Protein AF-A0A9W4WRA8-F1 (afdb_monomer_lite)

pLDDT: mean 73.73, std 20.65, range [20.91, 98.69]

Foldseek 3Di:
DLCCCVPPCADPVRDHQLDWADWDKDWPPDPPALTWIWIDTHQWIKIKGKDKAALVPWDWDDDPVDTDTALEFFFEDDDQVQAPHDDDDDDQDPVRVVLRVQLRQLCPVFQDDCLQVVIRMYMYMYTNHAFDDNSQSSLLGNLLGCLSQLRQTPFRKGKWWWFADPNGIGTRDTNVCVVRTQKIWIWMDGLVATRGIDIDGNDPDDDPVSVVVVVVSRSVSRVVSSVVSCVNPVGRDLAGDLPHWFKDKWFDDQVLVCLCCDDVNPNVVVLCVVLVWDWDADNRRMIMITGSDPVSSVVSVVVSCVSRPDDDTDDRDDSRSPVSVVVSVVVVDDDDDDDDDDDDAPVVQVVVVPDPDDDDDDRQWDDDARQQWIARPVVGDIGRHQLRCQCVSVVHDSVVSVVVVCVVPPDPPVVVVVVVCVVVVVVVVVLVVLVVVLVVFAVCCVPPQNVVVVCCVCPVLVDDPVLCVVQSKGWFDDFDQPPVRDTDTPDPGTWIWGFFADLVRGTQWIKTADPDDDPPPDDRIDIDPSPPRDDLLQGKGLLNQLLPDPDQEAEEEADDLLQSLCVSLVNSRYTHSVHLDHDPNNLVSLVSSNHEYEYQYAPDPSRVVSSVRVVVVNVVVVRHYWYADDPDHGGSNVVSVVDHSVVVVPDDDTPPDPPPVLVVVVVDDDDPNVVVVVVVVVVVVD

Sequence (686 aa):
MRKLWQEKQVRLDGRGAEQIRPLEIKIDYLPNVHGSAVFARGETKVLSVITVGKISEKQLVDSIFNRFHKYFIHHYNFPPFAVNEMASYRSVSRREIGHGELVEKTFDYLIPSTELFPYTVRAVSEVLSSDGSSSQASICATSLSLMATGVPLTRPAAGIALGLFEGQIYNDINGLEDKLGEMDFKIAGTEKGVCSLQLDVKNQGISQALIKTSFEKARQARSHLLKEMKSHIYHPRPNLPTQVIKCRCFYVEKEKIGLVIGSRGKTINQLTEETGSTIEVQNDGYILVYHQEEDKLEKTCQAIKKIIKGETVGKLASSRGGDFKRAYDATQTGLTYGTPTGQFTAHEIHKANGEDYNPDKNPSCSFEPNRKIFTCFTCGFKASDIFSFWAQYQKITLEAAAEEIGQMGYFPLSILREKKQEEQKEKNKVFYLLSLITEIYQHNLLTQAGREVLKYLQIERQLDQKTIDHFGLGVTNLVLVTENNRVCDFFPTQHLIIPLTNSESKIVAFAARKIGEIPTGEGKYKYLPSYQYYQKSSLLYNYPTAKKNRTEECYLVEGFFDVISLHKLGIENCLALLGTNLSETQIKLLIELKKRIILFLDSDKAGREAAVNVAVKLLLKEVDCEVIKGNYEGDPDEICQQQTKEKVGNNPQRISRFVSEMAEVFRKFKPSIYDFLITKISSLVG

Structure (mmCIF, N/CA/C/O backbone):
data_AF-A0A9W4WRA8-F1
#
_entry.id   AF-A0A9W4WRA8-F1
#
loop_
_atom_site.group_PDB
_atom_site.id
_atom_site.type_symbol
_atom_site.label_atom_id
_atom_site.label_alt_id
_atom_site.label_comp_id
_atom_site.label_asym_id
_atom_site.label_entity_id
_atom_site.label_seq_id
_atom_site.pdbx_PDB_ins_code
_atom_site.Cartn_x
_atom_site.Cartn_y
_atom_site.Cartn_z
_atom_site.occupancy
_atom_site.B_iso_or_equiv
_atom_site.auth_seq_id
_atom_site.auth_comp_id
_atom_site.auth_asym_id
_atom_site.auth_atom_id
_atom_site.pdbx_PDB_model_num
ATOM 1 N N . MET A 1 1 ? -0.068 -31.417 -21.627 1.00 60.84 1 MET A N 1
ATOM 2 C CA . MET A 1 1 ? -0.200 -30.051 -21.079 1.00 60.84 1 MET A CA 1
ATOM 3 C C . MET A 1 1 ? -0.326 -29.046 -22.208 1.00 60.84 1 MET A C 1
ATOM 5 O O . MET A 1 1 ? -1.437 -28.920 -22.694 1.00 60.84 1 MET A O 1
ATOM 9 N N . ARG A 1 2 ? 0.767 -28.465 -22.734 1.00 65.31 2 ARG A N 1
ATOM 10 C CA . ARG A 1 2 ? 0.703 -27.483 -23.840 1.00 65.31 2 ARG A CA 1
ATOM 11 C C . ARG A 1 2 ? -0.123 -27.962 -25.047 1.00 65.31 2 ARG A C 1
ATOM 13 O O . ARG A 1 2 ? -1.070 -27.295 -25.426 1.00 65.31 2 ARG A O 1
ATOM 20 N N . LYS A 1 3 ? 0.112 -29.196 -25.518 1.00 67.69 3 LYS A N 1
ATOM 21 C CA . LYS A 1 3 ? -0.690 -29.825 -26.589 1.00 67.69 3 LYS A CA 1
ATOM 22 C C . LYS A 1 3 ? -2.189 -29.986 -26.272 1.00 67.69 3 LYS A C 1
ATOM 24 O O . LYS A 1 3 ? -3.012 -29.818 -27.154 1.00 67.69 3 LYS A O 1
ATOM 29 N N . LEU A 1 4 ? -2.563 -30.280 -25.019 1.00 65.62 4 LEU A N 1
ATOM 30 C CA . LEU A 1 4 ? -3.981 -30.414 -24.629 1.00 65.62 4 LEU A CA 1
ATOM 31 C C . LEU A 1 4 ? -4.697 -29.057 -24.654 1.00 65.62 4 LEU A C 1
ATOM 33 O O . LEU A 1 4 ? -5.831 -28.976 -25.120 1.00 65.62 4 LEU A O 1
ATOM 37 N N . TRP A 1 5 ? -4.019 -27.996 -24.209 1.00 66.38 5 TRP A N 1
ATOM 38 C CA . TRP A 1 5 ? -4.524 -26.626 -24.310 1.00 66.38 5 TRP A CA 1
ATOM 39 C C . TRP A 1 5 ? -4.629 -26.155 -25.763 1.00 66.38 5 TRP A C 1
ATOM 41 O O . TRP A 1 5 ? -5.661 -25.606 -26.143 1.00 66.38 5 TRP A O 1
ATOM 51 N N . GLN A 1 6 ? -3.613 -26.441 -26.582 1.00 64.44 6 GLN A N 1
ATOM 52 C CA . GLN A 1 6 ? -3.583 -26.108 -28.011 1.00 64.44 6 GLN A CA 1
ATOM 53 C C . GLN A 1 6 ? -4.698 -26.790 -28.803 1.00 64.44 6 GLN A C 1
ATOM 55 O O . GLN A 1 6 ? -5.429 -26.134 -29.536 1.00 64.44 6 GLN A O 1
ATOM 60 N N . GLU A 1 7 ? -4.823 -28.109 -28.664 1.00 64.12 7 GLU A N 1
ATOM 61 C CA . GLU A 1 7 ? -5.654 -28.918 -29.559 1.00 64.12 7 GLU A CA 1
ATOM 62 C C . GLU A 1 7 ? -7.097 -29.046 -29.068 1.00 64.12 7 GLU A C 1
ATOM 64 O O . GLU A 1 7 ? -8.011 -29.194 -29.877 1.00 64.12 7 GLU A O 1
ATOM 69 N N . LYS A 1 8 ? -7.317 -29.020 -27.746 1.00 61.41 8 LYS A N 1
ATOM 70 C CA . LYS A 1 8 ? -8.633 -29.296 -27.151 1.00 61.41 8 LYS A CA 1
ATOM 71 C C . LYS A 1 8 ? -9.213 -28.134 -26.357 1.00 61.41 8 LYS A C 1
ATOM 73 O O . LYS A 1 8 ? -10.395 -28.195 -26.044 1.00 61.41 8 LYS A O 1
ATOM 78 N N . GLN A 1 9 ? -8.434 -27.093 -26.035 1.00 65.50 9 GLN A N 1
ATOM 79 C CA . GLN A 1 9 ? -8.896 -25.946 -25.231 1.00 65.50 9 GLN A CA 1
ATOM 80 C C . GLN A 1 9 ? -9.459 -26.350 -23.850 1.00 65.50 9 GLN A C 1
ATOM 82 O O . GLN A 1 9 ? -10.241 -25.621 -23.240 1.00 65.50 9 GLN A O 1
ATOM 87 N N . VAL A 1 10 ? -9.051 -27.518 -23.342 1.00 69.38 10 VAL A N 1
ATOM 88 C CA . VAL A 1 10 ? -9.483 -28.066 -22.050 1.00 69.38 10 VAL A CA 1
ATOM 89 C C . VAL A 1 10 ? -8.313 -28.017 -21.071 1.00 69.38 10 VAL A C 1
ATOM 91 O O . VAL A 1 10 ? -7.198 -28.432 -21.401 1.00 69.38 10 VAL A O 1
ATOM 94 N N . ARG A 1 11 ? -8.563 -27.505 -19.862 1.00 83.50 11 ARG A N 1
ATOM 95 C CA . ARG A 1 11 ? -7.593 -27.505 -18.754 1.00 83.50 11 ARG A CA 1
ATOM 96 C C . ARG A 1 11 ? -7.440 -28.905 -18.165 1.00 83.50 11 ARG A C 1
ATOM 98 O O . ARG A 1 11 ? -8.279 -29.770 -18.384 1.00 83.50 11 ARG A O 1
ATOM 105 N N . LEU A 1 12 ? -6.378 -29.144 -17.395 1.00 80.69 12 LEU A N 1
ATOM 106 C CA . LEU A 1 12 ? -6.134 -30.466 -16.792 1.00 80.69 12 LEU A CA 1
ATOM 107 C C . LEU A 1 12 ? -7.297 -30.988 -15.946 1.00 80.69 12 LEU A C 1
ATOM 109 O O . LEU A 1 12 ? -7.538 -32.188 -15.907 1.00 80.69 12 LEU A O 1
ATOM 113 N N . ASP A 1 13 ? -7.993 -30.080 -15.277 1.00 84.69 13 ASP A N 1
ATOM 114 C CA . ASP A 1 13 ? -9.132 -30.365 -14.412 1.00 84.69 13 ASP A CA 1
ATOM 115 C C . ASP A 1 13 ? -10.480 -30.305 -15.155 1.00 84.69 13 ASP A C 1
ATOM 117 O O . ASP A 1 13 ? -11.538 -30.301 -14.530 1.00 84.69 13 ASP A O 1
ATOM 121 N N . GLY A 1 14 ? -10.459 -30.243 -16.490 1.00 84.50 14 GLY A N 1
ATOM 122 C CA . GLY A 1 14 ? -11.654 -30.226 -17.332 1.00 84.50 14 GLY A CA 1
ATOM 123 C C . GLY A 1 14 ? -12.342 -28.864 -17.455 1.00 84.50 14 GLY A C 1
ATOM 124 O O . GLY A 1 14 ? -13.332 -28.760 -18.179 1.00 84.50 14 GLY A O 1
ATOM 125 N N . ARG A 1 15 ? -11.844 -27.814 -16.786 1.00 90.25 15 ARG A N 1
ATOM 126 C CA . ARG A 1 15 ? -12.456 -26.478 -16.830 1.00 90.25 15 ARG A CA 1
ATOM 127 C C . ARG A 1 15 ? -12.231 -25.763 -18.163 1.00 90.25 15 ARG A C 1
ATOM 129 O O . ARG A 1 15 ? -11.187 -25.904 -18.804 1.00 90.25 15 ARG A O 1
ATOM 136 N N . GLY A 1 16 ? -13.188 -24.907 -18.522 1.00 88.56 16 GLY A N 1
ATOM 137 C CA . GLY A 1 16 ? -13.012 -23.902 -19.573 1.00 88.56 16 GLY A CA 1
ATOM 138 C C . GLY A 1 16 ? -12.127 -22.726 -19.131 1.00 88.56 16 GLY A C 1
ATOM 139 O O . GLY A 1 16 ? -11.807 -22.565 -17.949 1.00 88.56 16 GLY A O 1
ATOM 140 N N . ALA A 1 17 ? -11.756 -21.858 -20.078 1.00 87.62 17 ALA A N 1
ATOM 141 C CA . ALA A 1 17 ? -10.856 -20.730 -19.820 1.00 87.62 17 ALA A CA 1
ATOM 142 C C . ALA A 1 17 ? -11.407 -19.718 -18.799 1.00 87.62 17 ALA A C 1
ATOM 144 O O . ALA A 1 17 ? -10.655 -19.187 -17.992 1.00 87.62 17 ALA A O 1
ATOM 145 N N . GLU A 1 18 ? -12.715 -19.459 -18.788 1.00 90.81 18 GLU A N 1
ATOM 146 C CA . GLU A 1 18 ? -13.324 -18.459 -17.893 1.00 90.81 18 GLU A CA 1
ATOM 147 C C . GLU A 1 18 ? -13.847 -19.042 -16.576 1.00 90.81 18 GLU A C 1
ATOM 149 O O . GLU A 1 18 ? -14.233 -18.295 -15.673 1.00 90.81 18 GLU A O 1
ATOM 154 N N . GLN A 1 19 ? -13.845 -20.369 -16.457 1.00 91.81 19 GLN A N 1
ATOM 155 C CA . GLN A 1 19 ? -14.490 -21.083 -15.368 1.00 91.81 19 GLN A CA 1
ATOM 156 C C . GLN A 1 19 ? -13.664 -21.022 -14.075 1.00 91.81 19 GLN A C 1
ATOM 158 O O . GLN A 1 19 ? -12.500 -21.432 -14.015 1.00 91.81 19 GLN A O 1
ATOM 163 N N . ILE A 1 20 ? -14.310 -20.544 -13.014 1.00 94.75 20 ILE A N 1
ATOM 164 C CA . ILE A 1 20 ? -13.770 -20.504 -11.653 1.00 94.75 20 ILE A CA 1
ATOM 165 C C . ILE A 1 20 ? -14.023 -21.860 -10.975 1.00 94.75 20 ILE A C 1
ATOM 167 O O . ILE A 1 20 ? -15.034 -22.508 -11.254 1.00 94.75 20 ILE A O 1
ATOM 171 N N . ARG A 1 21 ? -13.102 -22.318 -10.114 1.00 95.38 21 ARG A N 1
ATOM 172 C CA . ARG A 1 21 ? -13.286 -23.561 -9.341 1.00 95.38 21 ARG A CA 1
ATOM 173 C C . ARG A 1 21 ? -14.491 -23.463 -8.395 1.00 95.38 21 ARG A C 1
ATOM 175 O O . ARG A 1 21 ? -14.868 -22.354 -8.016 1.00 95.38 21 ARG A O 1
ATOM 182 N N . PRO A 1 22 ? -15.061 -24.607 -7.968 1.00 95.88 22 PRO A N 1
ATOM 183 C CA . PRO A 1 22 ? -16.120 -24.630 -6.965 1.00 95.88 22 PRO A CA 1
ATOM 184 C C . PRO A 1 22 ? -15.749 -23.812 -5.725 1.00 95.88 22 PRO A C 1
ATOM 186 O O . PRO A 1 22 ? -14.613 -23.884 -5.249 1.00 95.88 22 PRO A O 1
ATOM 189 N N . LEU A 1 23 ? -16.706 -23.034 -5.224 1.00 97.62 23 LEU A N 1
ATOM 190 C CA . LEU A 1 23 ? -16.524 -22.184 -4.053 1.00 97.62 23 LEU A CA 1
ATOM 191 C C . LEU A 1 23 ? -17.167 -22.829 -2.826 1.00 97.62 23 LEU A C 1
ATOM 193 O O . LEU A 1 23 ? -18.300 -23.299 -2.887 1.00 97.62 23 LEU A O 1
ATOM 197 N N . GLU A 1 24 ? -16.462 -22.800 -1.701 1.00 98.12 24 GLU A N 1
ATOM 198 C CA . GLU A 1 24 ? -17.000 -23.126 -0.380 1.00 98.12 24 GLU A CA 1
ATOM 199 C C . GLU A 1 24 ? -16.720 -21.931 0.533 1.00 98.12 24 GLU A C 1
ATOM 201 O O . GLU A 1 24 ? -15.565 -21.562 0.756 1.00 98.12 24 GLU A O 1
ATOM 206 N N . ILE A 1 25 ? -17.774 -21.301 1.048 1.00 98.50 25 ILE A N 1
ATOM 207 C CA . ILE A 1 25 ? -17.667 -20.127 1.912 1.00 98.50 25 ILE A CA 1
ATOM 208 C C . ILE A 1 25 ? -18.338 -20.444 3.244 1.00 98.50 25 ILE A C 1
ATOM 210 O O . ILE A 1 25 ? -19.488 -20.873 3.290 1.00 98.50 25 ILE A O 1
ATOM 214 N N . LYS A 1 26 ? -17.621 -20.222 4.345 1.00 98.06 26 LYS A N 1
ATOM 215 C CA . LYS A 1 26 ? -18.161 -20.333 5.705 1.00 98.06 26 LYS A CA 1
ATOM 216 C C . LYS A 1 26 ? -17.751 -19.108 6.503 1.00 98.06 26 LYS A C 1
ATOM 218 O O . LYS A 1 26 ? -16.567 -18.803 6.585 1.00 98.06 26 LYS A O 1
ATOM 223 N N . ILE A 1 27 ? -18.715 -18.422 7.097 1.00 97.56 27 ILE A N 1
ATOM 224 C CA . ILE A 1 27 ? -18.480 -17.347 8.069 1.00 97.56 27 ILE A CA 1
ATOM 225 C C . ILE A 1 27 ? -18.627 -17.906 9.487 1.00 97.56 27 ILE A C 1
ATOM 227 O O . ILE A 1 27 ? -19.258 -18.945 9.667 1.00 97.56 27 ILE A O 1
ATOM 231 N N . ASP A 1 28 ? -18.010 -17.254 10.472 1.00 95.94 28 ASP A N 1
ATOM 232 C CA . ASP A 1 28 ? -18.022 -17.660 11.890 1.00 95.94 28 ASP A CA 1
ATOM 2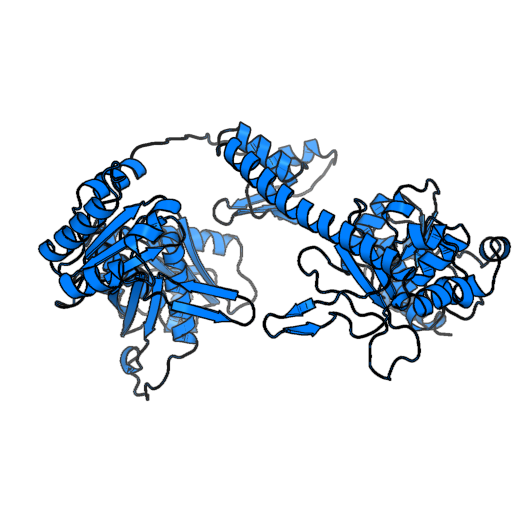33 C C . ASP A 1 28 ? -17.555 -19.099 12.125 1.00 95.94 28 ASP A C 1
ATOM 235 O O . ASP A 1 28 ? -18.084 -19.835 12.954 1.00 95.94 28 ASP A O 1
ATOM 239 N N . TYR A 1 29 ? -16.538 -19.510 11.370 1.00 95.50 29 TYR A N 1
ATOM 240 C CA . TYR A 1 29 ? -16.000 -20.861 11.452 1.00 95.50 29 TYR A CA 1
ATOM 241 C C . TYR A 1 29 ? -15.431 -21.196 12.842 1.00 95.50 29 TYR A C 1
ATOM 243 O O . TYR A 1 29 ? -15.496 -22.341 13.283 1.00 95.50 29 TYR A O 1
ATOM 251 N N . LEU A 1 30 ? -14.867 -20.202 13.534 1.00 96.50 30 LEU A N 1
ATOM 252 C CA . LEU A 1 30 ? -14.310 -20.339 14.877 1.00 96.50 30 LEU A CA 1
ATOM 253 C C . LEU A 1 30 ? -15.211 -19.655 15.926 1.00 96.50 30 LEU A C 1
ATOM 255 O O . LEU A 1 30 ? -15.553 -18.486 15.744 1.00 96.50 30 LEU A O 1
ATOM 259 N N . PRO A 1 31 ? -15.525 -20.323 17.056 1.00 89.06 31 PRO A N 1
ATOM 260 C CA . PRO A 1 31 ? -16.502 -19.831 18.037 1.00 89.06 31 PRO A CA 1
ATOM 261 C C . PRO A 1 31 ? -15.988 -18.748 19.009 1.00 89.06 31 PRO A C 1
ATOM 263 O O . PRO A 1 31 ? -16.798 -18.048 19.605 1.00 89.06 31 PRO A O 1
ATOM 266 N N . ASN A 1 32 ? -14.667 -18.582 19.176 1.00 89.69 32 ASN A N 1
ATOM 267 C CA . ASN A 1 32 ? -14.059 -17.712 20.205 1.00 89.69 32 ASN A CA 1
ATOM 268 C C . ASN A 1 32 ? -13.097 -16.657 19.631 1.00 89.69 32 ASN A C 1
ATOM 270 O O . ASN A 1 32 ? -12.053 -16.360 20.209 1.00 89.69 32 ASN A O 1
ATOM 274 N N . VAL A 1 33 ? -13.425 -16.104 18.467 1.00 95.38 33 VAL A N 1
ATOM 275 C CA . VAL A 1 33 ? -12.652 -15.036 17.812 1.00 95.38 33 VAL A CA 1
ATOM 276 C C . VAL A 1 33 ? -13.567 -13.858 17.489 1.00 95.38 33 VAL A C 1
ATOM 278 O O . VAL A 1 33 ? -14.780 -14.029 17.408 1.00 95.38 33 VAL A O 1
ATOM 281 N N . HIS A 1 34 ? -13.013 -12.660 17.269 1.00 96.69 34 HIS A N 1
ATOM 282 C CA . HIS A 1 34 ? -13.842 -11.499 16.905 1.00 96.69 34 HIS A CA 1
ATOM 283 C C . HIS A 1 34 ? -14.430 -11.637 15.493 1.00 96.69 34 HIS A C 1
ATOM 285 O O . HIS A 1 34 ? -15.483 -11.094 15.182 1.00 96.69 34 HIS A O 1
ATOM 291 N N . GLY A 1 35 ? -13.767 -12.363 14.602 1.00 96.50 35 GLY A N 1
ATOM 292 C CA . GLY A 1 35 ? -14.384 -12.832 13.369 1.00 96.50 35 GLY A CA 1
ATOM 293 C C . GLY A 1 35 ? -13.549 -13.898 12.710 1.00 96.50 35 GLY A C 1
ATOM 294 O O . GLY A 1 35 ? -12.331 -13.962 12.885 1.00 96.50 35 GLY A O 1
ATOM 295 N N . SER A 1 36 ? -14.228 -14.762 11.972 1.00 98.25 36 SER A N 1
ATOM 296 C CA . SER A 1 36 ? -13.582 -15.767 11.148 1.00 98.25 36 SER A CA 1
ATOM 297 C C . SER A 1 36 ? -14.362 -15.986 9.865 1.00 98.25 36 SER A C 1
ATOM 299 O O . SER A 1 36 ? -15.589 -15.892 9.837 1.00 98.25 36 SER A O 1
ATOM 301 N N . ALA A 1 37 ? -13.638 -16.313 8.803 1.00 98.50 37 ALA A N 1
ATOM 302 C CA . ALA A 1 37 ? -14.227 -16.850 7.592 1.00 98.50 37 ALA A CA 1
ATOM 303 C C . ALA A 1 37 ? -13.263 -17.831 6.929 1.00 98.50 37 ALA A C 1
ATOM 305 O O . ALA A 1 37 ? -12.058 -17.580 6.862 1.00 98.50 37 ALA A O 1
ATOM 306 N N . VAL A 1 38 ? -13.805 -18.931 6.421 1.00 98.62 38 VAL A N 1
ATOM 307 C CA . VAL A 1 38 ? -13.122 -19.842 5.508 1.00 98.62 38 VAL A CA 1
ATOM 308 C C . VAL A 1 38 ? -13.610 -19.538 4.103 1.00 98.62 38 VAL A C 1
ATOM 310 O O . VAL A 1 38 ? -14.812 -19.547 3.837 1.00 98.62 38 VAL A O 1
ATOM 313 N N . PHE A 1 39 ? -12.665 -19.284 3.209 1.00 98.62 39 PHE A N 1
ATOM 314 C CA . PHE A 1 39 ? -12.913 -19.191 1.781 1.00 98.62 39 PHE A CA 1
ATOM 315 C C . PHE A 1 39 ? -12.113 -20.284 1.083 1.00 98.62 39 PHE A C 1
ATOM 317 O O . PHE A 1 39 ? -10.883 -20.323 1.172 1.00 98.62 39 PHE A O 1
ATOM 324 N N . ALA A 1 40 ? -12.816 -21.168 0.389 1.00 98.00 40 ALA A N 1
ATOM 325 C CA . ALA A 1 40 ? -12.234 -22.189 -0.459 1.00 98.00 40 ALA A CA 1
ATOM 326 C C . ALA A 1 40 ? -12.643 -21.971 -1.913 1.00 98.00 40 ALA A C 1
ATOM 328 O O . ALA A 1 40 ? -13.801 -21.686 -2.217 1.00 98.00 40 ALA A O 1
ATOM 329 N N . ARG A 1 41 ? -11.664 -22.115 -2.802 1.00 96.31 41 ARG A N 1
ATOM 330 C CA . ARG A 1 41 ? -11.817 -22.074 -4.253 1.00 96.31 41 ARG A CA 1
ATOM 331 C C . ARG A 1 41 ? -11.055 -23.255 -4.839 1.00 96.31 41 ARG A C 1
ATOM 333 O O . ARG A 1 41 ? -9.831 -23.216 -4.966 1.00 96.31 41 ARG A O 1
ATOM 340 N N . GLY A 1 42 ? -11.796 -24.317 -5.141 1.00 94.56 42 GLY A N 1
ATOM 341 C CA . GLY A 1 42 ? -11.241 -25.641 -5.409 1.00 94.56 42 GLY A CA 1
ATOM 342 C C . GLY A 1 42 ? -10.377 -26.122 -4.247 1.00 94.56 42 GLY A C 1
ATOM 343 O O . GLY A 1 42 ? -10.807 -26.087 -3.097 1.00 94.56 42 GLY A O 1
ATOM 344 N N . GLU A 1 43 ? -9.145 -26.527 -4.544 1.00 94.69 43 GLU A N 1
ATOM 345 C CA . GLU A 1 43 ? -8.198 -27.033 -3.544 1.00 94.69 43 GLU A CA 1
ATOM 346 C C . GLU A 1 43 ? -7.446 -25.928 -2.785 1.00 94.69 43 GLU A C 1
ATOM 348 O O . GLU A 1 43 ? -6.703 -26.219 -1.850 1.00 94.69 43 GLU A O 1
ATOM 353 N N . THR A 1 44 ? -7.650 -24.651 -3.122 1.00 97.50 44 THR A N 1
ATOM 354 C CA . THR A 1 44 ? -7.097 -23.532 -2.349 1.00 97.50 44 THR A CA 1
ATOM 355 C C . THR A 1 44 ? -8.078 -23.108 -1.263 1.00 97.50 44 THR A C 1
ATOM 357 O O . THR A 1 44 ? -9.139 -22.563 -1.567 1.00 97.50 44 THR A O 1
ATOM 360 N N . LYS A 1 45 ? -7.714 -23.313 0.005 1.00 98.31 45 LYS A N 1
ATOM 361 C CA . LYS A 1 45 ? -8.537 -23.015 1.183 1.00 98.31 45 LYS A CA 1
ATOM 362 C C . LYS A 1 45 ? -7.781 -22.124 2.157 1.00 98.31 45 LYS A C 1
ATOM 364 O O . LYS A 1 45 ? -6.674 -22.452 2.582 1.00 98.31 45 LYS A O 1
ATOM 369 N N . VAL A 1 46 ? -8.399 -21.011 2.542 1.00 98.69 46 VAL A N 1
ATOM 370 C CA . VAL A 1 46 ? -7.828 -20.047 3.488 1.00 98.69 46 VAL A CA 1
ATOM 371 C C . VAL A 1 46 ? -8.821 -19.757 4.602 1.00 98.69 46 VAL A C 1
ATOM 373 O O . VAL A 1 46 ? -9.989 -19.465 4.340 1.00 98.69 46 VAL A O 1
ATOM 376 N N . LEU A 1 47 ? -8.340 -19.803 5.840 1.00 98.69 47 LEU A N 1
ATOM 377 C CA . LEU A 1 47 ? -9.039 -19.330 7.029 1.00 98.69 47 LEU A CA 1
ATOM 378 C C . LEU A 1 47 ? -8.499 -17.945 7.393 1.00 98.69 47 LEU A C 1
ATOM 380 O O . LEU A 1 47 ? -7.319 -17.803 7.696 1.00 98.69 47 LEU A O 1
ATOM 384 N N . SER A 1 48 ? -9.352 -16.922 7.390 1.00 98.56 48 SER A N 1
ATOM 385 C CA . SER A 1 48 ? -8.989 -15.591 7.882 1.00 98.56 48 SER A CA 1
ATOM 386 C C . SER A 1 48 ? -9.640 -15.325 9.230 1.00 98.56 48 SER A C 1
ATOM 388 O O . SER A 1 48 ? -10.863 -15.393 9.353 1.00 98.56 48 SER A O 1
ATOM 390 N N . VAL A 1 49 ? -8.835 -14.939 10.214 1.00 98.62 49 VAL A N 1
ATOM 391 C CA . VAL A 1 49 ? -9.265 -14.574 11.567 1.00 98.62 49 VAL A CA 1
ATOM 392 C C . VAL A 1 49 ? -9.019 -13.087 11.793 1.00 98.62 49 VAL A C 1
ATOM 394 O O . VAL A 1 49 ? -7.950 -12.581 11.454 1.00 98.62 49 VAL A O 1
ATOM 397 N N . ILE A 1 50 ? -10.005 -12.391 12.354 1.00 98.12 50 ILE A N 1
ATOM 398 C CA . ILE A 1 50 ? -9.908 -10.978 12.722 1.00 98.12 50 ILE A CA 1
ATOM 399 C C . ILE A 1 50 ? -9.820 -10.844 14.237 1.00 98.12 50 ILE A C 1
ATOM 401 O O . ILE A 1 50 ? -10.557 -11.480 14.995 1.00 98.12 50 ILE A O 1
ATOM 405 N N . THR A 1 51 ? -8.925 -9.966 14.669 1.00 97.56 51 THR A N 1
ATOM 406 C CA . THR A 1 51 ? -8.830 -9.453 16.031 1.00 97.56 51 THR A CA 1
ATOM 407 C C . THR A 1 51 ? -8.932 -7.934 15.976 1.00 97.56 51 THR A C 1
ATOM 409 O O . THR A 1 51 ? -8.393 -7.288 15.082 1.00 97.56 51 THR A O 1
ATOM 412 N N . VAL A 1 52 ? -9.652 -7.370 16.936 1.00 95.31 52 VAL A N 1
ATOM 413 C CA . VAL A 1 52 ? -9.947 -5.939 17.042 1.00 95.31 52 VAL A CA 1
ATOM 414 C C . VAL A 1 52 ? -9.427 -5.495 18.393 1.00 95.31 52 VAL A C 1
ATOM 416 O O . VAL A 1 52 ? -9.766 -6.104 19.407 1.00 95.31 52 VAL A O 1
ATOM 419 N N . GLY A 1 53 ? -8.583 -4.478 18.372 1.00 93.31 53 GLY A N 1
ATOM 420 C CA . GLY A 1 53 ? -7.811 -3.998 19.501 1.00 93.31 53 GLY A CA 1
ATOM 421 C C . GLY A 1 53 ? -7.894 -2.486 19.644 1.00 93.31 53 GLY A C 1
ATOM 422 O O . GLY A 1 53 ? -8.486 -1.795 18.810 1.00 93.31 53 GLY A O 1
ATOM 423 N N . LYS A 1 54 ? -7.303 -1.955 20.708 1.00 92.44 54 LYS A N 1
ATOM 424 C CA . LYS A 1 54 ? -7.302 -0.508 20.976 1.00 92.44 54 LYS A CA 1
ATOM 425 C C . LYS A 1 54 ? -6.440 0.227 19.947 1.00 92.44 54 LYS A C 1
ATOM 427 O O . LYS A 1 54 ? -5.556 -0.358 19.320 1.00 92.44 54 LYS A O 1
ATOM 432 N N . ILE A 1 55 ? -6.637 1.534 19.801 1.00 89.56 55 ILE A N 1
ATOM 433 C CA . ILE A 1 55 ? -5.778 2.373 18.946 1.00 89.56 55 ILE A CA 1
ATOM 434 C C . ILE A 1 55 ? -4.309 2.351 19.398 1.00 89.56 55 ILE A C 1
ATOM 436 O O . ILE A 1 55 ? -3.406 2.420 18.563 1.00 89.56 55 ILE A O 1
ATOM 440 N N . SER A 1 56 ? -4.046 2.209 20.697 1.00 89.62 56 SER A N 1
ATOM 441 C CA . SER A 1 56 ? -2.686 2.047 21.230 1.00 89.62 56 SER A CA 1
ATOM 442 C C . SER A 1 56 ? -1.965 0.780 20.755 1.00 89.62 56 SER A C 1
ATOM 444 O O . SER A 1 56 ? -0.738 0.767 20.729 1.00 89.62 56 SER A O 1
ATOM 446 N N . GLU A 1 57 ? -2.692 -0.246 20.305 1.00 94.50 57 GLU A N 1
ATOM 447 C CA . GLU A 1 57 ? -2.140 -1.519 19.811 1.00 94.50 57 GLU A CA 1
ATOM 448 C C . GLU A 1 57 ? -1.733 -1.464 18.324 1.00 94.50 57 GLU A C 1
ATOM 450 O O . GLU A 1 57 ? -1.493 -2.493 17.690 1.00 94.50 57 GLU A O 1
ATOM 455 N N . LYS A 1 58 ? -1.643 -0.254 17.758 1.00 93.81 58 LYS A N 1
ATOM 456 C CA . LYS A 1 58 ? -1.115 0.017 16.416 1.00 93.81 58 LYS A CA 1
ATOM 457 C C . LYS A 1 58 ? 0.330 -0.456 16.256 1.00 93.81 58 LYS A C 1
ATOM 459 O O . LYS A 1 58 ? 1.137 -0.398 17.184 1.00 93.81 58 LYS A O 1
ATOM 464 N N . GLN A 1 59 ? 0.699 -0.838 15.038 1.00 94.00 59 GLN A N 1
ATOM 465 C CA . GLN A 1 59 ? 2.074 -1.223 14.722 1.00 94.00 59 GLN A CA 1
ATOM 466 C C . GLN A 1 59 ? 2.885 0.003 14.292 1.00 94.00 59 GLN A C 1
ATOM 468 O O . GLN A 1 59 ? 2.541 0.663 13.313 1.00 94.00 59 GLN A O 1
ATOM 473 N N . LEU A 1 60 ? 3.983 0.292 14.995 1.00 93.38 60 LEU A N 1
ATOM 474 C CA . LEU A 1 60 ? 4.989 1.248 14.532 1.00 93.38 60 LEU A CA 1
ATOM 475 C C . LEU A 1 60 ? 5.851 0.591 13.449 1.00 93.38 60 LEU A C 1
ATOM 477 O O . LEU A 1 60 ? 6.485 -0.436 13.689 1.00 93.38 60 LEU A O 1
ATOM 481 N N . VAL A 1 61 ? 5.895 1.209 12.275 1.00 88.38 61 VAL A N 1
ATOM 482 C CA . VAL A 1 61 ? 6.850 0.884 11.218 1.00 88.38 61 VAL A CA 1
ATOM 483 C C . VAL A 1 61 ? 7.933 1.947 11.251 1.00 88.38 61 VAL A C 1
ATOM 485 O O . VAL A 1 61 ? 7.680 3.106 10.922 1.00 88.38 61 VAL A O 1
ATOM 488 N N . ASP A 1 62 ? 9.123 1.540 11.680 1.00 90.25 62 ASP A N 1
ATOM 489 C CA . ASP A 1 62 ? 10.300 2.396 11.759 1.00 90.25 62 ASP A CA 1
ATOM 490 C C . ASP A 1 62 ? 11.323 1.942 10.717 1.00 90.25 62 ASP A C 1
ATOM 492 O O . ASP A 1 62 ? 11.875 0.842 10.790 1.00 90.25 62 ASP A O 1
ATOM 496 N N . SER A 1 63 ? 11.506 2.761 9.689 1.00 78.69 63 SER A N 1
ATOM 497 C CA . SER A 1 63 ? 12.446 2.515 8.601 1.00 78.69 63 SER A CA 1
ATOM 498 C C . SER A 1 63 ? 13.355 3.723 8.423 1.00 78.69 63 SER A C 1
ATOM 500 O O . SER A 1 63 ? 13.031 4.823 8.857 1.00 78.69 63 SER A O 1
ATOM 502 N N . ILE A 1 64 ? 14.465 3.534 7.708 1.00 85.88 64 ILE A N 1
ATOM 503 C CA . ILE A 1 64 ? 15.453 4.594 7.444 1.00 85.88 64 ILE A CA 1
ATOM 504 C C . ILE A 1 64 ? 14.806 5.838 6.805 1.00 85.88 64 ILE A C 1
ATOM 506 O O . ILE A 1 64 ? 15.259 6.955 7.034 1.00 85.88 64 ILE A O 1
ATOM 510 N N . PHE A 1 65 ? 13.750 5.646 6.008 1.00 70.25 65 PHE A N 1
ATOM 511 C CA . PHE A 1 65 ? 13.114 6.712 5.232 1.00 70.25 65 PHE A CA 1
ATOM 512 C C . PHE A 1 65 ? 11.798 7.201 5.832 1.00 70.25 65 PHE A C 1
ATOM 514 O O . PHE A 1 65 ? 11.478 8.378 5.719 1.00 70.25 65 PHE A O 1
ATOM 521 N N . ASN A 1 66 ? 11.030 6.302 6.448 1.00 74.00 66 ASN A N 1
ATOM 522 C CA . ASN A 1 66 ? 9.667 6.568 6.885 1.00 74.00 66 ASN A CA 1
ATOM 523 C C . ASN A 1 66 ? 9.424 5.986 8.275 1.00 74.00 66 ASN A C 1
ATOM 525 O O . ASN A 1 66 ? 9.691 4.805 8.513 1.00 74.00 66 ASN A O 1
ATOM 529 N N . ARG A 1 67 ? 8.818 6.794 9.145 1.00 85.50 67 ARG A N 1
ATOM 530 C CA . ARG A 1 67 ? 8.313 6.369 10.449 1.00 85.50 67 ARG A CA 1
ATOM 531 C C . ARG A 1 67 ? 6.817 6.650 10.520 1.00 85.50 67 ARG A C 1
ATOM 533 O O . ARG A 1 67 ? 6.407 7.808 10.522 1.00 85.50 67 ARG A O 1
ATOM 540 N N . PHE A 1 68 ? 5.998 5.603 10.537 1.00 85.38 68 PHE A N 1
ATOM 541 C CA . PHE A 1 68 ? 4.536 5.726 10.529 1.00 85.38 68 PHE A CA 1
ATOM 542 C C . PHE A 1 68 ? 3.862 4.597 11.314 1.00 85.38 68 PHE A C 1
ATOM 544 O O . PHE A 1 68 ? 4.501 3.615 11.685 1.00 85.38 68 PHE A O 1
ATOM 551 N N . HIS A 1 69 ? 2.564 4.741 11.580 1.00 88.56 69 HIS A N 1
ATOM 552 C CA . HIS A 1 69 ? 1.777 3.739 12.296 1.00 88.56 69 HIS A CA 1
ATOM 553 C C . HIS A 1 69 ? 0.775 3.057 11.369 1.00 88.56 69 HIS A C 1
ATOM 555 O O . HIS A 1 69 ? 0.123 3.725 10.566 1.00 88.56 69 HIS A O 1
ATOM 561 N N . LYS A 1 70 ? 0.619 1.743 11.529 1.00 90.94 70 LYS A N 1
ATOM 562 C CA . LYS A 1 70 ? -0.423 0.945 10.881 1.00 90.94 70 LYS A CA 1
ATOM 563 C C . LYS A 1 70 ? -1.534 0.616 11.870 1.00 90.94 70 LYS A C 1
ATOM 565 O O . LYS A 1 70 ? -1.272 0.097 12.956 1.00 90.94 70 LYS A O 1
ATOM 570 N N . TYR A 1 71 ? -2.765 0.898 11.457 1.00 90.81 71 TYR A N 1
ATOM 571 C CA . TYR A 1 71 ? -3.989 0.565 12.195 1.00 90.81 71 TYR A CA 1
ATOM 572 C C . TYR A 1 71 ? -4.685 -0.677 11.642 1.00 90.81 71 TYR A C 1
ATOM 574 O O . TYR A 1 71 ? -5.442 -1.326 12.356 1.00 90.81 71 TYR A O 1
ATOM 582 N N . PHE A 1 72 ? -4.400 -1.034 10.391 1.00 95.62 72 PHE A N 1
ATOM 583 C CA . PHE A 1 72 ? -4.711 -2.340 9.842 1.00 95.62 72 PHE A CA 1
ATOM 584 C C . PHE A 1 72 ? -3.417 -3.115 9.637 1.00 95.62 72 PHE A C 1
ATOM 586 O O . PHE A 1 72 ? -2.469 -2.593 9.056 1.00 95.62 72 PHE A O 1
ATOM 593 N N . ILE A 1 73 ? -3.376 -4.336 10.154 1.00 96.50 73 ILE A N 1
ATOM 594 C CA . ILE A 1 73 ? -2.203 -5.204 10.108 1.00 96.50 73 ILE A CA 1
ATOM 595 C C . ILE A 1 73 ? -2.651 -6.530 9.516 1.00 96.50 73 ILE A C 1
ATOM 597 O O . ILE A 1 73 ? -3.526 -7.191 10.086 1.00 96.50 73 ILE A O 1
ATOM 601 N N . HIS A 1 74 ? -2.051 -6.946 8.402 1.00 97.81 74 HIS A N 1
ATOM 602 C CA . HIS A 1 74 ? -2.318 -8.257 7.817 1.00 97.81 74 HIS A CA 1
ATOM 603 C C . HIS A 1 74 ? -1.113 -9.182 7.964 1.00 97.81 74 HIS A C 1
ATOM 605 O O . HIS A 1 74 ? -0.009 -8.875 7.522 1.00 97.81 74 HIS A O 1
ATOM 611 N N . HIS A 1 75 ? -1.331 -10.343 8.576 1.00 97.56 75 HIS A N 1
ATOM 612 C CA . HIS A 1 75 ? -0.370 -11.437 8.589 1.00 97.56 75 HIS A CA 1
ATOM 613 C C . HIS A 1 75 ? -0.873 -12.577 7.711 1.00 97.56 75 HIS A C 1
ATOM 615 O O . HIS A 1 75 ? -2.032 -12.990 7.784 1.00 97.56 75 HIS A O 1
ATOM 621 N N . TYR A 1 76 ? 0.031 -13.121 6.912 1.00 97.88 76 TYR A N 1
ATOM 622 C CA . TYR A 1 76 ? -0.232 -14.230 6.016 1.00 97.88 76 TYR A CA 1
ATOM 623 C C . TYR A 1 76 ? 0.718 -15.373 6.365 1.00 97.88 76 TYR A C 1
ATOM 625 O O . TYR A 1 76 ? 1.932 -15.180 6.351 1.00 97.88 76 TYR A O 1
ATOM 633 N N . ASN A 1 77 ? 0.154 -16.544 6.648 1.00 96.31 77 ASN A N 1
ATOM 634 C CA . ASN A 1 77 ? 0.879 -17.744 7.044 1.00 96.31 77 ASN A CA 1
ATOM 635 C C . ASN A 1 77 ? 0.653 -18.847 6.007 1.00 96.31 77 ASN A C 1
ATOM 637 O O . ASN A 1 77 ? -0.484 -19.147 5.625 1.00 96.31 77 ASN A O 1
ATOM 641 N N . PHE A 1 78 ? 1.743 -19.452 5.547 1.00 95.50 78 PHE A N 1
ATOM 642 C CA . PHE A 1 78 ? 1.757 -20.517 4.550 1.00 95.50 78 PHE A CA 1
ATOM 643 C C . PHE A 1 78 ? 2.500 -21.736 5.102 1.00 95.50 78 PHE A C 1
ATOM 645 O O . PHE A 1 78 ? 3.683 -21.941 4.814 1.00 95.50 78 PHE A O 1
ATOM 652 N N . PRO A 1 79 ? 1.828 -22.551 5.926 1.00 93.94 79 PRO A N 1
ATOM 653 C CA . PRO A 1 79 ? 2.461 -23.708 6.528 1.00 93.94 79 PRO A CA 1
ATOM 654 C C . PRO A 1 79 ? 2.764 -24.794 5.475 1.00 93.94 79 PRO A C 1
ATOM 656 O O . PRO A 1 79 ? 2.007 -24.942 4.514 1.00 93.94 79 PRO A O 1
ATOM 659 N N . PRO A 1 80 ? 3.816 -25.617 5.658 1.00 92.94 80 PRO A N 1
ATOM 660 C CA . PRO A 1 80 ? 4.219 -26.638 4.679 1.00 92.94 80 PRO A CA 1
ATOM 661 C C . PRO A 1 80 ? 3.125 -27.662 4.346 1.00 92.94 80 PRO A C 1
ATOM 663 O O . PRO A 1 80 ? 2.998 -28.097 3.201 1.00 92.94 80 PRO A O 1
ATOM 666 N N . PHE A 1 81 ? 2.269 -27.988 5.321 1.00 94.25 81 PHE A N 1
ATOM 667 C CA . PHE A 1 81 ? 1.158 -28.913 5.099 1.00 94.25 81 PHE A CA 1
ATOM 668 C C . PHE A 1 81 ? 0.151 -28.391 4.063 1.00 94.25 81 PHE A C 1
ATOM 670 O O . PHE A 1 81 ? -0.550 -29.195 3.457 1.00 94.25 81 PHE A O 1
ATOM 677 N N . ALA A 1 82 ? 0.088 -27.076 3.811 1.00 94.31 82 ALA A N 1
ATOM 678 C CA . ALA A 1 82 ? -0.834 -26.493 2.837 1.00 94.31 82 ALA A CA 1
ATOM 679 C C . ALA A 1 82 ? -0.573 -26.980 1.401 1.00 94.31 82 ALA A C 1
ATOM 681 O O . ALA A 1 82 ? -1.463 -26.913 0.554 1.00 94.31 82 ALA A O 1
ATOM 682 N N . VAL A 1 83 ? 0.639 -27.466 1.126 1.00 93.56 83 VAL A N 1
ATOM 683 C CA . VAL A 1 83 ? 1.044 -28.070 -0.152 1.00 93.56 83 VAL A CA 1
ATOM 684 C C . VAL A 1 83 ? 1.412 -29.549 0.004 1.00 93.56 83 VAL A C 1
ATOM 686 O O . VAL A 1 83 ? 2.055 -30.120 -0.870 1.00 93.56 83 VAL A O 1
ATOM 689 N N . ASN A 1 84 ? 0.989 -30.183 1.105 1.00 91.50 84 ASN A N 1
ATOM 690 C CA . ASN A 1 84 ? 1.327 -31.563 1.471 1.00 91.50 84 ASN A CA 1
ATOM 691 C C . ASN A 1 84 ? 2.840 -31.832 1.597 1.00 91.50 84 ASN A C 1
ATOM 693 O O . ASN A 1 84 ? 3.298 -32.950 1.363 1.00 91.50 84 ASN A O 1
ATOM 697 N N . GLU A 1 85 ? 3.623 -30.827 1.994 1.00 91.31 85 GLU A N 1
ATOM 698 C CA . GLU A 1 85 ? 5.058 -30.974 2.240 1.00 91.31 85 GLU A CA 1
ATOM 699 C C . GLU A 1 85 ? 5.366 -31.044 3.745 1.00 91.31 85 GLU A C 1
ATOM 701 O O . GLU A 1 85 ? 4.684 -30.445 4.580 1.00 91.31 85 GLU A O 1
ATOM 706 N N . MET A 1 86 ? 6.436 -31.759 4.102 1.00 89.25 86 MET A N 1
ATOM 707 C CA . MET A 1 86 ? 6.996 -31.758 5.456 1.00 89.25 86 MET A CA 1
ATOM 708 C C . MET A 1 86 ? 8.224 -30.846 5.498 1.00 89.25 86 MET A C 1
ATOM 710 O O . MET A 1 86 ? 9.264 -31.178 4.934 1.00 89.25 86 MET A O 1
ATOM 714 N N . ALA A 1 87 ? 8.128 -29.712 6.193 1.00 85.38 87 ALA A N 1
ATOM 715 C CA . ALA A 1 87 ? 9.259 -28.812 6.412 1.00 85.38 87 ALA A CA 1
ATOM 716 C C . ALA A 1 87 ? 9.207 -28.162 7.804 1.00 85.38 87 ALA A C 1
ATOM 718 O O . ALA A 1 87 ? 8.155 -28.071 8.435 1.00 85.38 87 ALA A O 1
ATOM 719 N N . SER A 1 88 ? 10.362 -27.705 8.296 1.00 82.00 88 SER A N 1
ATOM 720 C CA . SER A 1 88 ? 10.442 -26.965 9.561 1.00 82.00 88 SER A CA 1
ATOM 721 C C . SER A 1 88 ? 9.840 -25.567 9.407 1.00 82.00 88 SER A C 1
ATOM 723 O O . SER A 1 88 ? 10.346 -24.764 8.627 1.00 82.00 88 SER A O 1
ATOM 725 N N . TYR A 1 89 ? 8.814 -25.248 10.194 1.00 82.56 89 TYR A N 1
ATOM 726 C CA . TYR A 1 89 ? 8.198 -23.920 10.229 1.00 82.56 89 TYR A CA 1
ATOM 727 C C . TYR A 1 89 ? 8.840 -23.087 11.348 1.00 82.56 89 TYR A C 1
ATOM 729 O O . TYR A 1 89 ? 8.560 -23.309 12.524 1.00 82.56 89 TYR A O 1
ATOM 737 N N . ARG A 1 90 ? 9.781 -22.197 11.001 1.00 74.69 90 ARG A N 1
ATOM 738 C CA . ARG A 1 90 ? 10.546 -21.402 11.989 1.00 74.69 90 ARG A CA 1
ATOM 739 C C . ARG A 1 90 ? 10.353 -19.897 11.848 1.00 74.69 90 ARG A C 1
ATOM 741 O O . ARG A 1 90 ? 10.202 -19.215 12.854 1.00 74.69 90 ARG A O 1
ATOM 748 N N . SER A 1 91 ? 10.378 -19.375 10.626 1.00 83.12 91 SER A N 1
ATOM 749 C CA . SER A 1 91 ? 10.255 -17.943 10.351 1.00 83.12 91 SER A CA 1
ATOM 750 C C . SER A 1 91 ? 9.399 -17.691 9.117 1.00 83.12 91 SER A C 1
ATOM 752 O O . SER A 1 91 ? 9.305 -18.540 8.233 1.00 83.12 91 SER A O 1
ATOM 754 N N . VAL A 1 92 ? 8.793 -16.503 9.068 1.00 87.75 92 VAL A N 1
ATOM 755 C CA . VAL A 1 92 ? 7.983 -16.053 7.933 1.00 87.75 92 VAL A CA 1
ATOM 756 C C . VAL A 1 92 ? 8.892 -15.819 6.727 1.00 87.75 92 VAL A C 1
ATOM 758 O O . VAL A 1 92 ? 9.885 -15.088 6.800 1.00 87.75 92 VAL A O 1
ATOM 761 N N . SER A 1 93 ? 8.564 -16.447 5.606 1.00 89.19 93 SER A N 1
ATOM 762 C CA . SER A 1 93 ? 9.300 -16.315 4.352 1.00 89.19 93 SER A CA 1
ATOM 763 C C . SER A 1 93 ? 9.027 -14.976 3.655 1.00 89.19 93 SER A C 1
ATOM 765 O O . SER A 1 93 ? 8.001 -14.326 3.857 1.00 89.19 93 SER A O 1
ATOM 767 N N . ARG A 1 94 ? 9.914 -14.579 2.729 1.00 90.00 94 ARG A N 1
ATOM 768 C CA . ARG A 1 94 ? 9.701 -13.384 1.883 1.00 90.00 94 ARG A CA 1
ATOM 769 C C . ARG A 1 94 ? 8.390 -13.449 1.094 1.00 90.00 94 ARG A C 1
ATOM 771 O O . ARG A 1 94 ? 7.755 -12.421 0.878 1.00 90.00 94 ARG A O 1
ATOM 778 N N . ARG A 1 95 ? 7.994 -14.649 0.655 1.00 85.62 95 ARG A N 1
ATOM 779 C CA . ARG A 1 95 ? 6.761 -14.857 -0.114 1.00 85.62 95 ARG A CA 1
ATOM 780 C C . ARG A 1 95 ? 5.525 -14.638 0.750 1.00 85.62 95 ARG A C 1
ATOM 782 O O . ARG A 1 95 ? 4.579 -14.013 0.285 1.00 85.62 95 ARG A O 1
ATOM 789 N N . GLU A 1 96 ? 5.550 -15.116 1.990 1.00 91.88 96 GLU A N 1
ATOM 790 C CA . GLU A 1 96 ? 4.474 -14.881 2.954 1.00 91.88 96 GLU A CA 1
ATOM 791 C C . GLU A 1 96 ? 4.316 -13.393 3.268 1.00 91.88 96 GLU A C 1
ATOM 793 O O . GLU A 1 96 ? 3.203 -12.880 3.181 1.00 91.88 96 GLU A O 1
ATOM 798 N N . ILE A 1 97 ? 5.422 -12.676 3.503 1.00 91.94 97 ILE A N 1
ATOM 799 C CA . ILE A 1 97 ? 5.403 -11.216 3.705 1.00 91.94 97 ILE A CA 1
ATOM 800 C C . ILE A 1 97 ? 4.812 -10.507 2.479 1.00 91.94 97 ILE A C 1
ATOM 802 O O . ILE A 1 97 ? 3.894 -9.705 2.619 1.00 91.94 97 ILE A O 1
ATOM 806 N N . GLY A 1 98 ? 5.286 -10.830 1.269 1.00 89.69 98 GLY A N 1
ATOM 807 C CA . GLY A 1 98 ? 4.805 -10.191 0.040 1.00 89.69 98 GLY A CA 1
ATOM 808 C C . GLY A 1 98 ? 3.329 -10.477 -0.266 1.00 89.69 98 GLY A C 1
ATOM 809 O O . GLY A 1 98 ? 2.615 -9.602 -0.754 1.00 89.69 98 GLY A O 1
ATOM 810 N N . HIS A 1 99 ? 2.844 -11.685 0.036 1.00 91.44 99 HIS A N 1
ATOM 811 C CA . HIS A 1 99 ? 1.419 -12.006 -0.066 1.00 91.44 99 HIS A CA 1
ATOM 812 C C . HIS A 1 99 ? 0.592 -11.270 0.993 1.00 91.44 99 HIS A C 1
ATOM 814 O O . HIS A 1 99 ? -0.466 -10.750 0.646 1.00 91.44 99 HIS A O 1
ATOM 820 N N . GLY A 1 100 ? 1.066 -11.191 2.239 1.00 93.94 100 GLY A N 1
ATOM 821 C CA . GLY A 1 100 ? 0.405 -10.427 3.299 1.00 93.94 100 GLY A CA 1
ATOM 822 C C . GLY A 1 100 ? 0.293 -8.945 2.953 1.00 93.94 100 GLY A C 1
ATOM 823 O O . GLY A 1 100 ? -0.794 -8.380 3.006 1.00 93.94 100 GLY A O 1
ATOM 824 N N . GLU A 1 101 ? 1.373 -8.341 2.457 1.00 91.56 101 GLU A N 1
ATOM 825 C CA . GLU A 1 101 ? 1.384 -6.938 2.030 1.00 91.56 101 GLU A CA 1
ATOM 826 C C . GLU A 1 101 ? 0.417 -6.669 0.863 1.00 91.56 101 GLU A C 1
ATOM 828 O O . GLU A 1 101 ? -0.226 -5.621 0.815 1.00 91.56 101 GLU A O 1
ATOM 833 N N . LEU A 1 102 ? 0.260 -7.617 -0.072 1.00 89.44 102 LEU A N 1
ATOM 834 C CA . LEU A 1 102 ? -0.730 -7.506 -1.150 1.00 89.44 102 LEU A CA 1
ATOM 835 C C . LEU A 1 102 ? -2.169 -7.499 -0.609 1.00 89.44 102 LEU A C 1
ATOM 837 O O . LEU A 1 102 ? -3.013 -6.745 -1.105 1.00 89.44 102 LEU A O 1
ATOM 841 N N . VAL A 1 103 ? -2.459 -8.331 0.397 1.00 95.88 103 VAL A N 1
ATOM 842 C CA . VAL A 1 103 ? -3.770 -8.331 1.059 1.00 95.88 103 VAL A CA 1
ATOM 843 C C . VAL A 1 103 ? -3.961 -7.021 1.820 1.00 95.88 103 VAL A C 1
ATOM 845 O O . VAL A 1 103 ? -4.991 -6.378 1.639 1.00 95.88 103 VAL A O 1
ATOM 848 N N . GLU A 1 104 ? -2.963 -6.585 2.589 1.00 94.12 104 GLU A N 1
ATOM 849 C CA . GLU A 1 104 ? -3.002 -5.340 3.365 1.00 94.12 104 GLU A CA 1
ATOM 850 C C . GLU A 1 104 ? -3.332 -4.127 2.485 1.00 94.12 104 GLU A C 1
ATOM 852 O O . GLU A 1 104 ? -4.368 -3.489 2.680 1.00 94.12 104 GLU A O 1
ATOM 857 N N . LYS A 1 105 ? -2.563 -3.927 1.404 1.00 87.69 105 LYS A N 1
ATOM 858 C CA . LYS A 1 105 ? -2.775 -2.852 0.415 1.00 87.69 105 LYS A CA 1
ATOM 859 C C . LYS A 1 105 ? -4.171 -2.844 -0.199 1.00 87.69 105 LYS A C 1
ATOM 861 O O . LYS A 1 105 ? -4.660 -1.805 -0.633 1.00 87.69 105 LYS A O 1
ATOM 866 N N . THR A 1 106 ? -4.818 -4.006 -0.284 1.00 89.81 106 THR A N 1
ATOM 867 C CA . THR A 1 106 ? -6.184 -4.102 -0.813 1.00 89.81 106 THR A CA 1
ATOM 868 C C . THR A 1 106 ? -7.189 -3.433 0.125 1.00 89.81 106 THR A C 1
ATOM 870 O O . THR A 1 106 ? -8.151 -2.829 -0.350 1.00 89.81 106 THR A O 1
ATOM 873 N N . PHE A 1 107 ? -6.970 -3.523 1.438 1.00 92.19 107 PHE A N 1
ATOM 874 C CA . PHE A 1 107 ? -7.888 -3.022 2.459 1.00 92.19 107 PHE A CA 1
ATOM 875 C C . PHE A 1 107 ? -7.516 -1.650 3.026 1.00 92.19 107 PHE A C 1
ATOM 877 O O . PHE A 1 107 ? -8.394 -1.029 3.621 1.00 92.19 107 PHE A O 1
ATOM 884 N N . ASP A 1 108 ? -6.310 -1.132 2.773 1.00 81.75 108 ASP A N 1
ATOM 885 C CA . ASP A 1 108 ? -5.887 0.221 3.187 1.00 81.75 108 ASP A CA 1
ATOM 886 C C . ASP A 1 108 ? -6.901 1.318 2.811 1.00 81.75 108 ASP A C 1
ATOM 888 O O . ASP A 1 108 ? -7.118 2.260 3.566 1.00 81.75 108 ASP A O 1
ATOM 892 N N . TYR A 1 109 ? -7.567 1.177 1.660 1.00 74.56 109 TYR A N 1
ATOM 893 C CA . TYR A 1 109 ? -8.581 2.127 1.176 1.00 74.56 109 TYR A CA 1
ATOM 894 C C . TYR A 1 109 ? -10.024 1.748 1.538 1.00 74.56 109 TYR A C 1
ATOM 896 O O . TYR A 1 109 ? -10.961 2.492 1.241 1.00 74.56 109 TYR A O 1
ATOM 904 N N . LEU A 1 110 ? -10.233 0.553 2.089 1.00 82.69 110 LEU A N 1
ATOM 905 C CA . LEU A 1 110 ? -11.560 -0.002 2.364 1.00 82.69 110 LEU A CA 1
ATOM 906 C C . LEU A 1 110 ? -11.898 0.016 3.848 1.00 82.69 110 LEU A C 1
ATOM 908 O O . LEU A 1 110 ? -13.082 0.020 4.189 1.00 82.69 110 LEU A O 1
ATOM 912 N N . ILE A 1 111 ? -10.879 0.027 4.704 1.00 84.12 111 ILE A N 1
ATOM 913 C CA . ILE A 1 111 ? -11.033 0.173 6.142 1.00 84.12 111 ILE A CA 1
ATOM 914 C C . ILE A 1 111 ? -11.273 1.653 6.469 1.00 84.12 111 ILE A C 1
ATOM 916 O O . ILE A 1 111 ? -10.586 2.524 5.936 1.00 84.12 111 ILE A O 1
ATOM 920 N N . PRO A 1 112 ? -12.280 1.954 7.304 1.00 74.06 112 PRO A N 1
ATOM 921 C CA . PRO A 1 112 ? -12.592 3.319 7.711 1.00 74.06 112 PRO A CA 1
ATOM 922 C C . PRO A 1 112 ? -11.467 3.934 8.551 1.00 74.06 112 PRO A C 1
ATOM 924 O O . PRO A 1 112 ? -10.661 3.229 9.157 1.00 74.06 112 PRO A O 1
ATOM 927 N N . SER A 1 113 ? -11.434 5.266 8.615 1.00 75.81 113 SER A N 1
ATOM 928 C CA . SER A 1 113 ? -10.481 5.985 9.461 1.00 75.81 113 SER A CA 1
ATOM 929 C C . SER A 1 113 ? -10.678 5.656 10.944 1.00 75.81 113 SER A C 1
ATOM 931 O O . SER A 1 113 ? -11.771 5.287 11.381 1.00 75.81 113 SER A O 1
ATOM 933 N N . THR A 1 114 ? -9.634 5.874 11.742 1.00 75.06 114 THR A N 1
ATOM 934 C CA . THR A 1 114 ? -9.670 5.708 13.203 1.00 75.06 114 THR A CA 1
ATOM 935 C C . THR A 1 114 ? -10.657 6.646 13.901 1.00 75.06 114 THR A C 1
ATOM 937 O O . THR A 1 114 ? -11.041 6.393 15.035 1.00 75.06 114 THR A O 1
ATOM 940 N N . GLU A 1 115 ? -11.101 7.712 13.236 1.00 69.44 115 GLU A N 1
ATOM 941 C CA . GLU A 1 115 ? -12.168 8.590 13.733 1.00 69.44 115 GLU A CA 1
ATOM 942 C C . GLU A 1 115 ? -13.547 7.918 13.643 1.00 69.44 115 GLU A C 1
ATOM 944 O O . GLU A 1 115 ? -14.365 8.029 14.556 1.00 69.44 115 GLU A O 1
ATOM 949 N N . LEU A 1 116 ? -13.804 7.197 12.545 1.00 67.69 116 LEU A N 1
ATOM 950 C CA . LEU A 1 116 ? -15.068 6.496 12.296 1.00 67.69 116 LEU A CA 1
ATOM 951 C C . LEU A 1 116 ? -15.104 5.115 12.953 1.00 67.69 116 LEU A C 1
ATOM 953 O O . LEU A 1 116 ? -16.169 4.629 13.336 1.00 67.69 116 LEU A O 1
ATOM 957 N N . PHE A 1 117 ? -13.945 4.475 13.067 1.00 79.19 117 PHE A N 1
ATOM 958 C CA . PHE A 1 117 ? -13.782 3.167 13.676 1.00 79.19 117 PHE A CA 1
ATOM 959 C C . PHE A 1 117 ? -12.535 3.179 14.569 1.00 79.19 117 PHE A C 1
ATOM 961 O O . PHE A 1 117 ? -11.444 2.859 14.093 1.00 79.19 117 PHE A O 1
ATOM 968 N N . PRO A 1 118 ? -12.670 3.573 15.851 1.00 82.25 118 PRO A N 1
ATOM 969 C CA . PRO A 1 118 ? -11.545 3.827 16.750 1.00 82.25 118 PRO A CA 1
ATOM 970 C C . PRO A 1 118 ? -10.931 2.536 17.293 1.00 82.25 118 PRO A C 1
ATOM 972 O O . PRO A 1 118 ? -10.940 2.265 18.491 1.00 82.25 118 PRO A O 1
ATOM 975 N N . TYR A 1 119 ? -10.412 1.715 16.388 1.00 87.75 119 TYR A N 1
ATOM 976 C CA . TYR A 1 119 ? -9.831 0.420 16.684 1.00 87.75 119 TYR A CA 1
ATOM 977 C C . TYR A 1 119 ? -8.650 0.133 15.765 1.00 87.75 119 TYR A C 1
ATOM 979 O O . TYR A 1 119 ? -8.628 0.529 14.600 1.00 87.75 119 TYR A O 1
ATOM 987 N N . THR A 1 120 ? -7.702 -0.635 16.286 1.00 94.94 120 THR A N 1
ATOM 988 C CA . THR A 1 120 ? -6.700 -1.324 15.473 1.00 94.94 120 THR A CA 1
ATOM 989 C C . THR A 1 120 ? -7.261 -2.683 15.072 1.00 94.94 120 THR A C 1
ATOM 991 O O . THR A 1 120 ? -7.870 -3.380 15.886 1.00 94.94 120 THR A O 1
ATOM 994 N N . VAL A 1 121 ? -7.060 -3.090 13.824 1.00 96.38 121 VAL A N 1
ATOM 995 C CA . VAL A 1 121 ? -7.548 -4.364 13.297 1.00 96.38 121 VAL A CA 1
ATOM 996 C C . VAL A 1 121 ? -6.372 -5.208 12.837 1.00 96.38 121 VAL A C 1
ATOM 998 O O . VAL A 1 121 ? -5.591 -4.803 11.979 1.00 96.38 121 VAL A O 1
ATOM 1001 N N . ARG A 1 122 ? -6.276 -6.420 13.379 1.00 97.94 122 ARG A N 1
ATOM 1002 C CA . ARG A 1 122 ? -5.320 -7.434 12.944 1.00 97.94 122 ARG A CA 1
ATOM 1003 C C . ARG A 1 122 ? -6.060 -8.543 12.215 1.00 97.94 122 ARG A C 1
ATOM 1005 O O . ARG A 1 122 ? -6.938 -9.187 12.786 1.00 97.94 122 ARG A O 1
ATOM 1012 N N . ALA A 1 123 ? -5.674 -8.787 10.973 1.00 98.19 123 ALA A N 1
ATOM 1013 C CA . ALA A 1 123 ? -6.126 -9.912 10.177 1.00 98.19 123 ALA A CA 1
ATOM 1014 C C . ALA A 1 123 ? -5.011 -10.952 10.070 1.00 98.19 123 ALA A C 1
ATOM 1016 O O . ALA A 1 123 ? -3.872 -10.613 9.761 1.00 98.19 123 ALA A O 1
ATOM 1017 N N . VAL A 1 124 ? -5.334 -12.221 10.306 1.00 98.50 124 VAL A N 1
ATOM 1018 C CA . VAL A 1 124 ? -4.413 -13.343 10.095 1.00 98.50 124 VAL A CA 1
ATOM 1019 C C . VAL A 1 124 ? -5.046 -14.304 9.103 1.00 98.50 124 VAL A C 1
ATOM 1021 O O . VAL A 1 124 ? -6.144 -14.798 9.343 1.00 98.50 124 VAL A O 1
ATOM 1024 N N . SER A 1 125 ? -4.382 -14.541 7.977 1.00 98.50 125 SER A N 1
ATOM 1025 C CA . SER A 1 125 ? -4.783 -15.528 6.977 1.00 98.50 125 SER A CA 1
ATOM 1026 C C . SER A 1 125 ? -3.913 -16.773 7.083 1.00 98.50 125 SER A C 1
ATOM 1028 O O . SER A 1 125 ? -2.734 -16.733 6.740 1.00 98.50 125 SER A O 1
ATOM 1030 N N . GLU A 1 126 ? -4.523 -17.870 7.515 1.00 97.81 126 GLU A N 1
ATOM 1031 C CA . GLU A 1 126 ? -3.935 -19.205 7.570 1.00 97.81 126 GLU A CA 1
ATOM 1032 C C . GLU A 1 126 ? -4.309 -19.970 6.300 1.00 97.81 126 GLU A C 1
ATOM 1034 O O . GLU A 1 126 ? -5.488 -20.257 6.051 1.00 97.81 126 GLU A O 1
ATOM 1039 N N . VAL A 1 127 ? -3.320 -20.299 5.473 1.00 98.06 127 VAL A N 1
ATOM 1040 C CA . VAL A 1 127 ? -3.553 -21.134 4.292 1.00 98.06 127 VAL A CA 1
ATOM 1041 C C . VAL A 1 127 ? -3.632 -22.595 4.725 1.00 98.06 127 VAL A C 1
ATOM 1043 O O . VAL A 1 127 ? -2.651 -23.167 5.185 1.00 98.06 127 VAL A O 1
ATOM 1046 N N . LEU A 1 128 ? -4.814 -23.195 4.583 1.00 97.25 128 LEU A N 1
ATOM 1047 C CA . LEU A 1 128 ? -5.077 -24.579 4.983 1.00 97.25 128 LEU A CA 1
ATOM 1048 C C . LEU A 1 128 ? -4.724 -25.573 3.872 1.00 97.25 128 LEU A C 1
ATOM 1050 O O . LEU A 1 128 ? -4.278 -26.681 4.150 1.00 97.25 128 LEU A O 1
ATOM 1054 N N . SER A 1 129 ? -4.921 -25.168 2.619 1.00 97.44 129 SER A N 1
ATOM 1055 C CA . SER A 1 129 ? -4.495 -25.896 1.424 1.00 97.44 129 SER A CA 1
ATOM 1056 C C . SER A 1 129 ? -4.289 -24.912 0.270 1.00 97.44 129 SER A C 1
ATOM 1058 O O . SER A 1 129 ? -4.932 -23.857 0.230 1.00 97.44 129 SER A O 1
ATOM 1060 N N . SER A 1 130 ? -3.382 -25.203 -0.660 1.00 95.94 130 SER A N 1
ATOM 1061 C CA . SER A 1 130 ? -3.064 -24.298 -1.766 1.00 95.94 130 SER A CA 1
ATOM 1062 C C . SER A 1 130 ? -2.723 -25.036 -3.052 1.00 95.94 130 SER A C 1
ATOM 1064 O O . SER A 1 130 ? -1.623 -25.558 -3.205 1.00 95.94 130 SER A O 1
ATOM 1066 N N . ASP A 1 131 ? -3.599 -24.890 -4.038 1.00 93.44 131 ASP A N 1
ATOM 1067 C CA . ASP A 1 131 ? -3.344 -25.205 -5.442 1.00 93.44 131 ASP A CA 1
ATOM 1068 C C . ASP A 1 131 ? -3.423 -23.912 -6.275 1.00 93.44 131 ASP A C 1
ATOM 1070 O O . ASP A 1 131 ? -4.243 -23.735 -7.175 1.00 93.44 131 ASP A O 1
ATOM 1074 N N . GLY A 1 132 ? -2.609 -22.923 -5.905 1.00 88.31 132 GLY A N 1
ATOM 1075 C CA . GLY A 1 132 ? -2.508 -21.637 -6.597 1.00 88.31 132 GLY A CA 1
ATOM 1076 C C . GLY A 1 132 ? -3.451 -20.546 -6.076 1.00 88.31 132 GLY A C 1
ATOM 1077 O O . GLY A 1 132 ? -4.527 -20.792 -5.532 1.00 88.31 132 GLY A O 1
ATOM 1078 N N . SER A 1 133 ? -3.031 -19.291 -6.261 1.00 86.88 133 SER A N 1
ATOM 1079 C CA . SER A 1 133 ? -3.811 -18.086 -5.934 1.00 86.88 133 SER A CA 1
ATOM 1080 C C . SER A 1 133 ? -4.264 -17.956 -4.464 1.00 86.88 133 SER A C 1
ATOM 1082 O O . SER A 1 133 ? -5.259 -17.294 -4.162 1.00 86.88 133 SER A O 1
ATOM 1084 N N . SER A 1 134 ? -3.518 -18.536 -3.522 1.00 96.19 134 SER A N 1
ATOM 1085 C CA . SER A 1 134 ? -3.817 -18.458 -2.085 1.00 96.19 134 SER A CA 1
ATOM 1086 C C . SER A 1 134 ? -3.876 -17.019 -1.561 1.00 96.19 134 SER A C 1
ATOM 1088 O O . SER A 1 134 ? -4.747 -16.709 -0.760 1.00 96.19 134 SER A O 1
ATOM 1090 N N . SER A 1 135 ? -3.054 -16.102 -2.083 1.00 95.19 135 SER A N 1
ATOM 1091 C CA . SER A 1 135 ? -3.131 -14.673 -1.735 1.00 95.19 135 SER A CA 1
ATOM 1092 C C . SER A 1 135 ? -4.471 -14.033 -2.107 1.00 95.19 135 SER A C 1
ATOM 1094 O O . SER A 1 135 ? -4.986 -13.199 -1.371 1.00 95.19 135 SER A O 1
ATOM 1096 N N . GLN A 1 136 ? -5.074 -14.438 -3.226 1.00 97.56 136 GLN A N 1
ATOM 1097 C CA . GLN A 1 136 ? -6.371 -13.919 -3.660 1.00 97.56 136 GLN A CA 1
ATOM 1098 C C . GLN A 1 136 ? -7.521 -14.536 -2.860 1.00 97.56 136 GLN A C 1
ATOM 1100 O O . GLN A 1 136 ? -8.491 -13.845 -2.553 1.00 97.56 136 GLN A O 1
ATOM 1105 N N . ALA A 1 137 ? -7.392 -15.809 -2.475 1.00 98.19 137 ALA A N 1
ATOM 1106 C CA . ALA A 1 137 ? -8.304 -16.446 -1.531 1.00 98.19 137 ALA A CA 1
ATOM 1107 C C . ALA A 1 137 ? -8.247 -15.770 -0.147 1.00 98.19 137 ALA A C 1
ATOM 1109 O O . ALA A 1 137 ? -9.298 -15.544 0.450 1.00 98.19 137 ALA A O 1
ATOM 1110 N N . SER A 1 138 ? -7.060 -15.353 0.316 1.00 98.50 138 SER A N 1
ATOM 1111 C CA . SER A 1 138 ? -6.904 -14.565 1.545 1.00 98.50 138 SER A CA 1
ATOM 1112 C C . SER A 1 138 ? -7.651 -13.238 1.486 1.00 98.50 138 SER A C 1
ATOM 1114 O O . SER A 1 138 ? -8.313 -12.893 2.454 1.00 98.50 138 SER A O 1
ATOM 1116 N N . ILE A 1 139 ? -7.635 -12.522 0.355 1.00 98.50 139 ILE A N 1
ATOM 1117 C CA . ILE A 1 139 ? -8.415 -11.280 0.200 1.00 98.50 139 ILE A CA 1
ATOM 1118 C C . ILE A 1 139 ? -9.911 -11.549 0.392 1.00 98.50 139 ILE A C 1
ATOM 1120 O O . ILE A 1 139 ? -10.569 -10.846 1.160 1.00 98.50 139 ILE A O 1
ATOM 1124 N N . CYS A 1 140 ? -10.449 -12.586 -0.257 1.00 98.44 140 CYS A N 1
ATOM 1125 C CA . CYS A 1 140 ? -11.858 -12.952 -0.111 1.00 98.44 140 CYS A CA 1
ATOM 1126 C C . CYS A 1 140 ? -12.191 -13.356 1.337 1.00 98.44 140 CYS A C 1
ATOM 1128 O O . CYS A 1 140 ? -13.161 -12.854 1.907 1.00 98.44 140 CYS A O 1
ATOM 1130 N N . ALA A 1 141 ? -11.366 -14.210 1.955 1.00 98.62 141 ALA A N 1
ATOM 1131 C CA . ALA A 1 141 ? -11.536 -14.643 3.341 1.00 98.62 141 ALA A CA 1
ATOM 1132 C C . ALA A 1 141 ? -11.466 -13.461 4.321 1.00 98.62 141 ALA A C 1
ATOM 1134 O O . ALA A 1 141 ? -12.316 -13.335 5.198 1.00 98.62 141 ALA A O 1
ATOM 1135 N N . THR A 1 142 ? -10.491 -12.563 4.160 1.00 98.62 142 THR A N 1
ATOM 1136 C CA . THR A 1 142 ? -10.335 -11.367 4.995 1.00 98.62 142 THR A CA 1
ATOM 1137 C C . THR A 1 142 ? -11.513 -10.414 4.820 1.00 98.62 142 THR A C 1
ATOM 1139 O O . THR A 1 142 ? -12.041 -9.947 5.824 1.00 98.62 142 THR A O 1
ATOM 1142 N N . SER A 1 143 ? -12.011 -10.196 3.597 1.00 98.31 143 SER A N 1
ATOM 1143 C CA . SER A 1 143 ? -13.207 -9.368 3.380 1.00 98.31 143 SER A CA 1
ATOM 1144 C C . SER A 1 143 ? -14.424 -9.934 4.115 1.00 98.31 143 SER A C 1
ATOM 1146 O O . SER A 1 143 ? -15.128 -9.185 4.786 1.00 98.31 143 SER A O 1
ATOM 1148 N N . LEU A 1 144 ? -14.667 -11.244 4.010 1.00 98.50 144 LEU A N 1
ATOM 1149 C CA . LEU A 1 144 ? -15.771 -11.919 4.702 1.00 98.50 144 LEU A CA 1
ATOM 1150 C C . LEU A 1 144 ? -15.616 -11.840 6.223 1.00 98.50 144 LEU A C 1
ATOM 1152 O O . LEU A 1 144 ? -16.576 -11.540 6.926 1.00 98.50 144 LEU A O 1
ATOM 1156 N N . SER A 1 145 ? -14.404 -12.076 6.722 1.00 98.38 145 SER A N 1
ATOM 1157 C CA . SER A 1 145 ? -14.103 -12.091 8.152 1.00 98.38 145 SER A CA 1
ATOM 1158 C C . SER A 1 145 ? -14.241 -10.697 8.777 1.00 98.38 145 SER A C 1
ATOM 1160 O O . SER A 1 145 ? -14.871 -10.554 9.820 1.00 98.38 145 SER A O 1
ATOM 1162 N N . LEU A 1 146 ? -13.777 -9.644 8.090 1.00 97.75 146 LEU A N 1
ATOM 1163 C CA . LEU A 1 146 ? -13.973 -8.244 8.497 1.00 97.75 146 LEU A CA 1
ATOM 1164 C C . LEU A 1 146 ? -15.462 -7.878 8.568 1.00 97.75 146 LEU A C 1
ATOM 1166 O O . LEU A 1 146 ? -15.907 -7.265 9.541 1.00 97.75 146 LEU A O 1
ATOM 1170 N N . MET A 1 147 ? -16.251 -8.296 7.572 1.00 96.00 147 MET A N 1
ATOM 1171 C CA . MET A 1 147 ? -17.702 -8.093 7.576 1.00 96.00 147 MET A CA 1
ATOM 1172 C C . MET A 1 147 ? -18.385 -8.870 8.708 1.00 96.00 147 MET A C 1
ATOM 1174 O O . MET A 1 147 ? -19.265 -8.321 9.371 1.00 96.00 147 MET A O 1
ATOM 1178 N N . ALA A 1 148 ? -17.970 -10.115 8.959 1.00 95.69 148 ALA A N 1
ATOM 1179 C CA . ALA A 1 148 ? -18.499 -10.955 10.033 1.00 95.69 148 ALA A CA 1
ATOM 1180 C C . ALA A 1 148 ? -18.167 -10.394 11.425 1.00 95.69 148 ALA A C 1
ATOM 1182 O O . ALA A 1 148 ? -18.992 -10.492 12.332 1.00 95.69 148 ALA A O 1
ATOM 1183 N N . THR A 1 149 ? -17.016 -9.736 11.587 1.00 95.69 149 THR A N 1
ATOM 1184 C CA . THR A 1 149 ? -16.682 -8.966 12.796 1.00 95.69 149 THR A CA 1
ATOM 1185 C C . THR A 1 149 ? -17.520 -7.698 12.946 1.00 95.69 149 THR A C 1
ATOM 1187 O O . THR A 1 149 ? -17.653 -7.194 14.052 1.00 95.69 149 THR A O 1
ATOM 1190 N N . GLY A 1 150 ? -18.088 -7.158 11.867 1.00 88.88 150 GLY A N 1
ATOM 1191 C CA . GLY A 1 150 ? -18.766 -5.859 11.895 1.00 88.88 150 GLY A CA 1
ATOM 1192 C C . GLY A 1 150 ? -17.818 -4.670 11.741 1.00 88.88 150 GLY A C 1
ATOM 1193 O O . GLY A 1 150 ? -18.161 -3.556 12.131 1.00 88.88 150 GLY A O 1
ATOM 1194 N N . VAL A 1 151 ? -16.629 -4.880 11.161 1.00 89.69 151 VAL A N 1
ATOM 1195 C CA . VAL A 1 151 ? -15.782 -3.765 10.714 1.00 89.69 151 VAL A CA 1
ATOM 1196 C C . VAL A 1 151 ? -16.522 -3.046 9.578 1.00 89.69 151 VAL A C 1
ATOM 1198 O O . VAL A 1 151 ? -16.875 -3.705 8.593 1.00 89.69 151 VAL A O 1
ATOM 1201 N N . PRO A 1 152 ? -16.765 -1.723 9.665 1.00 80.62 152 PRO A N 1
ATOM 1202 C CA . PRO A 1 152 ? -17.582 -1.005 8.694 1.00 80.62 152 PRO A CA 1
ATOM 1203 C C . PRO A 1 152 ? -16.791 -0.709 7.415 1.00 80.62 152 PRO A C 1
ATOM 1205 O O . PRO A 1 152 ? -16.426 0.427 7.128 1.00 80.62 152 PRO A O 1
ATOM 1208 N N . LEU A 1 153 ? -16.511 -1.761 6.644 1.00 83.19 153 LEU A N 1
ATOM 1209 C CA . LEU A 1 153 ? -15.853 -1.652 5.350 1.00 83.19 153 LEU A CA 1
ATOM 1210 C C . LEU A 1 153 ? -16.670 -0.783 4.400 1.00 83.19 153 LEU A C 1
ATOM 1212 O O . LEU A 1 153 ? -17.870 -1.007 4.225 1.00 83.19 153 LEU A O 1
ATOM 1216 N N . THR A 1 154 ? -15.990 0.124 3.697 1.00 82.94 154 THR A N 1
ATOM 1217 C CA . THR A 1 154 ? -16.610 0.949 2.653 1.00 82.94 154 THR A CA 1
ATOM 1218 C C . THR A 1 154 ? -17.295 0.065 1.610 1.00 82.94 154 THR A C 1
ATOM 1220 O O . THR A 1 154 ? -18.432 0.331 1.219 1.00 82.94 154 THR A O 1
ATOM 1223 N N . ARG A 1 155 ? -16.611 -1.000 1.156 1.00 85.38 155 ARG A N 1
ATOM 1224 C CA . ARG A 1 155 ? -17.127 -2.051 0.257 1.00 85.38 155 ARG A CA 1
ATOM 1225 C C . ARG A 1 155 ? -16.347 -3.360 0.451 1.00 85.38 155 ARG A C 1
ATOM 1227 O O . ARG A 1 155 ? -15.155 -3.291 0.748 1.00 85.38 155 ARG A O 1
ATOM 1234 N N . PRO A 1 156 ? -16.964 -4.535 0.223 1.00 88.69 156 PRO A N 1
ATOM 1235 C CA . PRO A 1 156 ? -16.235 -5.799 0.181 1.00 88.69 156 PRO A CA 1
ATOM 1236 C C . PRO A 1 156 ? -15.312 -5.878 -1.038 1.00 88.69 156 PRO A C 1
ATOM 1238 O O . PRO A 1 156 ? -15.629 -5.340 -2.106 1.00 88.69 156 PRO A O 1
ATOM 1241 N N . ALA A 1 157 ? -14.204 -6.600 -0.888 1.00 94.38 157 ALA A N 1
ATOM 1242 C CA . ALA A 1 157 ? -13.244 -6.854 -1.955 1.00 94.38 157 ALA A CA 1
ATOM 1243 C C . ALA A 1 157 ? -13.084 -8.351 -2.222 1.00 94.38 157 ALA A C 1
ATOM 1245 O O . ALA A 1 157 ? -13.060 -9.160 -1.299 1.00 94.38 157 ALA A O 1
ATOM 1246 N N . ALA A 1 158 ? -12.924 -8.705 -3.495 1.00 97.38 158 ALA A N 1
ATOM 1247 C CA . ALA A 1 158 ? -12.594 -10.057 -3.930 1.00 97.38 158 ALA A CA 1
ATOM 1248 C C . ALA A 1 158 ? -11.318 -10.039 -4.774 1.00 97.38 158 ALA A C 1
ATOM 1250 O O . ALA A 1 158 ? -11.064 -9.069 -5.493 1.00 97.38 158 ALA A O 1
ATOM 1251 N N . GLY A 1 159 ? -10.540 -11.119 -4.703 1.00 95.12 159 GLY A N 1
ATOM 1252 C CA . GLY A 1 159 ? -9.317 -11.315 -5.477 1.00 95.12 159 GLY A CA 1
ATOM 1253 C C . GLY A 1 159 ? -9.429 -12.468 -6.476 1.00 95.12 159 GLY A C 1
ATOM 1254 O O . GLY A 1 159 ? -10.025 -13.513 -6.194 1.00 95.12 159 GLY A O 1
ATOM 1255 N N . ILE A 1 160 ? -8.795 -12.323 -7.636 1.00 95.81 160 ILE A N 1
ATOM 1256 C CA . ILE A 1 160 ? -8.676 -13.376 -8.653 1.00 95.81 160 ILE A CA 1
ATOM 1257 C C . ILE A 1 160 ? -7.262 -13.381 -9.246 1.00 95.81 160 ILE A C 1
ATOM 1259 O O . ILE A 1 160 ? -6.647 -12.327 -9.392 1.00 95.81 160 ILE A O 1
ATOM 1263 N N . ALA A 1 161 ? -6.741 -14.568 -9.573 1.00 93.75 161 ALA A N 1
ATOM 1264 C CA . ALA A 1 161 ? -5.542 -14.704 -10.399 1.00 93.75 161 ALA A CA 1
ATOM 1265 C C . ALA A 1 161 ? -5.934 -15.183 -11.793 1.00 93.75 161 ALA A C 1
ATOM 1267 O O . ALA A 1 161 ? -6.748 -16.101 -11.930 1.00 93.75 161 ALA A O 1
ATOM 1268 N N . LEU A 1 162 ? -5.347 -14.554 -12.799 1.00 92.31 162 LEU A N 1
ATOM 1269 C CA . LEU A 1 162 ? -5.457 -14.913 -14.200 1.00 92.31 162 LEU A CA 1
ATOM 1270 C C . LEU A 1 162 ? -4.091 -15.353 -14.710 1.00 92.31 162 LEU A C 1
ATOM 1272 O O . LEU A 1 162 ? -3.077 -14.799 -14.292 1.00 92.31 162 LEU A O 1
ATOM 1276 N N . GLY A 1 163 ? -4.071 -16.286 -15.653 1.00 89.56 163 GLY A N 1
ATOM 1277 C CA . GLY A 1 163 ? -2.854 -16.653 -16.366 1.00 89.56 163 GLY A CA 1
ATOM 1278 C C . GLY A 1 163 ? -2.979 -16.456 -17.862 1.00 89.56 163 GLY A C 1
ATOM 1279 O O . GLY A 1 163 ? -4.082 -16.492 -18.406 1.00 89.56 163 GLY A O 1
ATOM 1280 N N . LEU A 1 164 ? -1.841 -16.252 -18.519 1.00 86.19 164 LEU A N 1
ATOM 1281 C CA . LEU A 1 164 ? -1.730 -16.256 -19.978 1.00 86.19 164 LEU A CA 1
ATOM 1282 C C . LEU A 1 164 ? -1.063 -17.550 -20.423 1.00 86.19 164 LEU A C 1
ATOM 1284 O O . LEU A 1 164 ? -0.019 -17.926 -19.888 1.00 86.19 164 LEU A O 1
ATOM 1288 N N . PHE A 1 165 ? -1.638 -18.195 -21.426 1.00 83.25 165 PHE A N 1
ATOM 1289 C CA . PHE A 1 165 ? -1.034 -19.337 -22.087 1.00 83.25 165 PHE A CA 1
ATOM 1290 C C . PHE A 1 165 ? -1.301 -19.233 -23.589 1.00 83.25 165 PHE A C 1
ATOM 1292 O O . PHE A 1 165 ? -2.462 -19.214 -23.997 1.00 83.25 165 PHE A O 1
ATOM 1299 N N . GLU A 1 166 ? -0.241 -19.103 -24.392 1.00 76.38 166 GLU A N 1
ATOM 1300 C CA . GLU A 1 166 ? -0.285 -19.064 -25.860 1.00 76.38 166 GLU A CA 1
ATOM 1301 C C . GLU A 1 166 ? -1.320 -18.076 -26.426 1.00 76.38 166 GLU A C 1
ATOM 1303 O O . GLU A 1 166 ? -2.100 -18.380 -27.326 1.00 76.38 166 GLU A O 1
ATOM 1308 N N . GLY A 1 167 ? -1.346 -16.862 -25.865 1.00 77.94 167 GLY A N 1
ATOM 1309 C CA . GLY A 1 167 ? -2.252 -15.796 -26.307 1.00 77.94 167 GLY A CA 1
ATOM 1310 C C . GLY A 1 167 ? -3.687 -15.894 -25.776 1.00 77.94 167 GLY A C 1
ATOM 1311 O O . GLY A 1 167 ? -4.524 -15.075 -26.151 1.00 77.94 167 GLY A O 1
ATOM 1312 N N . GLN A 1 168 ? -3.985 -16.835 -24.876 1.00 84.31 168 GLN A N 1
ATOM 1313 C CA . GLN A 1 168 ? -5.299 -16.979 -24.251 1.00 84.31 168 GLN A CA 1
ATOM 1314 C C . GLN A 1 168 ? -5.243 -16.814 -22.730 1.00 84.31 168 GLN A C 1
ATOM 1316 O O . GLN A 1 168 ? -4.331 -17.296 -22.060 1.00 84.31 168 GLN A O 1
ATOM 1321 N N . ILE A 1 169 ? -6.248 -16.129 -22.179 1.00 88.62 169 ILE A N 1
ATOM 1322 C CA . ILE A 1 169 ? -6.337 -15.816 -20.748 1.00 88.62 169 ILE A CA 1
ATOM 1323 C C . ILE A 1 169 ? -7.243 -16.816 -20.035 1.00 88.62 169 ILE A C 1
ATOM 1325 O O . ILE A 1 169 ? -8.389 -17.023 -20.446 1.00 88.62 169 ILE A O 1
ATOM 1329 N N . TYR A 1 170 ? -6.740 -17.353 -18.928 1.00 91.31 170 TYR A N 1
ATOM 1330 C CA . TYR A 1 170 ? -7.400 -18.338 -18.082 1.00 91.31 170 TYR A CA 1
ATOM 1331 C C . TYR A 1 170 ? -7.694 -17.753 -16.698 1.00 91.31 170 TYR A C 1
ATOM 1333 O O . TYR A 1 170 ? -6.801 -17.227 -16.034 1.00 91.31 170 TYR A O 1
ATOM 1341 N N . ASN A 1 171 ? -8.944 -17.858 -16.252 1.00 93.44 171 ASN A N 1
ATOM 1342 C CA . ASN A 1 171 ? -9.389 -17.439 -14.928 1.00 93.44 171 ASN A CA 1
ATOM 1343 C C . ASN A 1 171 ? -9.059 -18.496 -13.872 1.00 93.44 171 ASN A C 1
ATOM 1345 O O . ASN A 1 171 ? -9.185 -19.697 -14.118 1.00 93.44 171 ASN A O 1
ATOM 1349 N N . ASP A 1 172 ? -8.733 -18.040 -12.661 1.00 94.50 172 ASP A N 1
ATOM 1350 C CA . ASP A 1 172 ? -8.513 -18.893 -11.492 1.00 94.50 172 ASP A CA 1
ATOM 1351 C C . ASP A 1 172 ? -7.494 -20.006 -11.772 1.00 94.50 172 ASP A C 1
ATOM 1353 O O . ASP A 1 172 ? -7.832 -21.198 -11.785 1.00 94.50 172 ASP A O 1
ATOM 1357 N N . ILE A 1 173 ? -6.266 -19.592 -12.087 1.00 92.81 173 ILE A N 1
ATOM 1358 C CA . ILE A 1 173 ? -5.167 -20.515 -12.376 1.00 92.81 173 ILE A CA 1
ATOM 1359 C C . ILE A 1 173 ? -4.748 -21.314 -11.143 1.00 92.81 173 ILE A C 1
ATOM 1361 O O . ILE A 1 173 ? -4.731 -20.799 -10.017 1.00 92.81 173 ILE A O 1
ATOM 1365 N N . ASN A 1 174 ? -4.414 -22.580 -11.375 1.00 91.31 174 ASN A N 1
ATOM 1366 C CA . ASN A 1 174 ? -3.845 -23.473 -10.379 1.00 91.31 174 ASN A CA 1
ATOM 1367 C C . ASN A 1 174 ? -2.310 -23.379 -10.315 1.00 91.31 174 ASN A C 1
ATOM 1369 O O . ASN A 1 174 ? -1.688 -22.630 -11.076 1.00 91.31 174 ASN A O 1
ATOM 1373 N N . GLY A 1 175 ? -1.679 -24.111 -9.392 1.00 89.19 175 GLY A N 1
ATOM 1374 C CA . GLY A 1 175 ? -0.227 -24.022 -9.192 1.00 89.19 175 GLY A CA 1
ATOM 1375 C C . GLY A 1 175 ? 0.588 -24.483 -10.408 1.00 89.19 175 GLY A C 1
ATOM 1376 O O . GLY A 1 175 ? 1.625 -23.898 -10.732 1.00 89.19 175 GLY A O 1
ATOM 1377 N N . LEU A 1 176 ? 0.110 -25.509 -11.116 1.00 88.06 176 LEU A N 1
ATOM 1378 C CA . LEU A 1 176 ? 0.762 -26.025 -12.324 1.00 88.06 176 LEU A CA 1
ATOM 1379 C C . LEU A 1 176 ? 0.625 -25.061 -13.511 1.00 88.06 176 LEU A C 1
ATOM 1381 O O . LEU A 1 176 ? 1.572 -24.893 -14.280 1.00 88.06 176 LEU A O 1
ATOM 1385 N N . GLU A 1 177 ? -0.535 -24.425 -13.651 1.00 88.69 177 GLU A N 1
ATOM 1386 C CA . GLU A 1 177 ? -0.833 -23.425 -14.678 1.00 88.69 177 GLU A CA 1
ATOM 1387 C C . GLU A 1 177 ? -0.015 -22.152 -14.489 1.00 88.69 177 GLU A C 1
ATOM 1389 O O . GLU A 1 177 ? 0.530 -21.652 -15.466 1.00 88.69 177 GLU A O 1
ATOM 1394 N N . ASP A 1 178 ? 0.151 -21.674 -13.253 1.00 88.25 178 ASP A N 1
ATOM 1395 C CA . ASP A 1 178 ? 1.092 -20.588 -12.954 1.00 88.25 178 ASP A CA 1
ATOM 1396 C C . ASP A 1 178 ? 2.511 -20.986 -13.384 1.00 88.25 178 ASP A C 1
ATOM 1398 O O . ASP A 1 178 ? 3.157 -20.282 -14.162 1.00 88.25 178 ASP A O 1
ATOM 1402 N N . LYS A 1 179 ? 2.991 -22.165 -12.964 1.00 86.81 179 LYS A N 1
ATOM 1403 C CA . LYS A 1 179 ? 4.354 -22.626 -13.274 1.00 86.81 179 LYS A CA 1
ATOM 1404 C C . LYS A 1 179 ? 4.646 -22.702 -14.778 1.00 86.81 179 LYS A C 1
ATOM 1406 O O . LYS A 1 179 ? 5.776 -22.432 -15.178 1.00 86.81 179 LYS A O 1
ATOM 1411 N N . LEU A 1 180 ? 3.670 -23.096 -15.593 1.00 84.31 180 LEU A N 1
ATOM 1412 C CA . LEU A 1 180 ? 3.841 -23.282 -17.041 1.00 84.31 180 LEU A CA 1
ATOM 1413 C C . LEU A 1 180 ? 3.386 -22.093 -17.894 1.00 84.31 180 LEU A C 1
ATOM 1415 O O . LEU A 1 180 ? 3.723 -22.058 -19.084 1.00 84.31 180 LEU A O 1
ATOM 1419 N N . GLY A 1 181 ? 2.605 -21.188 -17.307 1.00 82.12 181 GLY A N 1
ATOM 1420 C CA . GLY A 1 181 ? 2.029 -20.016 -17.948 1.00 82.12 181 GLY A CA 1
ATOM 1421 C C . GLY A 1 181 ? 3.047 -18.913 -18.210 1.00 82.12 181 GLY A C 1
ATOM 1422 O O . GLY A 1 181 ? 4.147 -18.886 -17.664 1.00 82.12 181 GLY A O 1
ATOM 1423 N N . GLU A 1 182 ? 2.659 -17.986 -19.072 1.00 84.81 182 GLU A N 1
ATOM 1424 C CA . GLU A 1 182 ? 3.483 -16.871 -19.548 1.00 84.81 182 GLU A CA 1
ATOM 1425 C C . GLU A 1 182 ? 3.294 -15.610 -18.693 1.00 84.81 182 GLU A C 1
ATOM 1427 O O . GLU A 1 182 ? 4.117 -14.696 -18.721 1.00 84.81 182 GLU A O 1
ATOM 1432 N N . MET A 1 183 ? 2.202 -15.568 -17.929 1.00 84.00 183 MET A N 1
ATOM 1433 C CA . MET A 1 183 ? 1.787 -14.447 -17.092 1.00 84.00 183 MET A CA 1
ATOM 1434 C C . MET A 1 183 ? 1.069 -14.967 -15.845 1.00 84.00 183 MET A C 1
ATOM 1436 O O . MET A 1 183 ? 0.223 -15.850 -15.975 1.00 84.00 183 MET A O 1
ATOM 1440 N N . ASP A 1 184 ? 1.343 -14.366 -14.687 1.00 83.62 184 ASP A N 1
ATOM 1441 C CA . ASP A 1 184 ? 0.528 -14.441 -13.465 1.00 83.62 184 ASP A CA 1
ATOM 1442 C C . ASP A 1 184 ? 0.002 -13.034 -13.146 1.00 83.62 184 ASP A C 1
ATOM 1444 O O . ASP A 1 184 ? 0.743 -12.130 -12.754 1.00 83.62 184 ASP A O 1
ATOM 1448 N N . PHE A 1 185 ? -1.292 -12.824 -13.376 1.00 84.12 185 PHE A N 1
ATOM 1449 C CA . PHE A 1 185 ? -1.973 -11.547 -13.196 1.00 84.12 185 PHE A CA 1
ATOM 1450 C C . PHE A 1 185 ? -2.966 -11.643 -12.040 1.00 84.12 185 PHE A C 1
ATOM 1452 O O . PHE A 1 185 ? -4.082 -12.150 -12.176 1.00 84.12 185 PHE A O 1
ATOM 1459 N N . LYS A 1 186 ? -2.564 -11.123 -10.885 1.00 89.56 186 LYS A N 1
ATOM 1460 C CA . LYS A 1 186 ? -3.363 -11.067 -9.662 1.00 89.56 186 LYS A CA 1
ATOM 1461 C C . LYS A 1 186 ? -4.011 -9.708 -9.523 1.00 89.56 186 LYS A C 1
ATOM 1463 O O . LYS A 1 186 ? -3.348 -8.675 -9.593 1.00 89.56 186 LYS A O 1
ATOM 1468 N N . ILE A 1 187 ? -5.308 -9.703 -9.277 1.00 87.62 187 ILE A N 1
ATOM 1469 C CA . ILE A 1 187 ? -6.078 -8.472 -9.208 1.00 87.62 187 ILE A CA 1
ATOM 1470 C C . ILE A 1 187 ? -7.186 -8.594 -8.177 1.00 87.62 187 ILE A C 1
ATOM 1472 O O . ILE A 1 187 ? -7.989 -9.530 -8.203 1.00 87.62 187 ILE A O 1
ATOM 1476 N N . ALA A 1 188 ? -7.273 -7.588 -7.316 1.00 90.75 188 ALA A N 1
ATOM 1477 C CA . ALA A 1 188 ? -8.306 -7.509 -6.307 1.00 90.75 188 ALA A CA 1
ATOM 1478 C C . ALA A 1 188 ? -8.994 -6.153 -6.294 1.00 90.75 188 ALA A C 1
ATOM 1480 O O . ALA A 1 188 ? -8.431 -5.119 -6.663 1.00 90.75 188 ALA A O 1
ATOM 1481 N N . GLY A 1 189 ? -10.252 -6.156 -5.881 1.00 86.88 189 GLY A N 1
ATOM 1482 C CA . GLY A 1 189 ? -11.024 -4.933 -5.780 1.00 86.88 189 GLY A CA 1
ATOM 1483 C C . GLY A 1 189 ? -12.490 -5.169 -5.485 1.00 86.88 189 GLY A C 1
ATOM 1484 O O . GLY A 1 189 ? -12.935 -6.289 -5.235 1.00 86.88 189 GLY A O 1
ATOM 1485 N N . THR A 1 190 ? -13.235 -4.076 -5.546 1.00 86.25 190 THR A N 1
ATOM 1486 C CA . THR A 1 190 ? -14.664 -4.016 -5.246 1.00 86.25 190 THR A CA 1
ATOM 1487 C C . THR A 1 190 ? -15.483 -4.060 -6.540 1.00 86.25 190 THR A C 1
ATOM 1489 O O . THR A 1 190 ? -14.948 -4.133 -7.653 1.00 86.25 190 THR A O 1
ATOM 1492 N N . GLU A 1 191 ? -16.806 -3.963 -6.413 1.00 82.31 191 GLU A N 1
ATOM 1493 C CA . GLU A 1 191 ? -17.709 -3.778 -7.558 1.00 82.31 191 GLU A CA 1
ATOM 1494 C C . GLU A 1 191 ? -17.484 -2.444 -8.299 1.00 82.31 191 GLU A C 1
ATOM 1496 O O . GLU A 1 191 ? -17.842 -2.325 -9.470 1.00 82.31 191 GLU A O 1
ATOM 1501 N N . LYS A 1 192 ? -16.893 -1.440 -7.629 1.00 78.44 192 LYS A N 1
ATOM 1502 C CA . LYS A 1 192 ? -16.676 -0.094 -8.181 1.00 78.44 192 LYS A CA 1
ATOM 1503 C C . LYS A 1 192 ? -15.311 0.082 -8.834 1.00 78.44 192 LYS A C 1
ATOM 1505 O O . LYS A 1 192 ? -15.163 0.961 -9.675 1.00 78.44 192 LYS A O 1
ATOM 1510 N N . GLY A 1 193 ? -14.318 -0.724 -8.470 1.00 78.00 193 GLY A N 1
ATOM 1511 C CA . GLY A 1 193 ? -12.955 -0.494 -8.932 1.00 78.00 193 GLY A CA 1
ATOM 1512 C C . GLY A 1 193 ? -11.952 -1.534 -8.462 1.00 78.00 193 GLY A C 1
ATOM 1513 O O . GLY A 1 193 ? -12.289 -2.498 -7.777 1.00 78.00 193 GLY A O 1
ATOM 1514 N N . VAL A 1 194 ? -10.706 -1.335 -8.878 1.00 82.50 194 VAL A N 1
ATOM 1515 C CA . VAL A 1 194 ? -9.548 -2.152 -8.501 1.00 82.50 194 VAL A CA 1
ATOM 1516 C C . VAL A 1 194 ? -8.873 -1.500 -7.298 1.00 82.50 194 VAL A C 1
ATOM 1518 O O . VAL A 1 194 ? -8.691 -0.287 -7.298 1.00 82.50 194 VAL A O 1
ATOM 1521 N N . CYS A 1 195 ? -8.513 -2.297 -6.295 1.00 80.81 195 CYS A N 1
ATOM 1522 C CA . CYS A 1 195 ? -7.802 -1.839 -5.099 1.00 80.81 195 CYS A CA 1
ATOM 1523 C C . CYS A 1 195 ? -6.315 -2.188 -5.179 1.00 80.81 195 CYS A C 1
ATOM 1525 O O . CYS A 1 195 ? -5.469 -1.369 -4.841 1.00 80.81 195 CYS A O 1
ATOM 1527 N N . SER A 1 196 ? -5.989 -3.386 -5.669 1.00 83.50 196 SER A N 1
ATOM 1528 C CA . SER A 1 196 ? -4.609 -3.836 -5.823 1.00 83.50 196 SER A CA 1
ATOM 1529 C C . SER A 1 196 ? -4.434 -4.676 -7.088 1.00 83.50 196 SER A C 1
ATOM 1531 O O . SER A 1 196 ? -5.366 -5.315 -7.590 1.00 83.50 196 SER A O 1
ATOM 1533 N N . LEU A 1 197 ? -3.218 -4.635 -7.627 1.00 82.94 197 LEU A N 1
ATOM 1534 C CA . LEU A 1 197 ? -2.812 -5.368 -8.816 1.00 82.94 197 LEU A CA 1
ATOM 1535 C C . LEU A 1 197 ? -1.358 -5.814 -8.663 1.00 82.94 197 LEU A C 1
ATOM 1537 O O . LEU A 1 197 ? -0.499 -5.0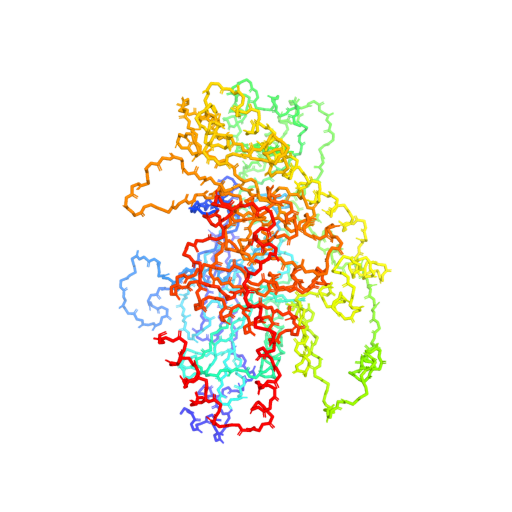10 -8.308 1.00 82.94 197 LEU A O 1
ATOM 1541 N N . GLN A 1 198 ? -1.084 -7.067 -9.001 1.00 82.44 198 GLN A N 1
ATOM 1542 C CA . GLN A 1 198 ? 0.260 -7.607 -9.153 1.00 82.44 198 GLN A CA 1
ATOM 1543 C C . GLN A 1 198 ? 0.318 -8.376 -10.475 1.00 82.44 198 GLN A C 1
ATOM 1545 O O . GLN A 1 198 ? -0.538 -9.213 -10.747 1.00 82.44 198 GLN A O 1
ATOM 1550 N N . LEU A 1 199 ? 1.312 -8.072 -11.304 1.00 80.44 199 LEU A N 1
ATOM 1551 C CA . LEU A 1 199 ? 1.524 -8.713 -12.597 1.00 80.44 199 LEU A CA 1
ATOM 1552 C C . LEU A 1 199 ? 2.963 -9.219 -12.656 1.00 80.44 199 LEU A C 1
ATOM 1554 O O . LEU A 1 199 ? 3.891 -8.427 -12.504 1.00 80.44 199 LEU A O 1
ATOM 1558 N N . ASP A 1 200 ? 3.118 -10.516 -12.891 1.00 81.88 200 ASP A N 1
ATOM 1559 C CA . ASP A 1 200 ? 4.391 -11.172 -13.170 1.00 81.88 200 ASP A CA 1
ATOM 1560 C C . ASP A 1 200 ? 4.358 -11.735 -14.598 1.00 81.88 200 ASP A C 1
ATOM 1562 O O . ASP A 1 200 ? 3.391 -12.391 -14.995 1.00 81.88 200 ASP A O 1
ATOM 1566 N N . VAL A 1 201 ? 5.381 -11.431 -15.397 1.00 76.00 201 VAL A N 1
ATOM 1567 C CA . VAL A 1 201 ? 5.460 -11.787 -16.822 1.00 76.00 201 VAL A CA 1
ATOM 1568 C C . VAL A 1 201 ? 6.730 -12.587 -17.050 1.00 76.00 201 VAL A C 1
ATOM 1570 O O . VAL A 1 201 ? 7.825 -12.106 -16.770 1.00 76.00 201 VAL A O 1
ATOM 1573 N N . LYS A 1 202 ? 6.585 -13.796 -17.595 1.00 75.31 202 LYS A N 1
ATOM 1574 C CA . LYS A 1 202 ? 7.688 -14.756 -17.761 1.00 75.31 202 LYS A CA 1
ATOM 1575 C C . LYS A 1 202 ? 8.293 -14.742 -19.176 1.00 75.31 202 LYS A C 1
ATOM 1577 O O . LYS A 1 202 ? 9.389 -15.261 -19.362 1.00 75.31 202 LYS A O 1
ATOM 1582 N N . ASN A 1 203 ? 7.626 -14.099 -20.145 1.00 67.81 203 ASN A N 1
ATOM 1583 C CA . ASN A 1 203 ? 8.047 -13.976 -21.551 1.00 67.81 203 ASN A CA 1
ATOM 1584 C C . ASN A 1 203 ? 8.221 -12.505 -21.996 1.00 67.81 203 ASN A C 1
ATOM 1586 O O . ASN A 1 203 ? 7.812 -11.574 -21.302 1.00 67.81 203 ASN A O 1
ATOM 1590 N N . GLN A 1 204 ? 8.812 -12.272 -23.178 1.00 52.62 204 GLN A N 1
ATOM 1591 C CA . GLN A 1 204 ? 8.987 -10.921 -23.733 1.00 52.62 204 GLN A CA 1
ATOM 1592 C C . GLN A 1 204 ? 7.655 -10.318 -24.221 1.00 52.62 204 GLN A C 1
ATOM 1594 O O . GLN A 1 204 ? 7.273 -10.468 -25.377 1.00 52.62 204 GLN A O 1
ATOM 1599 N N . GLY A 1 205 ? 6.994 -9.576 -23.328 1.00 56.03 205 GLY A N 1
ATOM 1600 C CA . GLY A 1 205 ? 5.907 -8.642 -23.642 1.00 56.03 205 GLY A CA 1
ATOM 1601 C C . GLY A 1 205 ? 4.495 -9.244 -23.663 1.00 56.03 205 GLY A C 1
ATOM 1602 O O . GLY A 1 205 ? 4.287 -10.396 -24.022 1.00 56.03 205 GLY A O 1
ATOM 1603 N N . ILE A 1 206 ? 3.502 -8.427 -23.287 1.00 60.25 206 ILE A N 1
ATOM 1604 C CA . ILE A 1 206 ? 2.062 -8.730 -23.372 1.00 60.25 206 ILE A CA 1
ATOM 1605 C C . ILE A 1 206 ? 1.408 -7.614 -24.189 1.00 60.25 206 ILE A C 1
ATOM 1607 O O . ILE A 1 206 ? 1.651 -6.433 -23.932 1.00 60.25 206 ILE A O 1
ATOM 1611 N N . SER A 1 207 ? 0.574 -7.965 -25.171 1.00 70.25 207 SER A N 1
ATOM 1612 C CA . SER A 1 207 ? -0.131 -6.968 -25.980 1.00 70.25 207 SER A CA 1
ATOM 1613 C C . SER A 1 207 ? -1.148 -6.183 -25.144 1.00 70.25 207 SER A C 1
ATOM 1615 O O . SER A 1 207 ? -1.753 -6.701 -24.202 1.00 70.25 207 SER A O 1
ATOM 1617 N N . GLN A 1 208 ? -1.400 -4.924 -25.507 1.00 66.75 208 GLN A N 1
ATOM 1618 C CA . GLN A 1 208 ? -2.416 -4.118 -24.823 1.00 66.75 208 GLN A CA 1
ATOM 1619 C C . GLN A 1 208 ? -3.812 -4.761 -24.898 1.00 66.75 208 GLN A C 1
ATOM 1621 O O . GLN A 1 208 ? -4.575 -4.682 -23.936 1.00 66.75 208 GLN A O 1
ATOM 1626 N N . ALA A 1 209 ? -4.124 -5.440 -26.008 1.00 70.25 209 ALA A N 1
ATOM 1627 C CA . ALA A 1 209 ? -5.364 -6.193 -26.168 1.00 70.25 209 ALA A CA 1
ATOM 1628 C C . ALA A 1 209 ? -5.500 -7.286 -25.096 1.00 70.25 209 ALA A C 1
ATOM 1630 O O . ALA A 1 209 ? -6.519 -7.340 -24.414 1.00 70.25 209 ALA A O 1
ATOM 1631 N N . LEU A 1 210 ? -4.446 -8.078 -24.865 1.00 70.94 210 LEU A N 1
ATOM 1632 C CA . LEU A 1 210 ? -4.424 -9.101 -23.815 1.00 70.94 210 LEU A CA 1
ATOM 1633 C C . LEU A 1 210 ? -4.565 -8.498 -22.414 1.00 70.94 210 LEU A C 1
ATOM 1635 O O . LEU A 1 210 ? -5.287 -9.041 -21.579 1.00 70.94 210 LEU A O 1
ATOM 1639 N N . ILE A 1 211 ? -3.935 -7.352 -22.142 1.00 73.19 211 ILE A N 1
ATOM 1640 C CA . ILE A 1 211 ? -4.099 -6.660 -20.855 1.00 73.19 211 ILE A CA 1
ATOM 1641 C C . ILE A 1 211 ? -5.557 -6.224 -20.671 1.00 73.19 211 ILE A C 1
ATOM 1643 O O . ILE A 1 211 ? -6.155 -6.534 -19.642 1.00 73.19 211 ILE A O 1
ATOM 1647 N N . LYS A 1 212 ? -6.162 -5.565 -21.666 1.00 77.88 212 LYS A N 1
ATOM 1648 C CA . LYS A 1 212 ? -7.562 -5.117 -21.606 1.00 77.88 212 LYS A CA 1
ATOM 1649 C C . LYS A 1 212 ? -8.521 -6.292 -21.400 1.00 77.88 212 LYS A C 1
ATOM 1651 O O . LYS A 1 212 ? -9.344 -6.256 -20.486 1.00 77.88 212 LYS A O 1
ATOM 1656 N N . THR A 1 213 ? -8.352 -7.364 -22.171 1.00 78.81 213 THR A N 1
ATOM 1657 C CA . THR A 1 213 ? -9.130 -8.598 -22.005 1.00 78.81 213 THR A CA 1
ATOM 1658 C C . THR A 1 213 ? -8.913 -9.215 -20.620 1.00 78.81 213 THR A C 1
ATOM 1660 O O . THR A 1 213 ? -9.865 -9.714 -20.023 1.00 78.81 213 THR A O 1
ATOM 1663 N N . SER A 1 214 ? -7.704 -9.128 -20.053 1.00 80.25 214 SER A N 1
ATOM 1664 C CA . SER A 1 214 ? -7.429 -9.583 -18.681 1.00 80.25 214 SER A CA 1
ATOM 1665 C C . SER A 1 214 ? -8.195 -8.752 -17.652 1.00 80.25 214 SER A C 1
ATOM 1667 O O . SER A 1 214 ? -8.769 -9.317 -16.727 1.00 80.25 214 SER A O 1
ATOM 1669 N N . PHE A 1 215 ? -8.288 -7.427 -17.816 1.00 82.88 215 PHE A N 1
ATOM 1670 C CA . PHE A 1 215 ? -9.107 -6.575 -16.941 1.00 82.88 215 PHE A CA 1
ATOM 1671 C C . PHE A 1 215 ? -10.597 -6.887 -17.029 1.00 82.88 215 PHE A C 1
ATOM 1673 O O . PHE A 1 215 ? -11.275 -6.914 -15.999 1.00 82.88 215 PHE A O 1
ATOM 1680 N N . GLU A 1 216 ? -11.111 -7.122 -18.233 1.00 87.06 216 GLU A N 1
ATOM 1681 C CA . GLU A 1 216 ? -12.516 -7.464 -18.460 1.00 87.06 216 GLU A CA 1
ATOM 1682 C C . GLU A 1 216 ? -12.860 -8.822 -17.839 1.00 87.06 216 GLU A C 1
ATOM 1684 O O . GLU A 1 216 ? -13.777 -8.902 -17.014 1.00 87.06 216 GLU A O 1
ATOM 1689 N N . LYS A 1 217 ? -12.067 -9.861 -18.131 1.00 87.31 217 LYS A N 1
ATOM 1690 C CA . LYS A 1 217 ? -12.221 -11.198 -17.538 1.00 87.31 217 LYS A CA 1
ATOM 1691 C C . LYS A 1 217 ? -12.060 -11.168 -16.021 1.00 87.31 217 LYS A C 1
ATOM 1693 O O . LYS A 1 217 ? -12.877 -11.739 -15.302 1.00 87.31 217 LYS A O 1
ATOM 1698 N N . ALA A 1 218 ? -11.071 -10.430 -15.512 1.00 87.81 218 ALA A N 1
ATOM 1699 C CA . ALA A 1 218 ? -10.892 -10.226 -14.079 1.00 87.81 218 ALA A CA 1
ATOM 1700 C C . ALA A 1 218 ? -12.106 -9.555 -13.443 1.00 87.81 218 ALA A C 1
ATOM 1702 O O . ALA A 1 218 ? -12.531 -9.958 -12.364 1.00 87.81 218 ALA A O 1
ATOM 1703 N N . ARG A 1 219 ? -12.666 -8.521 -14.079 1.00 89.44 219 ARG A N 1
ATOM 1704 C CA . ARG A 1 219 ? -13.848 -7.825 -13.568 1.00 89.44 219 ARG A CA 1
ATOM 1705 C C . ARG A 1 219 ? -15.034 -8.777 -13.482 1.00 89.44 219 ARG A C 1
ATOM 1707 O O . ARG A 1 219 ? -15.668 -8.820 -12.435 1.00 89.44 219 ARG A O 1
ATOM 1714 N N . GLN A 1 220 ? -15.299 -9.549 -14.533 1.00 91.31 220 GLN A N 1
ATOM 1715 C CA . GLN A 1 220 ? -16.376 -10.542 -14.548 1.00 91.31 220 GLN A CA 1
ATOM 1716 C C . GLN A 1 220 ? -16.176 -11.597 -13.453 1.00 91.31 220 GLN A C 1
ATOM 1718 O O . GLN A 1 220 ? -17.085 -11.842 -12.659 1.00 91.31 220 GLN A O 1
ATOM 1723 N N . ALA A 1 221 ? -14.962 -12.142 -13.341 1.00 93.19 221 ALA A N 1
ATOM 1724 C CA . ALA A 1 221 ? -14.611 -13.117 -12.317 1.00 93.19 221 ALA A CA 1
ATOM 1725 C C . ALA A 1 221 ? -14.770 -12.552 -10.897 1.00 93.19 221 ALA A C 1
ATOM 1727 O O . ALA A 1 221 ? -15.416 -13.171 -10.054 1.00 93.19 221 ALA A O 1
ATOM 1728 N N . ARG A 1 222 ? -14.258 -11.343 -10.625 1.00 94.50 222 ARG A N 1
ATOM 1729 C CA . ARG A 1 222 ? -14.440 -10.675 -9.325 1.00 94.50 222 ARG A CA 1
ATOM 1730 C C . ARG A 1 222 ? -15.906 -10.381 -9.034 1.00 94.50 222 ARG A C 1
ATOM 1732 O O . ARG A 1 222 ? -16.328 -10.554 -7.899 1.00 94.50 222 ARG A O 1
ATOM 1739 N N . SER A 1 223 ? -16.688 -9.947 -10.022 1.00 93.00 223 SER A N 1
ATOM 1740 C CA . SER A 1 223 ? -18.126 -9.712 -9.851 1.00 93.00 223 SER A CA 1
ATOM 1741 C C . SER A 1 223 ? -18.870 -10.993 -9.479 1.00 93.00 223 SER A C 1
ATOM 1743 O O . SER A 1 223 ? -19.735 -10.945 -8.605 1.00 93.00 223 SER A O 1
ATOM 1745 N N . HIS A 1 224 ? -18.508 -12.130 -10.078 1.00 96.12 224 HIS A N 1
ATOM 1746 C CA . HIS A 1 224 ? -19.033 -13.434 -9.679 1.00 96.12 224 HIS A CA 1
ATOM 1747 C C . HIS A 1 224 ? -18.647 -13.776 -8.232 1.00 96.12 224 HIS A C 1
ATOM 1749 O O . HIS A 1 224 ? -19.531 -14.029 -7.420 1.00 96.12 224 HIS A O 1
ATOM 1755 N N . LEU A 1 225 ? -17.362 -13.671 -7.866 1.00 97.12 225 LEU A N 1
ATOM 1756 C CA . LEU A 1 225 ? -16.904 -13.926 -6.491 1.00 97.12 225 LEU A CA 1
ATOM 1757 C C . LEU A 1 225 ? -17.605 -13.031 -5.460 1.00 97.12 225 LEU A C 1
ATOM 1759 O O . LEU A 1 225 ? -18.056 -13.517 -4.429 1.00 97.12 225 LEU A O 1
ATOM 1763 N N . LEU A 1 226 ? -17.746 -11.734 -5.744 1.00 95.94 226 LEU A N 1
ATOM 1764 C CA . LEU A 1 226 ? -18.448 -10.793 -4.868 1.00 95.94 226 LEU A CA 1
ATOM 1765 C C . LEU A 1 226 ? -19.927 -11.157 -4.706 1.00 95.94 226 LEU A C 1
ATOM 1767 O O . LEU A 1 226 ? -20.476 -10.963 -3.625 1.00 95.94 226 LEU A O 1
ATOM 1771 N N . LYS A 1 227 ? -20.581 -11.675 -5.752 1.00 96.50 227 LYS A N 1
ATOM 1772 C CA . LYS A 1 227 ? -21.970 -12.147 -5.675 1.00 96.50 227 LYS A CA 1
ATOM 1773 C C . LYS A 1 227 ? -22.090 -13.369 -4.760 1.00 96.50 227 LYS A C 1
ATOM 1775 O O . LYS A 1 227 ? -22.971 -13.387 -3.906 1.00 96.50 227 LYS A O 1
ATOM 1780 N N . GLU A 1 228 ? -21.179 -14.328 -4.891 1.00 97.38 228 GLU A N 1
ATOM 1781 C CA . GLU A 1 228 ? -21.135 -15.527 -4.041 1.00 97.38 228 GLU A CA 1
ATOM 1782 C C . GLU A 1 228 ? -20.768 -15.195 -2.586 1.00 97.38 228 GLU A C 1
ATOM 1784 O O . GLU A 1 228 ? -21.320 -15.754 -1.645 1.00 97.38 228 GLU A O 1
ATOM 1789 N N . MET A 1 229 ? -19.898 -14.213 -2.358 1.00 97.38 229 MET A N 1
ATOM 1790 C CA . MET A 1 229 ? -19.628 -13.709 -1.008 1.00 97.38 229 MET A CA 1
ATOM 1791 C C . MET A 1 229 ? -20.862 -13.019 -0.405 1.00 97.38 229 MET A C 1
ATOM 1793 O O . MET A 1 229 ? -21.198 -13.255 0.756 1.00 97.38 229 MET A O 1
ATOM 1797 N N . LYS A 1 230 ? -21.571 -12.203 -1.200 1.00 94.44 230 LYS A N 1
ATOM 1798 C CA . LYS A 1 230 ? -22.786 -11.488 -0.772 1.00 94.44 230 LYS A CA 1
ATOM 1799 C C . LYS A 1 230 ? -23.928 -12.426 -0.368 1.00 94.44 230 LYS A C 1
ATOM 1801 O O . LYS A 1 230 ? -24.747 -12.016 0.450 1.00 94.44 230 LYS A O 1
ATOM 1806 N N . SER A 1 231 ? -23.995 -13.649 -0.904 1.00 95.75 231 SER A N 1
ATOM 1807 C CA . SER A 1 231 ? -25.014 -14.634 -0.503 1.00 95.75 231 SER A CA 1
ATOM 1808 C C . SER A 1 231 ? -24.791 -15.187 0.911 1.00 95.75 231 SER A C 1
ATOM 1810 O O . SER A 1 231 ? -25.748 -15.631 1.540 1.00 95.75 231 SER A O 1
ATOM 1812 N N . HIS A 1 232 ? -23.564 -15.100 1.436 1.00 96.12 232 HIS A N 1
ATOM 1813 C CA . HIS A 1 232 ? -23.214 -15.539 2.790 1.00 96.12 232 HIS A CA 1
ATOM 1814 C C . HIS A 1 232 ? -23.234 -14.380 3.792 1.00 96.12 232 HIS A C 1
ATOM 1816 O O . HIS A 1 232 ? -23.643 -14.552 4.938 1.00 96.12 232 HIS A O 1
ATOM 1822 N N . ILE A 1 233 ? -22.814 -13.185 3.366 1.00 90.12 233 ILE A N 1
ATOM 1823 C CA . ILE A 1 233 ? -22.902 -11.966 4.171 1.00 90.12 233 ILE A CA 1
ATOM 1824 C C . ILE A 1 233 ? -23.115 -10.743 3.274 1.00 90.12 233 ILE A C 1
ATOM 1826 O O . ILE A 1 233 ? -22.239 -10.320 2.522 1.00 90.12 233 ILE A O 1
ATOM 1830 N N . TYR A 1 234 ? -24.312 -10.162 3.347 1.00 80.81 234 TYR A N 1
ATOM 1831 C CA . TYR A 1 234 ? -24.718 -9.084 2.443 1.00 80.81 234 TYR A CA 1
ATOM 1832 C C . TYR A 1 234 ? -24.048 -7.740 2.789 1.00 80.81 234 TYR A C 1
ATOM 1834 O O . TYR A 1 234 ? -23.619 -6.997 1.902 1.00 80.81 234 TYR A O 1
ATOM 1842 N N . HIS A 1 235 ? -23.908 -7.448 4.085 1.00 81.06 235 HIS A N 1
ATOM 1843 C CA . HIS A 1 235 ? -23.314 -6.227 4.640 1.00 81.06 235 HIS A CA 1
ATOM 1844 C C . HIS A 1 235 ? -22.465 -6.570 5.868 1.00 81.06 235 HIS A C 1
ATOM 1846 O O . HIS A 1 235 ? -22.737 -7.597 6.498 1.00 81.06 235 HIS A O 1
ATOM 1852 N N . PRO A 1 236 ? -21.488 -5.726 6.258 1.00 85.81 236 PRO A N 1
ATOM 1853 C CA . PRO A 1 236 ? -20.875 -5.847 7.574 1.00 85.81 236 PRO A CA 1
ATOM 1854 C C . PRO A 1 236 ? -21.935 -5.922 8.675 1.00 85.81 236 PRO A C 1
ATOM 1856 O O . PRO A 1 236 ? -22.973 -5.256 8.593 1.00 85.81 236 PRO A O 1
ATOM 1859 N N . ARG A 1 237 ? -21.682 -6.728 9.710 1.00 84.56 237 ARG A N 1
ATOM 1860 C CA . ARG A 1 237 ? -22.593 -6.798 10.854 1.00 84.56 237 ARG A CA 1
ATOM 1861 C C . ARG A 1 237 ? -22.759 -5.419 11.496 1.00 84.56 237 ARG A C 1
ATOM 1863 O O . ARG A 1 237 ? -21.782 -4.688 11.629 1.00 84.56 237 ARG A O 1
ATOM 1870 N N . PRO A 1 238 ? -23.976 -5.074 11.943 1.00 77.12 238 PRO A N 1
ATOM 1871 C CA . PRO A 1 238 ? -24.248 -3.758 12.514 1.00 77.12 238 PRO A CA 1
ATOM 1872 C C . PRO A 1 238 ? -23.606 -3.557 13.893 1.00 77.12 238 PRO A C 1
ATOM 1874 O O . PRO A 1 238 ? -23.418 -2.421 14.316 1.00 77.12 238 PRO A O 1
ATOM 1877 N N . ASN A 1 239 ? -23.295 -4.643 14.605 1.00 79.12 239 ASN A N 1
ATOM 1878 C CA . ASN A 1 239 ? -22.692 -4.609 15.932 1.00 79.12 239 ASN A CA 1
ATOM 1879 C C . ASN A 1 239 ? -21.427 -5.469 15.949 1.00 79.12 239 ASN A C 1
ATOM 1881 O O . ASN A 1 239 ? -21.395 -6.533 15.327 1.00 79.12 239 ASN A O 1
ATOM 1885 N N . LEU A 1 240 ? -20.432 -5.022 16.716 1.00 87.75 240 LEU A N 1
ATOM 1886 C CA . LEU A 1 240 ? -19.241 -5.808 17.022 1.00 87.75 240 LEU A CA 1
ATOM 1887 C C . LEU A 1 240 ? -19.595 -6.993 17.948 1.00 87.75 240 LEU A C 1
ATOM 1889 O O . LEU A 1 240 ? -20.522 -6.870 18.759 1.00 87.75 240 LEU A O 1
ATOM 1893 N N . PRO A 1 241 ? -18.869 -8.123 17.860 1.00 89.81 241 PRO A N 1
ATOM 1894 C CA . PRO A 1 241 ? -19.008 -9.245 18.780 1.00 89.81 241 PRO A CA 1
ATOM 1895 C C . PRO A 1 241 ? -18.839 -8.828 20.239 1.00 89.81 241 PRO A C 1
ATOM 1897 O O . PRO A 1 241 ? -18.096 -7.899 20.554 1.00 89.81 241 PRO A O 1
ATOM 1900 N N . THR A 1 242 ? -19.480 -9.562 21.146 1.00 87.81 242 THR A N 1
ATOM 1901 C CA . THR A 1 242 ? -19.461 -9.265 22.587 1.00 87.81 242 THR A CA 1
ATOM 1902 C C . THR A 1 242 ? -18.077 -9.388 23.218 1.00 87.81 242 THR A C 1
ATOM 1904 O O . THR A 1 242 ? -17.843 -8.776 24.254 1.00 87.81 242 THR A O 1
ATOM 1907 N N . GLN A 1 243 ? -17.172 -10.157 22.609 1.00 88.38 243 GLN A N 1
ATOM 1908 C CA . GLN A 1 243 ? -15.787 -10.317 23.058 1.00 88.38 243 GLN A CA 1
ATOM 1909 C C . GLN A 1 243 ? -14.914 -9.091 22.739 1.00 88.38 243 GLN A C 1
ATOM 1911 O O . GLN A 1 243 ? -13.861 -8.898 23.354 1.00 88.38 243 GLN A O 1
ATOM 1916 N N . VAL A 1 244 ? -15.330 -8.268 21.767 1.00 90.81 244 VAL A N 1
ATOM 1917 C CA . VAL A 1 244 ? -14.591 -7.067 21.373 1.00 90.81 244 VAL A CA 1
ATOM 1918 C C . VAL A 1 244 ? -14.731 -6.018 22.466 1.00 90.81 244 VAL A C 1
ATOM 1920 O O . VAL A 1 244 ? -15.840 -5.679 22.881 1.00 90.81 244 VAL A O 1
ATOM 1923 N N . ILE A 1 245 ? -13.600 -5.447 22.881 1.00 88.19 245 ILE A N 1
ATOM 1924 C CA . ILE A 1 245 ? -13.606 -4.348 23.839 1.00 88.19 245 ILE A CA 1
ATOM 1925 C C . ILE A 1 245 ? -14.424 -3.176 23.289 1.00 88.19 245 ILE A C 1
ATOM 1927 O O . ILE A 1 245 ? -14.228 -2.713 22.162 1.00 88.19 245 ILE A O 1
ATOM 1931 N N . LYS A 1 246 ? -15.370 -2.680 24.075 1.00 86.62 246 LYS A N 1
ATOM 1932 C CA . LYS A 1 246 ? -16.246 -1.597 23.636 1.00 86.62 246 LYS A CA 1
ATOM 1933 C C . LYS A 1 246 ? -15.526 -0.272 23.779 1.00 86.62 246 LYS A C 1
ATOM 1935 O O . LYS A 1 246 ? -14.808 -0.068 24.752 1.00 86.62 246 LYS A O 1
ATOM 1940 N N . CYS A 1 247 ? -15.757 0.626 22.830 1.00 86.00 247 CYS A N 1
ATOM 1941 C CA . CYS A 1 247 ? -15.200 1.969 22.823 1.00 86.00 247 CYS A CA 1
ATOM 1942 C C . CYS A 1 247 ? -16.317 3.017 22.908 1.00 86.00 247 CYS A C 1
ATOM 1944 O O . CYS A 1 247 ? -17.397 2.870 22.315 1.00 86.00 247 CYS A O 1
ATOM 1946 N N . ARG A 1 248 ? -16.054 4.099 23.635 1.00 81.44 248 ARG A N 1
ATOM 1947 C CA . ARG A 1 248 ? -16.786 5.363 23.541 1.00 81.44 248 ARG A CA 1
ATOM 1948 C C . ARG A 1 248 ? -15.792 6.456 23.198 1.00 81.44 248 ARG A C 1
ATOM 1950 O O . ARG A 1 248 ? -14.797 6.624 23.892 1.00 81.44 248 ARG A O 1
ATOM 1957 N N . CYS A 1 249 ? -16.099 7.193 22.143 1.00 72.50 249 CYS A N 1
ATOM 1958 C CA . CYS A 1 249 ? -15.345 8.359 21.724 1.00 72.50 249 CYS A CA 1
ATOM 1959 C C . CYS A 1 249 ? -16.164 9.613 22.025 1.00 72.50 249 CYS A C 1
ATOM 1961 O O . CYS A 1 249 ? -17.382 9.625 21.825 1.00 72.50 249 CYS A O 1
ATOM 1963 N N . PHE A 1 250 ? -15.510 10.663 22.503 1.00 72.81 250 PHE A N 1
ATOM 1964 C CA . PHE A 1 250 ? -16.087 12.000 22.539 1.00 72.81 250 PHE A CA 1
ATOM 1965 C C . PHE A 1 250 ? -14.995 13.050 22.369 1.00 72.81 250 PHE A C 1
ATOM 1967 O O . PHE A 1 250 ? -13.845 12.855 22.761 1.00 72.81 250 PHE A O 1
ATOM 1974 N N . TYR A 1 251 ? -15.379 14.163 21.756 1.00 74.50 251 TYR A N 1
ATOM 1975 C CA . TYR A 1 251 ? -14.506 15.301 21.523 1.00 74.50 251 TYR A CA 1
ATOM 1976 C C . TYR A 1 251 ? -14.496 16.232 22.736 1.00 74.50 251 TYR A C 1
ATOM 1978 O O . TYR A 1 251 ? -15.541 16.496 23.338 1.00 74.50 251 TYR A O 1
ATOM 1986 N N . VAL A 1 252 ? -13.314 16.735 23.071 1.00 73.94 252 VAL A N 1
ATOM 1987 C CA . VAL A 1 252 ? -13.074 17.728 24.114 1.00 73.94 252 VAL A CA 1
ATOM 1988 C C . VAL A 1 252 ? -12.178 18.811 23.530 1.00 73.94 252 VAL A C 1
ATOM 1990 O O . VAL A 1 252 ? -11.157 18.521 22.909 1.00 73.94 252 VAL A O 1
ATOM 1993 N N . GLU A 1 253 ? -12.547 20.071 23.744 1.00 77.00 253 GLU A N 1
ATOM 1994 C CA . GLU A 1 253 ? -11.710 21.203 23.345 1.00 77.00 253 GLU A CA 1
ATOM 1995 C C . GLU A 1 253 ? -10.317 21.084 23.967 1.00 77.00 253 GLU A C 1
ATOM 1997 O O . GLU A 1 253 ? -10.174 20.728 25.141 1.00 77.00 253 GLU A O 1
ATOM 2002 N N . LYS A 1 254 ? -9.279 21.406 23.187 1.00 79.62 254 LYS A N 1
ATOM 2003 C CA . LYS A 1 254 ? -7.877 21.188 23.580 1.00 79.62 254 LYS A CA 1
ATOM 2004 C C . LYS A 1 254 ? -7.516 21.826 24.923 1.00 79.62 254 LYS A C 1
ATOM 2006 O O . LYS A 1 254 ? -6.770 21.236 25.699 1.00 79.62 254 LYS A O 1
ATOM 2011 N N . GLU A 1 255 ? -8.101 22.979 25.233 1.00 81.06 255 GLU A N 1
ATOM 2012 C CA . GLU A 1 255 ? -7.917 23.693 26.504 1.00 81.06 255 GLU A CA 1
ATOM 2013 C C . GLU A 1 255 ? -8.460 22.916 27.715 1.00 81.06 255 GLU A C 1
ATOM 2015 O O . GLU A 1 255 ? -7.905 22.990 28.812 1.00 81.06 255 GLU A O 1
ATOM 2020 N N . LYS A 1 256 ? -9.524 22.129 27.521 1.00 80.69 256 LYS A N 1
ATOM 2021 C CA . LYS A 1 256 ? -10.202 21.357 28.573 1.00 80.69 256 LYS A CA 1
ATOM 2022 C C . LYS A 1 256 ? -9.596 19.959 28.765 1.00 80.69 256 LYS A C 1
ATOM 2024 O O . LYS A 1 256 ? -9.867 19.325 29.785 1.00 80.69 256 LYS A O 1
ATOM 2029 N N . ILE A 1 257 ? -8.725 19.489 27.864 1.00 83.69 257 ILE A N 1
ATOM 2030 C CA . ILE A 1 257 ? -8.033 18.188 27.990 1.00 83.69 257 ILE A CA 1
ATOM 2031 C C . ILE A 1 257 ? -7.249 18.097 29.308 1.00 83.69 257 ILE A C 1
ATOM 2033 O O . ILE A 1 257 ? -7.280 17.067 29.986 1.00 83.69 257 ILE A O 1
ATOM 2037 N N . GLY A 1 258 ? -6.593 19.191 29.711 1.00 84.62 258 GLY A N 1
ATOM 2038 C CA . GLY A 1 258 ? -5.817 19.248 30.953 1.00 84.62 258 GLY A CA 1
ATOM 2039 C C . GLY A 1 258 ? -6.646 18.954 32.210 1.00 84.62 258 GLY A C 1
ATOM 2040 O O . GLY A 1 258 ? -6.117 18.390 33.166 1.00 84.62 258 GLY A O 1
ATOM 2041 N N . LEU A 1 259 ? -7.951 19.256 32.196 1.00 85.12 259 LEU A N 1
ATOM 2042 C CA . LEU A 1 259 ? -8.869 18.949 33.301 1.00 85.12 259 LEU A CA 1
ATOM 2043 C C . LEU A 1 259 ? -9.134 17.444 33.422 1.00 85.12 259 LEU A C 1
ATOM 2045 O O . LEU A 1 259 ? -9.252 16.930 34.533 1.00 85.12 259 LEU A O 1
ATOM 2049 N N . VAL A 1 260 ? -9.207 16.742 32.287 1.00 84.50 260 VAL A N 1
ATOM 2050 C CA . VAL A 1 260 ? -9.452 15.293 32.245 1.00 84.50 260 VAL A CA 1
ATOM 2051 C C . VAL A 1 260 ? -8.200 14.516 32.644 1.00 84.50 260 VAL A C 1
ATOM 2053 O O . VAL A 1 260 ? -8.288 13.560 33.412 1.00 84.50 260 VAL A O 1
ATOM 2056 N N . ILE A 1 261 ? -7.028 14.948 32.172 1.00 87.44 261 ILE A N 1
ATOM 2057 C CA . ILE A 1 261 ? -5.744 14.350 32.565 1.00 87.44 261 ILE A CA 1
ATOM 2058 C C . ILE A 1 261 ? -5.482 14.611 34.059 1.00 87.44 261 ILE A C 1
ATOM 2060 O O . ILE A 1 261 ? -5.102 13.703 34.804 1.00 87.44 261 ILE A O 1
ATOM 2064 N N . GLY A 1 262 ? -5.735 15.838 34.522 1.00 87.50 262 GLY A N 1
ATOM 2065 C CA . GLY A 1 262 ? -5.419 16.282 35.876 1.00 87.50 262 GLY A CA 1
ATOM 2066 C C . GLY A 1 262 ? -3.923 16.528 36.089 1.00 87.50 262 GLY A C 1
ATOM 2067 O O . GLY A 1 262 ? -3.081 16.259 35.228 1.00 87.50 262 GLY A O 1
ATOM 2068 N N . SER A 1 263 ? -3.558 17.042 37.266 1.00 87.81 263 SER A N 1
ATOM 2069 C CA . SER A 1 263 ? -2.156 17.323 37.593 1.00 87.81 263 SER A CA 1
ATOM 2070 C C . SER A 1 263 ? -1.320 16.038 37.565 1.00 87.81 263 SER A C 1
ATOM 2072 O O . SER A 1 263 ? -1.583 15.093 38.305 1.00 87.81 263 SER A O 1
ATOM 2074 N N . ARG A 1 264 ? -0.315 15.992 36.676 1.00 86.25 264 ARG A N 1
ATOM 2075 C CA . ARG A 1 264 ? 0.546 14.814 36.435 1.00 86.25 264 ARG A CA 1
ATOM 2076 C C . ARG A 1 264 ? -0.228 13.519 36.114 1.00 86.25 264 ARG A C 1
ATOM 2078 O O . ARG A 1 264 ? 0.241 12.438 36.449 1.00 86.25 264 ARG A O 1
ATOM 2085 N N . GLY A 1 265 ? -1.411 13.612 35.503 1.00 88.31 265 GLY A N 1
ATOM 2086 C CA . GLY A 1 265 ? -2.222 12.429 35.182 1.00 88.31 265 GLY A CA 1
ATOM 2087 C C . GLY A 1 265 ? -3.022 11.863 36.361 1.00 88.31 265 GLY A C 1
ATOM 2088 O O . GLY A 1 265 ? -3.586 10.778 36.251 1.00 88.31 265 GLY A O 1
ATOM 2089 N N . LYS A 1 266 ? -3.091 12.564 37.503 1.00 92.00 266 LYS A N 1
ATOM 2090 C CA . LYS A 1 266 ? -3.765 12.054 38.707 1.00 92.00 266 LYS A CA 1
ATOM 2091 C C . LYS A 1 266 ? -5.233 11.689 38.457 1.00 92.00 266 LYS A C 1
ATOM 2093 O O . LYS A 1 266 ? -5.676 10.640 38.908 1.00 92.00 266 LYS A O 1
ATOM 2098 N N . THR A 1 267 ? -5.971 12.532 37.736 1.00 90.44 267 THR A N 1
ATOM 2099 C CA . THR A 1 267 ? -7.410 12.338 37.504 1.00 90.44 267 THR A CA 1
ATOM 2100 C C . THR A 1 267 ? -7.675 11.155 36.575 1.00 90.44 267 THR A C 1
ATOM 2102 O O . THR A 1 267 ? -8.507 10.308 36.891 1.00 90.44 267 THR A O 1
ATOM 2105 N N . ILE A 1 268 ? -6.945 11.051 35.459 1.00 90.50 268 ILE A N 1
ATOM 2106 C CA . ILE A 1 268 ? -7.110 9.935 34.514 1.00 90.50 268 ILE A CA 1
ATOM 2107 C C . ILE A 1 268 ? -6.691 8.594 35.133 1.00 90.50 268 ILE A C 1
ATOM 2109 O O . ILE A 1 268 ? -7.376 7.592 34.925 1.00 90.50 268 ILE A O 1
ATOM 2113 N N . ASN A 1 269 ? -5.630 8.582 35.948 1.00 91.44 269 ASN A N 1
ATOM 2114 C CA . ASN A 1 269 ? -5.183 7.384 36.660 1.00 91.44 269 ASN A CA 1
ATOM 2115 C C . ASN A 1 269 ? -6.214 6.948 37.705 1.00 91.44 269 ASN A C 1
ATOM 2117 O O . ASN A 1 269 ? -6.592 5.783 37.719 1.00 91.44 269 ASN A O 1
ATOM 2121 N N . GLN A 1 270 ? -6.747 7.886 38.496 1.00 92.69 270 GLN A N 1
ATOM 2122 C CA . GLN A 1 270 ? -7.804 7.597 39.465 1.00 92.69 270 GLN A CA 1
ATOM 2123 C C . GLN A 1 270 ? -9.050 7.006 38.785 1.00 92.69 270 GLN A C 1
ATOM 2125 O O . GLN A 1 270 ? -9.558 5.978 39.217 1.00 92.69 270 GLN A O 1
ATOM 2130 N N . LEU A 1 271 ? -9.518 7.602 37.682 1.00 90.81 271 LEU A N 1
ATOM 2131 C CA . LEU A 1 271 ? -10.666 7.075 36.934 1.00 90.81 271 LEU A CA 1
ATOM 2132 C C . LEU A 1 271 ? -10.398 5.679 36.362 1.00 90.81 271 LEU A C 1
ATOM 2134 O O . LEU A 1 271 ? -11.288 4.825 36.370 1.00 90.81 271 LEU A O 1
ATOM 2138 N N . THR A 1 272 ? -9.185 5.449 35.861 1.00 91.75 272 THR A N 1
ATOM 2139 C CA . THR A 1 272 ? -8.751 4.151 35.329 1.00 91.75 272 THR A CA 1
ATOM 2140 C C . THR A 1 272 ? -8.713 3.091 36.433 1.00 91.75 272 THR A C 1
ATOM 2142 O O . THR A 1 272 ? -9.221 1.993 36.225 1.00 91.75 272 THR A O 1
ATOM 2145 N N . GLU A 1 273 ? -8.195 3.420 37.619 1.00 92.62 273 GLU A N 1
ATOM 2146 C CA . GLU A 1 273 ? -8.155 2.527 38.787 1.00 92.62 273 GLU A CA 1
ATOM 2147 C C . GLU A 1 273 ? -9.557 2.218 39.336 1.00 92.62 273 GLU A C 1
ATOM 2149 O O . GLU A 1 273 ? -9.870 1.061 39.611 1.00 92.62 273 GLU A O 1
ATOM 2154 N N . GLU A 1 274 ? -10.428 3.224 39.445 1.00 91.12 274 GLU A N 1
ATOM 2155 C CA . GLU A 1 274 ? -11.790 3.068 39.976 1.00 91.12 274 GLU A CA 1
ATOM 2156 C C . GLU A 1 274 ? -12.699 2.252 39.048 1.00 91.12 274 GLU A C 1
ATOM 2158 O O . GLU A 1 274 ? -13.535 1.471 39.507 1.00 91.12 274 GLU A O 1
ATOM 2163 N N . THR A 1 275 ? -12.578 2.459 37.734 1.00 89.88 275 THR A N 1
ATOM 2164 C CA . THR A 1 275 ? -13.503 1.867 36.754 1.00 89.88 275 THR A CA 1
ATOM 2165 C C . THR A 1 275 ? -12.931 0.658 36.023 1.00 89.88 275 THR A C 1
ATOM 2167 O O . THR A 1 275 ? -13.700 -0.115 35.454 1.00 89.88 275 THR A O 1
ATOM 2170 N N . GLY A 1 276 ? -11.608 0.480 36.025 1.00 91.12 276 GLY A N 1
ATOM 2171 C CA . GLY A 1 276 ? -10.906 -0.509 35.204 1.00 91.12 276 GLY A CA 1
ATOM 2172 C C . GLY A 1 276 ? -10.882 -0.175 33.705 1.00 91.12 276 GLY A C 1
ATOM 2173 O O . GLY A 1 276 ? -10.393 -0.975 32.905 1.00 91.12 276 GLY A O 1
ATOM 2174 N N . SER A 1 277 ? -11.425 0.975 33.292 1.00 91.94 277 SER A N 1
ATOM 2175 C CA . SER A 1 277 ? -11.491 1.402 31.890 1.00 91.94 277 SER A CA 1
ATOM 2176 C C . SER A 1 277 ? -10.155 1.951 31.412 1.00 91.94 277 SER A C 1
ATOM 2178 O O . SER A 1 277 ? -9.505 2.715 32.113 1.00 91.94 277 SER A O 1
ATOM 2180 N N . THR A 1 278 ? -9.763 1.632 30.179 1.00 92.44 278 THR A N 1
ATOM 2181 C CA . THR A 1 278 ? -8.608 2.283 29.542 1.00 92.44 278 THR A CA 1
ATOM 2182 C C . THR A 1 278 ? -9.051 3.601 28.924 1.00 92.44 278 THR A C 1
ATOM 2184 O O . THR A 1 278 ? -9.956 3.601 28.091 1.00 92.44 278 THR A O 1
ATOM 2187 N N . ILE A 1 279 ? -8.417 4.707 29.305 1.00 90.94 279 ILE A N 1
ATOM 2188 C CA . ILE A 1 279 ? -8.702 6.036 28.759 1.00 90.94 279 ILE A CA 1
ATOM 2189 C C . ILE A 1 279 ? -7.498 6.479 27.925 1.00 90.94 279 ILE A C 1
ATOM 2191 O O . ILE A 1 279 ? -6.383 6.570 28.434 1.00 90.94 279 ILE A O 1
ATOM 2195 N N . GLU A 1 280 ? -7.721 6.761 26.647 1.00 86.88 280 GLU A N 1
ATOM 2196 C CA . GLU A 1 280 ? -6.707 7.257 25.719 1.00 86.88 280 GLU A CA 1
ATOM 2197 C C . GLU A 1 280 ? -7.086 8.662 25.253 1.00 86.88 280 GLU A C 1
ATOM 2199 O O . GLU A 1 280 ? -8.182 8.884 24.738 1.00 86.88 280 GLU A O 1
ATOM 2204 N N . VAL A 1 281 ? -6.171 9.612 25.421 1.00 85.12 281 VAL A N 1
ATOM 2205 C CA . VAL A 1 281 ? -6.346 11.000 24.983 1.00 85.12 281 VAL A CA 1
ATOM 2206 C C . VAL A 1 281 ? -5.537 11.212 23.710 1.00 85.12 281 VAL A C 1
ATOM 2208 O O . VAL A 1 281 ? -4.331 10.967 23.694 1.00 85.12 281 VAL A O 1
ATOM 2211 N N . GLN A 1 282 ? -6.198 11.659 22.648 1.00 78.31 282 GLN A N 1
ATOM 2212 C CA . GLN A 1 282 ? -5.585 11.963 21.359 1.00 78.31 282 GLN A CA 1
ATOM 2213 C C . GLN A 1 282 ? -5.250 13.462 21.254 1.00 78.31 282 GLN A C 1
ATOM 2215 O O . GLN A 1 282 ? -5.896 14.318 21.861 1.00 78.31 282 GLN A O 1
ATOM 2220 N N . ASN A 1 283 ? -4.224 13.797 20.465 1.00 71.19 283 ASN A N 1
ATOM 2221 C CA . ASN A 1 283 ? -3.705 15.171 20.328 1.00 71.19 283 ASN A CA 1
ATOM 2222 C C . ASN A 1 283 ? -4.662 16.136 19.598 1.00 71.19 283 ASN A C 1
ATOM 2224 O O . ASN A 1 283 ? -4.475 17.356 19.605 1.00 71.19 283 ASN A O 1
ATOM 2228 N N . ASP A 1 284 ? -5.662 15.591 18.922 1.00 69.06 284 ASP A N 1
ATOM 2229 C CA . ASP A 1 284 ? -6.702 16.301 18.181 1.00 69.06 284 ASP A CA 1
ATOM 2230 C C . ASP A 1 284 ? -7.910 16.682 19.054 1.00 69.06 284 ASP A C 1
ATOM 2232 O O . ASP A 1 284 ? -8.731 17.478 18.609 1.00 69.06 284 ASP A O 1
ATOM 2236 N N . GLY A 1 285 ? -7.974 16.207 20.302 1.00 71.19 285 GLY A N 1
ATOM 2237 C CA . GLY A 1 285 ? -9.075 16.478 21.230 1.00 71.19 285 GLY A CA 1
ATOM 2238 C C . GLY A 1 285 ? -10.033 15.311 21.436 1.00 71.19 285 GLY A C 1
ATOM 2239 O O . GLY A 1 285 ? -10.951 15.426 22.249 1.00 71.19 285 GLY A O 1
ATOM 2240 N N . TYR A 1 286 ? -9.835 14.170 20.772 1.00 78.25 286 TYR A N 1
ATOM 2241 C CA . TYR A 1 286 ? -10.649 12.987 21.045 1.00 78.25 286 TYR A CA 1
ATOM 2242 C C . TYR A 1 286 ? -10.190 12.252 22.305 1.00 78.25 286 TYR A C 1
ATOM 2244 O O . TYR A 1 286 ? -9.007 11.971 22.504 1.00 78.25 286 TYR A O 1
ATOM 2252 N N . ILE A 1 287 ? -11.154 11.887 23.146 1.00 81.62 287 ILE A N 1
ATOM 2253 C CA . ILE A 1 287 ? -10.953 11.000 24.290 1.00 81.62 287 ILE A CA 1
ATOM 2254 C C . ILE A 1 287 ? -11.673 9.688 24.005 1.00 81.62 287 ILE A C 1
ATOM 2256 O O . ILE A 1 287 ? -12.883 9.658 23.766 1.00 81.62 287 ILE A O 1
ATOM 2260 N N . LEU A 1 288 ? -10.909 8.602 24.036 1.00 86.00 288 LEU A N 1
ATOM 2261 C CA . LEU A 1 288 ? -11.369 7.246 23.784 1.00 86.00 288 LEU A CA 1
ATOM 2262 C C . LEU A 1 288 ? -11.383 6.481 25.101 1.00 86.00 288 LEU A C 1
ATOM 2264 O O . LEU A 1 288 ? -10.366 6.377 25.781 1.00 86.00 288 LEU A O 1
ATOM 2268 N N . VAL A 1 289 ? -12.535 5.932 25.461 1.00 86.50 289 VAL A N 1
ATOM 2269 C CA . VAL A 1 289 ? -12.700 5.114 26.662 1.00 86.50 289 VAL A CA 1
ATOM 2270 C C . VAL A 1 289 ? -13.019 3.695 26.234 1.00 86.50 289 VAL A C 1
ATOM 2272 O O . VAL A 1 289 ? -13.968 3.483 25.478 1.00 86.50 289 VAL A O 1
ATOM 2275 N N . TYR A 1 290 ? -12.248 2.730 26.726 1.00 90.50 290 TYR A N 1
ATOM 2276 C CA . TYR A 1 290 ? -12.404 1.319 26.403 1.00 90.50 290 TYR A CA 1
ATOM 2277 C C . TYR A 1 290 ? -12.698 0.482 27.643 1.00 90.50 290 TYR A C 1
ATOM 2279 O O . TYR A 1 290 ? -11.981 0.575 28.641 1.00 90.50 290 TYR A O 1
ATOM 2287 N N . HIS A 1 291 ? -13.705 -0.387 27.556 1.00 90.62 291 HIS A N 1
ATOM 2288 C CA . HIS A 1 291 ? -14.018 -1.364 28.598 1.00 90.62 291 HIS A CA 1
ATOM 2289 C C . HIS A 1 291 ? -14.836 -2.542 28.026 1.00 90.62 291 HIS A C 1
ATOM 2291 O O . HIS A 1 291 ? -15.516 -2.397 27.013 1.00 90.62 291 HIS A O 1
ATOM 2297 N N . GLN A 1 292 ? -14.769 -3.722 28.650 1.00 89.12 292 GLN A N 1
ATOM 2298 C CA . GLN A 1 292 ? -15.542 -4.907 28.230 1.00 89.12 292 GLN A CA 1
ATOM 2299 C C . GLN A 1 292 ? -17.028 -4.812 28.644 1.00 89.12 292 GLN A C 1
ATOM 2301 O O . GLN A 1 292 ? -17.943 -4.961 27.834 1.00 89.12 292 GLN A O 1
ATOM 2306 N N . GLU A 1 293 ? -17.282 -4.499 29.916 1.00 89.12 293 GLU A N 1
ATOM 2307 C CA . GLU A 1 293 ? -18.625 -4.269 30.472 1.00 89.12 293 GLU A CA 1
ATOM 2308 C C . GLU A 1 293 ? -19.170 -2.871 30.127 1.00 89.12 293 GLU A C 1
ATOM 2310 O O . GLU A 1 293 ? -18.456 -1.876 30.259 1.00 89.12 293 GLU A O 1
ATOM 2315 N N . GLU A 1 294 ? -20.453 -2.792 29.751 1.00 86.06 294 GLU A N 1
ATOM 2316 C CA . GLU A 1 294 ? -21.131 -1.527 29.405 1.00 86.06 294 GLU A CA 1
ATOM 2317 C C . GLU A 1 294 ? -21.274 -0.591 30.612 1.00 86.06 294 GLU A C 1
ATOM 2319 O O . GLU A 1 294 ? -21.085 0.615 30.487 1.00 86.06 294 GLU A O 1
ATOM 2324 N N . ASP A 1 295 ? -21.570 -1.142 31.790 1.00 88.50 295 ASP A N 1
ATOM 2325 C CA . ASP A 1 295 ? -21.868 -0.339 32.978 1.00 88.50 295 ASP A CA 1
ATOM 2326 C C . ASP A 1 295 ? -20.642 0.438 33.464 1.00 88.50 295 ASP A C 1
ATOM 2328 O O . ASP A 1 295 ? -20.745 1.603 33.848 1.00 88.50 295 ASP A O 1
ATOM 2332 N N . LYS A 1 296 ? -19.462 -0.190 33.425 1.00 90.75 296 LYS A N 1
ATOM 2333 C CA . LYS A 1 296 ? -18.190 0.462 33.768 1.00 90.75 296 LYS A CA 1
ATOM 2334 C C . LYS A 1 296 ? -17.802 1.504 32.724 1.00 90.75 296 LYS A C 1
ATOM 2336 O O . LYS A 1 296 ? -17.424 2.608 33.105 1.00 90.75 296 LYS A O 1
ATOM 2341 N N . LEU A 1 297 ? -17.994 1.200 31.437 1.00 87.38 297 LEU A N 1
ATOM 2342 C CA . LEU A 1 297 ? -17.776 2.146 30.340 1.00 87.38 297 LEU A CA 1
ATOM 2343 C C . LEU A 1 297 ? -18.608 3.422 30.528 1.00 87.38 297 LEU A C 1
ATOM 2345 O O . LEU A 1 297 ? -18.075 4.531 30.489 1.00 87.38 297 LEU A O 1
ATOM 2349 N N . GLU A 1 298 ? -19.906 3.266 30.786 1.00 87.50 298 GLU A N 1
ATOM 2350 C CA . GLU A 1 298 ? -20.826 4.388 30.964 1.00 87.50 298 GLU A CA 1
ATOM 2351 C C . GLU A 1 298 ? -20.506 5.182 32.239 1.00 87.50 298 GLU A C 1
ATOM 2353 O O . GLU A 1 298 ? -20.504 6.414 32.201 1.00 87.50 298 GLU A O 1
ATOM 2358 N N . LYS A 1 299 ? -20.142 4.515 33.344 1.00 90.38 299 LYS A N 1
ATOM 2359 C CA . LYS A 1 299 ? -19.668 5.186 34.569 1.00 90.38 299 LYS A CA 1
ATOM 2360 C C . LYS A 1 299 ? -18.437 6.053 34.304 1.00 90.38 299 LYS A C 1
ATOM 2362 O O . LYS A 1 299 ? -18.432 7.219 34.706 1.00 90.38 299 LYS A O 1
ATOM 2367 N N . THR A 1 300 ? -17.430 5.534 33.596 1.00 89.44 300 THR A N 1
ATOM 2368 C CA . THR A 1 300 ? -16.234 6.310 33.228 1.00 89.44 300 THR A CA 1
ATOM 2369 C C . THR A 1 300 ? -16.607 7.500 32.344 1.00 89.44 300 THR A C 1
ATOM 2371 O O . THR A 1 300 ? -16.196 8.628 32.616 1.00 89.44 300 THR A O 1
ATOM 2374 N N . CYS A 1 301 ? -17.442 7.291 31.322 1.00 87.06 301 CYS A N 1
ATOM 2375 C CA . CYS A 1 301 ? -17.898 8.371 30.448 1.00 87.06 301 CYS A CA 1
ATOM 2376 C C . CYS A 1 301 ? -18.669 9.456 31.213 1.00 87.06 301 CYS A C 1
ATOM 2378 O O . CYS A 1 301 ? -18.466 10.643 30.965 1.00 87.06 301 CYS A O 1
ATOM 2380 N N . GLN A 1 302 ? -19.537 9.085 32.155 1.00 88.12 302 GLN A N 1
ATOM 2381 C CA . GLN A 1 302 ? -20.268 10.040 32.989 1.00 88.12 302 GLN A CA 1
ATOM 2382 C C . GLN A 1 302 ? -19.345 10.814 33.928 1.00 88.12 302 GLN A C 1
ATOM 2384 O O . GLN A 1 302 ? -19.535 12.018 34.104 1.00 88.12 302 GLN A O 1
ATOM 2389 N N . ALA A 1 303 ? -18.336 10.160 34.504 1.00 88.75 303 ALA A N 1
ATOM 2390 C CA . ALA A 1 303 ? -17.342 10.825 35.336 1.00 88.75 303 ALA A CA 1
ATOM 2391 C C . ALA A 1 303 ? -16.555 11.874 34.536 1.00 88.75 303 ALA A C 1
ATOM 2393 O O . ALA A 1 303 ? -16.441 13.020 34.972 1.00 88.75 303 ALA A O 1
ATOM 2394 N N . ILE A 1 304 ? -16.119 11.534 33.318 1.00 86.75 304 ILE A N 1
ATOM 2395 C CA . ILE A 1 304 ? -15.418 12.481 32.439 1.00 86.75 304 ILE A CA 1
ATOM 2396 C C . ILE A 1 304 ? -16.337 13.647 32.036 1.00 86.75 304 ILE A C 1
ATOM 2398 O O . ILE A 1 304 ? -15.936 14.807 32.124 1.00 86.75 304 ILE A O 1
ATOM 2402 N N . LYS A 1 305 ? -17.605 13.383 31.692 1.00 85.19 305 LYS A N 1
ATOM 2403 C CA . LYS A 1 305 ? -18.590 14.443 31.390 1.00 85.19 305 LYS A CA 1
ATOM 2404 C C . LYS A 1 305 ? -18.814 15.396 32.569 1.00 85.19 305 LYS A C 1
ATOM 2406 O O . LYS A 1 305 ? -18.952 16.600 32.357 1.00 85.19 305 LYS A O 1
ATOM 2411 N N . LYS A 1 306 ? -18.836 14.884 33.806 1.00 87.19 306 LYS A N 1
ATOM 2412 C CA . LYS A 1 306 ? -18.957 15.710 35.022 1.00 87.19 306 LYS A CA 1
ATOM 2413 C C . LYS A 1 306 ? -17.750 16.629 35.210 1.00 87.19 306 LYS A C 1
ATOM 2415 O O . LYS A 1 306 ? -17.938 17.783 35.584 1.00 87.19 306 LYS A O 1
ATOM 2420 N N . ILE A 1 307 ? -16.542 16.147 34.911 1.00 85.19 307 ILE A N 1
ATOM 2421 C CA . ILE A 1 307 ? -15.307 16.946 34.974 1.00 85.19 307 ILE A CA 1
ATOM 2422 C C . ILE A 1 307 ? -15.351 18.104 33.966 1.00 85.19 307 ILE A C 1
ATOM 2424 O O . ILE A 1 307 ? -14.950 19.217 34.295 1.00 85.19 307 ILE A O 1
ATOM 2428 N N . ILE A 1 308 ? -15.896 17.865 32.770 1.00 81.69 308 ILE A N 1
ATOM 2429 C CA . ILE A 1 308 ? -15.931 18.844 31.668 1.00 81.69 308 ILE A CA 1
ATOM 2430 C C . ILE A 1 308 ? -17.075 19.877 31.823 1.00 81.69 308 ILE A C 1
ATOM 2432 O O . ILE A 1 308 ? -17.106 20.863 31.098 1.00 81.69 308 ILE A O 1
ATOM 2436 N N . LYS A 1 309 ? -17.980 19.716 32.807 1.00 69.56 309 LYS A N 1
ATOM 2437 C CA . LYS A 1 309 ? -19.087 20.648 33.128 1.00 69.56 309 LYS A CA 1
ATOM 2438 C C . LYS A 1 309 ? -19.907 21.117 31.907 1.00 69.56 309 LYS A C 1
ATOM 2440 O O . LYS A 1 309 ? -20.101 22.306 31.704 1.00 69.56 309 LYS A O 1
ATOM 2445 N N . GLY A 1 310 ? -20.474 20.160 31.171 1.00 53.03 310 GLY A N 1
ATOM 2446 C CA . GLY A 1 310 ? -21.689 20.373 30.374 1.00 53.03 310 GLY A CA 1
ATOM 2447 C C . GLY A 1 310 ? -21.556 21.246 29.123 1.00 53.03 310 GLY A C 1
ATOM 2448 O O . GLY A 1 310 ? -22.097 22.340 29.090 1.00 53.03 310 GLY A O 1
ATOM 2449 N N . GLU A 1 311 ? -20.993 20.689 28.052 1.00 37.78 311 GLU A N 1
ATOM 2450 C CA . GLU A 1 311 ? -21.329 21.074 26.675 1.00 37.78 311 GLU A CA 1
ATOM 2451 C C . GLU A 1 311 ? -21.613 19.812 25.854 1.00 37.78 311 GLU A C 1
ATOM 2453 O O . GLU A 1 311 ? -21.111 18.721 26.141 1.00 37.78 311 GLU A O 1
ATOM 2458 N N . THR A 1 312 ? -22.525 19.947 24.893 1.00 38.66 312 THR A N 1
ATOM 2459 C CA . THR A 1 312 ? -23.120 18.865 24.105 1.00 38.66 312 THR A CA 1
ATOM 2460 C C . THR A 1 312 ? -22.072 17.970 23.456 1.00 38.66 312 THR A C 1
ATOM 2462 O O . THR A 1 312 ? -21.326 18.375 22.571 1.00 38.66 312 THR A O 1
ATOM 2465 N N . VAL A 1 313 ? -22.091 16.710 23.883 1.00 37.62 313 VAL A N 1
ATOM 2466 C CA . VAL A 1 313 ? -21.314 15.602 23.334 1.00 37.62 313 VAL A CA 1
ATOM 2467 C C . VAL A 1 313 ? -21.685 15.433 21.861 1.00 37.62 313 VAL A C 1
ATOM 2469 O O . VAL A 1 313 ? -22.785 14.972 21.546 1.00 37.62 313 VAL A O 1
ATOM 2472 N N . GLY A 1 314 ? -20.779 15.808 20.959 1.00 34.66 314 GLY A N 1
ATOM 2473 C CA . GLY A 1 314 ? -20.903 15.493 19.541 1.00 34.66 314 GLY A CA 1
ATOM 2474 C C . GLY A 1 314 ? -21.042 13.981 19.368 1.00 34.66 314 GLY A C 1
ATOM 2475 O O . GLY A 1 314 ? -20.164 13.219 19.769 1.00 34.66 314 GLY A O 1
ATOM 2476 N N . LYS A 1 315 ? -22.181 13.540 18.824 1.00 32.06 315 LYS A N 1
ATOM 2477 C CA . LYS A 1 315 ? -22.410 12.142 18.454 1.00 32.06 315 LYS A CA 1
ATOM 2478 C C . LYS A 1 315 ? -21.403 11.738 17.379 1.00 32.06 315 LYS A C 1
ATOM 2480 O O . LYS A 1 315 ? -21.496 12.217 16.255 1.00 32.06 315 LYS A O 1
ATOM 2485 N N . LEU A 1 316 ? -20.553 10.769 17.696 1.00 34.62 316 LEU A N 1
ATOM 2486 C CA . LEU A 1 316 ? -19.988 9.843 16.719 1.00 34.62 316 LEU A CA 1
ATOM 2487 C C . LEU A 1 316 ? -20.272 8.416 17.194 1.00 34.62 316 LEU A C 1
ATOM 2489 O O . LEU A 1 316 ? -20.220 8.125 18.389 1.00 34.62 316 LEU A O 1
ATOM 2493 N N . ALA A 1 317 ? -20.717 7.607 16.231 1.00 32.75 317 ALA A N 1
ATOM 2494 C CA . ALA A 1 317 ? -21.419 6.332 16.334 1.00 32.75 317 ALA A CA 1
ATOM 2495 C C . ALA A 1 317 ? -21.320 5.625 17.695 1.00 32.75 317 ALA A C 1
ATOM 2497 O O . ALA A 1 317 ? -20.329 4.975 18.029 1.00 32.75 317 ALA A O 1
ATOM 2498 N N . SER A 1 318 ? -22.415 5.678 18.462 1.00 32.59 318 SER A N 1
ATOM 2499 C CA . SER A 1 318 ? -22.621 4.678 19.504 1.00 32.59 318 SER A CA 1
ATOM 2500 C C . SER A 1 318 ? -22.464 3.297 18.868 1.00 32.59 318 SER A C 1
ATOM 2502 O O . SER A 1 318 ? -22.974 3.063 17.773 1.00 32.59 318 SER A O 1
ATOM 2504 N N . SER A 1 319 ? -21.830 2.359 19.566 1.00 37.41 319 SER A N 1
ATOM 2505 C CA . SER A 1 319 ? -21.740 0.950 19.157 1.00 37.41 319 SER A CA 1
ATOM 2506 C C . SER A 1 319 ? -23.107 0.233 19.091 1.00 37.41 319 SER A C 1
ATOM 2508 O O . SER A 1 319 ? -23.160 -0.992 19.121 1.00 37.41 319 SER A O 1
ATOM 2510 N N . ARG A 1 320 ? -24.224 0.978 19.061 1.00 34.03 320 ARG A N 1
ATOM 2511 C CA . ARG A 1 320 ? -25.558 0.494 18.715 1.00 34.03 320 ARG A CA 1
ATOM 2512 C C . ARG A 1 320 ? -25.735 0.689 17.212 1.00 34.03 320 ARG A C 1
ATOM 2514 O O . ARG A 1 320 ? -25.884 1.816 16.744 1.00 34.03 320 ARG A O 1
ATOM 2521 N N . GLY A 1 321 ? -25.752 -0.416 16.476 1.00 33.16 321 GLY A N 1
ATOM 2522 C CA . GLY A 1 321 ? -25.775 -0.529 15.015 1.00 33.16 321 GLY A CA 1
ATOM 2523 C C . GLY A 1 321 ? -26.911 0.141 14.225 1.00 33.16 321 GLY A C 1
ATOM 2524 O O . GLY A 1 321 ? -27.120 -0.205 13.067 1.00 33.16 321 GLY A O 1
ATOM 2525 N N . GLY A 1 322 ? -27.648 1.093 14.805 1.00 27.20 322 GLY A N 1
ATOM 2526 C CA . GLY A 1 322 ? -28.672 1.884 14.118 1.00 27.20 322 GLY A CA 1
ATOM 2527 C C . GLY A 1 322 ? -28.113 3.050 13.292 1.00 27.20 322 GLY A C 1
ATOM 2528 O O . GLY A 1 322 ? -28.625 3.320 12.207 1.00 27.20 322 GLY A O 1
ATOM 2529 N N . ASP A 1 323 ? -27.044 3.712 13.751 1.00 31.66 323 ASP A N 1
ATOM 2530 C CA . ASP A 1 323 ? -26.475 4.877 13.047 1.00 31.66 323 ASP A CA 1
ATOM 2531 C C . ASP A 1 323 ? -25.567 4.477 11.863 1.00 31.66 323 ASP A C 1
ATOM 2533 O O . ASP A 1 323 ? -25.458 5.218 10.885 1.00 31.66 323 ASP A O 1
ATOM 2537 N N . PHE A 1 324 ? -25.009 3.259 11.870 1.00 33.47 324 PHE A N 1
ATOM 2538 C CA . PHE A 1 324 ? -24.227 2.717 10.749 1.00 33.47 324 PHE A CA 1
ATOM 2539 C C . PHE A 1 324 ? -25.082 2.405 9.521 1.00 33.47 324 PHE A C 1
ATOM 2541 O O . PHE A 1 324 ? -24.631 2.614 8.396 1.00 33.47 324 PHE A O 1
ATOM 2548 N N . LYS A 1 325 ? -26.338 1.982 9.721 1.00 30.52 325 LYS A N 1
ATOM 2549 C CA . LYS A 1 325 ? -27.283 1.789 8.618 1.00 30.52 325 LYS A CA 1
ATOM 2550 C C . LYS A 1 325 ? -27.567 3.113 7.900 1.00 30.52 325 LYS A C 1
ATOM 2552 O O . LYS A 1 325 ? -27.580 3.130 6.682 1.00 30.52 325 LYS A O 1
ATOM 2557 N N . ARG A 1 326 ? -27.660 4.241 8.620 1.00 26.73 326 ARG A N 1
ATOM 2558 C CA . ARG A 1 326 ? -27.843 5.576 8.012 1.00 26.73 326 ARG A CA 1
ATOM 2559 C C . ARG A 1 326 ? -26.616 6.087 7.264 1.00 26.73 326 ARG A C 1
ATOM 2561 O O . ARG A 1 326 ? -26.789 6.678 6.208 1.00 26.73 326 ARG A O 1
ATOM 2568 N N . ALA A 1 327 ? -25.402 5.867 7.772 1.00 28.83 327 ALA A N 1
ATOM 2569 C CA . ALA A 1 327 ? -24.180 6.232 7.047 1.00 28.83 327 ALA A CA 1
ATOM 2570 C C . ALA A 1 327 ? -23.989 5.360 5.790 1.00 28.83 327 ALA A C 1
ATOM 2572 O O . ALA A 1 327 ? -23.626 5.866 4.731 1.00 28.83 327 ALA A O 1
ATOM 2573 N N . TYR A 1 328 ? -24.317 4.068 5.880 1.00 30.89 328 TYR A N 1
ATOM 2574 C CA . TYR A 1 328 ? -24.329 3.147 4.745 1.00 30.89 328 TYR A CA 1
ATOM 2575 C C . TYR A 1 328 ? -25.401 3.526 3.707 1.00 30.89 328 TYR A C 1
ATOM 2577 O O . TYR A 1 328 ? -25.083 3.665 2.526 1.00 30.89 328 TYR A O 1
ATOM 2585 N N . ASP A 1 329 ? -26.632 3.800 4.144 1.00 27.16 329 ASP A N 1
ATOM 2586 C CA . ASP A 1 329 ? -27.745 4.221 3.285 1.00 27.16 329 ASP A CA 1
ATOM 2587 C C . ASP A 1 329 ? -27.473 5.597 2.643 1.00 27.16 329 ASP A C 1
ATOM 2589 O O . ASP A 1 329 ? -27.711 5.765 1.450 1.00 27.16 329 ASP A O 1
ATOM 2593 N N . ALA A 1 330 ? -26.857 6.546 3.360 1.00 26.03 330 ALA A N 1
ATOM 2594 C CA . ALA A 1 330 ? -26.459 7.850 2.816 1.00 26.03 330 ALA A CA 1
ATOM 2595 C C . ALA A 1 330 ? -25.372 7.748 1.729 1.00 26.03 330 ALA A C 1
ATOM 2597 O O . ALA A 1 330 ? -25.340 8.562 0.810 1.00 26.03 330 ALA A O 1
ATOM 2598 N N . THR A 1 331 ? -24.509 6.725 1.780 1.00 31.61 331 THR A N 1
ATOM 2599 C CA . THR A 1 331 ? -23.550 6.439 0.694 1.00 31.61 331 THR A CA 1
ATOM 2600 C C . THR A 1 331 ? -24.166 5.68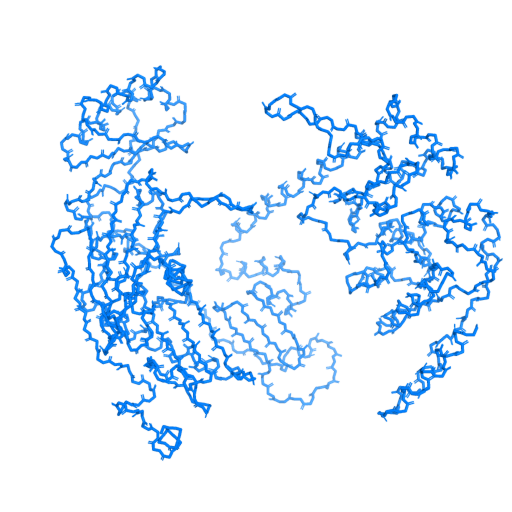1 -0.490 1.00 31.61 331 THR A C 1
ATOM 2602 O O . THR A 1 331 ? -23.544 5.600 -1.553 1.00 31.61 331 THR A O 1
ATOM 2605 N N . GLN A 1 332 ? -25.378 5.135 -0.329 1.00 26.31 332 GLN A N 1
ATOM 2606 C CA . GLN A 1 332 ? -26.156 4.461 -1.378 1.00 26.31 332 GLN A CA 1
ATOM 2607 C C . GLN A 1 332 ? -27.138 5.421 -2.076 1.00 26.31 332 GLN A C 1
ATOM 2609 O O . GLN A 1 332 ? -27.365 5.290 -3.280 1.00 26.31 332 GLN A O 1
ATOM 2614 N N . THR A 1 333 ? -27.688 6.415 -1.369 1.00 23.88 333 THR A N 1
ATOM 2615 C CA . THR A 1 333 ? -28.692 7.349 -1.903 1.00 23.88 333 THR A CA 1
ATOM 2616 C C . THR A 1 333 ? -28.087 8.672 -2.388 1.00 23.88 333 THR A C 1
ATOM 2618 O O . THR A 1 333 ? -28.181 9.695 -1.720 1.00 23.88 333 THR A O 1
ATOM 2621 N N . GLY A 1 334 ? -27.544 8.651 -3.608 1.00 25.42 334 GLY A N 1
ATOM 2622 C CA . GLY A 1 334 ? -27.699 9.761 -4.557 1.00 25.42 334 GLY A CA 1
ATOM 2623 C C . GLY A 1 334 ? -26.630 10.857 -4.589 1.00 25.42 334 GLY A C 1
ATOM 2624 O O . GLY A 1 334 ? -26.723 11.845 -3.880 1.00 25.42 334 GLY A O 1
ATOM 2625 N N . LEU A 1 335 ? -25.745 10.764 -5.586 1.00 20.91 335 LEU A N 1
ATOM 2626 C CA . LEU A 1 335 ? -25.549 11.836 -6.570 1.00 20.91 335 LEU A CA 1
ATOM 2627 C C . LEU A 1 335 ? -25.379 11.164 -7.940 1.00 20.91 335 LEU A C 1
ATOM 2629 O O . LEU A 1 335 ? -24.312 10.680 -8.312 1.00 20.91 335 LEU A O 1
ATOM 2633 N N . THR A 1 336 ? -26.493 11.047 -8.658 1.00 29.27 336 THR A N 1
ATOM 2634 C CA . THR A 1 336 ? -26.537 10.682 -10.072 1.00 29.27 336 THR A CA 1
ATOM 2635 C C . THR A 1 336 ? -25.977 11.840 -10.888 1.00 29.27 336 THR A C 1
ATOM 2637 O O . THR A 1 336 ? -26.682 12.815 -11.125 1.00 29.27 336 THR A O 1
ATOM 2640 N N . TYR A 1 337 ? -24.735 11.724 -11.350 1.00 22.53 337 TYR A N 1
ATOM 2641 C CA . TYR A 1 337 ? -24.261 12.501 -12.491 1.00 22.53 337 TYR A CA 1
ATOM 2642 C C . TYR A 1 337 ? -24.214 11.575 -13.696 1.00 22.53 337 TYR A C 1
ATOM 2644 O O . TYR A 1 337 ? -23.270 10.814 -13.900 1.00 22.53 337 TYR A O 1
ATOM 2652 N N . GLY A 1 338 ? -25.299 11.606 -14.469 1.00 30.28 338 GLY A N 1
ATOM 2653 C CA . GLY A 1 338 ? -25.242 11.160 -15.849 1.00 30.28 338 GLY A CA 1
ATOM 2654 C C . GLY A 1 338 ? -24.263 12.052 -16.603 1.00 30.28 338 GLY A C 1
ATOM 2655 O O . GLY A 1 338 ? -24.301 13.270 -16.456 1.00 30.28 338 GLY A O 1
ATOM 2656 N N . THR A 1 339 ? -23.389 11.452 -17.402 1.00 22.75 339 THR A N 1
ATOM 2657 C CA . THR A 1 339 ? -22.695 12.171 -18.470 1.00 22.75 339 THR A CA 1
ATOM 2658 C C . THR A 1 339 ? -22.731 11.358 -19.762 1.00 22.75 339 THR A C 1
ATOM 2660 O O . THR A 1 339 ? -22.817 10.127 -19.718 1.00 22.75 339 THR A O 1
ATOM 2663 N N . PRO A 1 340 ? -22.781 12.051 -20.911 1.00 24.62 340 PRO A N 1
ATOM 2664 C CA . PRO A 1 340 ? -23.274 11.527 -22.174 1.00 24.62 340 PRO A CA 1
ATOM 2665 C C . PRO A 1 340 ? -22.191 10.746 -22.913 1.00 24.62 340 PRO A C 1
ATOM 2667 O O . PRO A 1 340 ? -21.003 11.054 -22.846 1.00 24.62 340 PRO A O 1
ATOM 2670 N N . THR A 1 341 ? -22.625 9.761 -23.687 1.00 26.56 341 THR A N 1
ATOM 2671 C CA . THR A 1 341 ? -21.820 9.095 -24.708 1.00 26.56 341 THR A CA 1
ATOM 2672 C C . THR A 1 341 ? -21.436 10.094 -25.803 1.00 26.56 341 THR A C 1
ATOM 2674 O O . THR A 1 341 ? -22.294 10.505 -26.582 1.00 26.56 341 THR A O 1
ATOM 2677 N N . GLY A 1 342 ? -20.157 10.459 -25.887 1.00 28.47 342 GLY A N 1
ATOM 2678 C CA . GLY A 1 342 ? -19.570 11.158 -27.030 1.00 28.47 342 GLY A CA 1
ATOM 2679 C C . GLY A 1 342 ? -18.205 10.554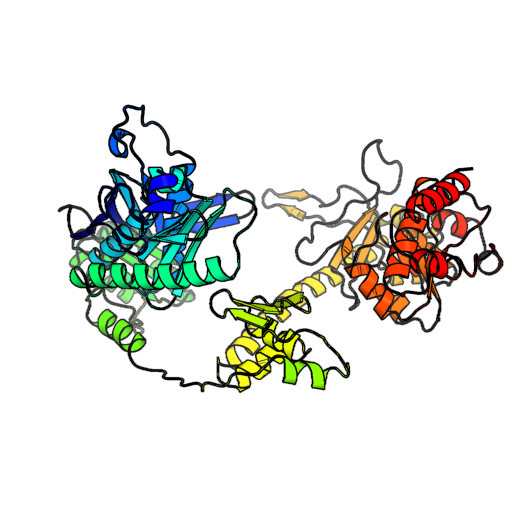 -27.354 1.00 28.47 342 GLY A C 1
ATOM 2680 O O . GLY A 1 342 ? -17.286 10.636 -26.544 1.00 28.47 342 GLY A O 1
ATOM 2681 N N . GLN A 1 343 ? -18.089 9.895 -28.507 1.00 26.97 343 GLN A N 1
ATOM 2682 C CA . GLN A 1 343 ? -16.815 9.447 -29.071 1.00 26.97 343 GLN A CA 1
ATOM 2683 C C . GLN A 1 343 ? -16.239 10.590 -29.916 1.00 26.97 343 GLN A C 1
ATOM 2685 O O . GLN A 1 343 ? -16.890 11.010 -30.865 1.00 26.97 343 GLN A O 1
ATOM 2690 N N . PHE A 1 344 ? -15.032 11.061 -29.605 1.00 30.80 344 PHE A N 1
ATOM 2691 C CA . PHE A 1 344 ? -14.229 11.867 -30.535 1.00 30.80 344 PHE A CA 1
ATOM 2692 C C . PHE A 1 344 ? -13.227 10.964 -31.253 1.00 30.80 344 PHE A C 1
ATOM 2694 O O . PHE A 1 344 ? -12.723 9.999 -30.666 1.00 30.80 344 PHE A O 1
ATOM 2701 N N . THR A 1 345 ? -12.925 11.264 -32.516 1.00 31.77 345 THR A N 1
ATOM 2702 C CA . THR A 1 345 ? -12.003 10.455 -33.332 1.00 31.77 345 THR A CA 1
ATOM 2703 C C . THR A 1 345 ? -10.683 11.181 -33.601 1.00 31.77 345 THR A C 1
ATOM 2705 O O . THR A 1 345 ? -10.612 12.406 -33.637 1.00 31.77 345 THR A O 1
ATOM 2708 N N . ALA A 1 346 ? -9.607 10.416 -33.825 1.00 35.06 346 ALA A N 1
ATOM 2709 C CA . ALA A 1 346 ? -8.243 10.917 -34.049 1.00 35.06 346 ALA A CA 1
ATOM 2710 C C . ALA A 1 346 ? -8.096 11.901 -35.236 1.00 35.06 346 ALA A C 1
ATOM 2712 O O . ALA A 1 346 ? -7.107 12.633 -35.314 1.00 35.06 346 ALA A O 1
ATOM 2713 N N . HIS A 1 347 ? -9.088 11.943 -36.132 1.00 36.72 347 HIS A N 1
ATOM 2714 C CA . HIS A 1 347 ? -9.148 12.847 -37.278 1.00 36.72 347 HIS A CA 1
ATOM 2715 C C . HIS A 1 347 ? -9.417 14.308 -36.870 1.00 36.72 347 HIS A C 1
ATOM 2717 O O . HIS A 1 347 ? -8.878 15.234 -37.472 1.00 36.72 347 HIS A O 1
ATOM 2723 N N . GLU A 1 348 ? -10.182 14.527 -35.798 1.00 37.38 348 GLU A N 1
ATOM 2724 C CA . GLU A 1 348 ? -10.533 15.864 -35.296 1.00 37.38 348 GLU A CA 1
ATOM 2725 C C . GLU A 1 348 ? -9.357 16.522 -34.547 1.00 37.38 348 GLU A C 1
ATOM 2727 O O . GLU A 1 348 ? -9.231 17.743 -34.528 1.00 37.38 348 GLU A O 1
ATOM 2732 N N . ILE A 1 349 ? -8.434 15.708 -34.019 1.00 38.78 349 ILE A N 1
ATOM 2733 C CA . ILE A 1 349 ? -7.234 16.135 -33.277 1.00 38.78 349 ILE A CA 1
ATOM 2734 C C . ILE A 1 349 ? -6.121 16.640 -34.219 1.00 38.78 349 ILE A C 1
ATOM 2736 O O . ILE A 1 349 ? -5.360 17.533 -33.852 1.00 38.78 349 ILE A O 1
ATOM 2740 N N . HIS A 1 350 ? -6.010 16.104 -35.442 1.00 41.06 350 HIS A N 1
ATOM 2741 C CA . HIS A 1 350 ? -4.956 16.503 -36.394 1.00 41.06 350 HIS A CA 1
ATOM 2742 C C . HIS A 1 350 ? -5.235 17.857 -37.067 1.00 41.06 350 HIS A C 1
ATOM 2744 O O . HIS A 1 350 ? -4.316 18.654 -37.240 1.00 41.06 350 HIS A O 1
ATOM 2750 N N . LYS A 1 351 ? -6.503 18.175 -37.362 1.00 38.56 351 LYS A N 1
ATOM 2751 C CA . LYS A 1 351 ? -6.897 19.421 -38.049 1.00 38.56 351 LYS A CA 1
ATOM 2752 C C . LYS A 1 351 ? -6.618 20.693 -37.229 1.00 38.56 351 LYS A C 1
ATOM 2754 O O . LYS A 1 351 ? -6.429 21.761 -37.798 1.00 38.56 351 LYS A O 1
ATOM 2759 N N . ALA A 1 352 ? -6.559 20.574 -35.900 1.00 38.66 352 ALA A N 1
ATOM 2760 C CA . ALA A 1 352 ? -6.245 21.670 -34.980 1.00 38.66 352 ALA A CA 1
ATOM 2761 C C . ALA A 1 352 ? -4.732 21.951 -34.837 1.00 38.66 352 ALA A C 1
ATOM 2763 O O . ALA A 1 352 ? -4.357 23.004 -34.328 1.00 38.66 352 ALA A O 1
ATOM 2764 N N . ASN A 1 353 ? -3.864 21.031 -35.286 1.00 39.22 353 ASN A N 1
ATOM 2765 C CA . ASN A 1 353 ? -2.403 21.137 -35.160 1.00 39.22 353 ASN A CA 1
ATOM 2766 C C . ASN A 1 353 ? -1.697 21.699 -36.408 1.00 39.22 353 ASN A C 1
ATOM 2768 O O . ASN A 1 353 ? -0.487 21.886 -36.362 1.00 39.22 353 ASN A O 1
ATOM 2772 N N . GLY A 1 354 ? -2.424 21.990 -37.493 1.00 37.91 354 GLY A N 1
ATOM 2773 C CA . GLY A 1 354 ? -1.863 22.610 -38.702 1.00 37.91 354 GLY A CA 1
ATOM 2774 C C . GLY A 1 354 ? -0.966 21.704 -39.558 1.00 37.91 354 GLY A C 1
ATOM 2775 O O . GLY A 1 354 ? -0.289 22.206 -40.449 1.00 37.91 354 GLY A O 1
ATOM 2776 N N . GLU A 1 355 ? -0.957 20.393 -39.314 1.00 40.69 355 GLU A N 1
ATOM 2777 C CA . GLU A 1 355 ? -0.173 19.422 -40.084 1.00 40.69 355 GLU A CA 1
ATOM 2778 C C . GLU A 1 355 ? -1.081 18.652 -41.051 1.00 40.69 355 GLU A C 1
ATOM 2780 O O . GLU A 1 355 ? -1.900 17.822 -40.643 1.00 40.69 355 GLU A O 1
ATOM 2785 N N . ASP A 1 356 ? -0.930 18.933 -42.346 1.00 42.22 356 ASP A N 1
ATOM 2786 C CA . ASP A 1 356 ? -1.545 18.149 -43.411 1.00 42.22 356 ASP A CA 1
ATOM 2787 C C . ASP A 1 356 ? -0.715 16.876 -43.641 1.00 42.22 356 ASP A C 1
ATOM 2789 O O . ASP A 1 356 ? 0.431 16.937 -44.084 1.00 42.22 356 ASP A O 1
ATOM 2793 N N . TYR A 1 357 ? -1.361 15.731 -43.390 1.00 37.31 357 TYR A N 1
ATOM 2794 C CA . TYR A 1 357 ? -1.001 14.355 -43.775 1.00 37.31 357 TYR A CA 1
ATOM 2795 C C . TYR A 1 357 ? -0.391 13.432 -42.690 1.00 37.31 357 TYR A C 1
ATOM 2797 O O . TYR A 1 357 ? 0.777 13.528 -42.328 1.00 37.31 357 TYR A O 1
ATOM 2805 N N . ASN A 1 358 ? -1.178 12.427 -42.263 1.00 40.84 358 ASN A N 1
ATOM 2806 C CA . ASN A 1 358 ? -0.743 11.240 -41.503 1.00 40.84 358 ASN A CA 1
ATOM 2807 C C . ASN A 1 358 ? -1.340 9.960 -42.156 1.00 40.84 358 ASN A C 1
ATOM 2809 O O . ASN A 1 358 ? -2.547 9.958 -42.418 1.00 40.84 358 ASN A O 1
ATOM 2813 N N . PRO A 1 359 ? -0.569 8.883 -42.448 1.00 38.16 359 PRO A N 1
ATOM 2814 C CA . PRO A 1 359 ? -1.040 7.741 -43.246 1.00 38.16 359 PRO A CA 1
ATOM 2815 C C . PRO A 1 359 ? -1.804 6.635 -42.485 1.00 38.16 359 PRO A C 1
ATOM 2817 O O . PRO A 1 359 ? -2.121 5.614 -43.096 1.00 38.16 359 PRO A O 1
ATOM 2820 N N . ASP A 1 360 ? -2.105 6.777 -41.191 1.00 37.06 360 ASP A N 1
ATOM 2821 C CA . ASP A 1 360 ? -2.662 5.685 -40.370 1.00 37.06 360 ASP A CA 1
ATOM 2822 C C . ASP A 1 360 ? -4.177 5.836 -40.079 1.00 37.06 360 ASP A C 1
ATOM 2824 O O . ASP A 1 360 ? -4.646 6.906 -39.691 1.00 37.06 360 ASP A O 1
ATOM 2828 N N . LYS A 1 361 ? -4.962 4.760 -40.272 1.00 38.22 361 LYS A N 1
ATOM 2829 C CA . LYS A 1 361 ? -6.449 4.742 -40.188 1.00 38.22 361 LYS A CA 1
ATOM 2830 C C . LYS A 1 361 ? -7.019 4.097 -38.910 1.00 38.22 361 LYS A C 1
ATOM 2832 O O . LYS A 1 361 ? -8.237 3.976 -38.794 1.00 38.22 361 LYS A O 1
ATOM 2837 N N . ASN A 1 362 ? -6.187 3.688 -37.948 1.00 38.69 362 ASN A N 1
ATOM 2838 C CA . ASN A 1 362 ? -6.652 3.111 -36.679 1.00 38.69 362 ASN A CA 1
ATOM 2839 C C . ASN A 1 362 ? -6.721 4.150 -35.540 1.00 38.69 362 ASN A C 1
ATOM 2841 O O . ASN A 1 362 ? -5.846 5.011 -35.445 1.00 38.69 362 ASN A O 1
ATOM 2845 N N . PRO A 1 363 ? -7.719 4.062 -34.634 1.00 36.34 363 PRO A N 1
ATOM 2846 C CA . PRO A 1 363 ? -7.833 4.929 -33.465 1.00 36.34 363 PRO A CA 1
ATOM 2847 C C . PRO A 1 363 ? -6.726 4.574 -32.472 1.00 36.34 363 PRO A C 1
ATOM 2849 O O . PRO A 1 363 ? -6.854 3.693 -31.628 1.00 36.34 363 PRO A O 1
ATOM 2852 N N . SER A 1 364 ? -5.597 5.249 -32.608 1.00 40.72 364 SER A N 1
ATOM 2853 C CA . SER A 1 364 ? -4.379 4.964 -31.863 1.00 40.72 364 SER A CA 1
ATOM 2854 C C . SER A 1 364 ? -4.348 5.593 -30.476 1.00 40.72 364 SER A C 1
ATOM 2856 O O . SER A 1 364 ? -3.415 5.331 -29.728 1.00 40.72 364 SER A O 1
ATOM 2858 N N . CYS A 1 365 ? -5.372 6.364 -30.096 1.00 36.91 365 CYS A N 1
ATOM 2859 C CA . CYS A 1 365 ? -5.523 6.959 -28.771 1.00 36.91 365 CYS A CA 1
ATOM 2860 C C . CYS A 1 365 ? -6.329 6.048 -27.830 1.00 36.91 365 CYS A C 1
ATOM 2862 O O . CYS A 1 365 ? -7.533 5.874 -27.992 1.00 36.91 365 CYS A O 1
ATOM 2864 N N . SER A 1 366 ? -5.660 5.451 -26.840 1.00 39.06 366 SER A N 1
ATOM 2865 C CA . SER A 1 366 ? -6.251 4.659 -25.759 1.00 39.06 366 SER A CA 1
ATOM 2866 C C . SER A 1 366 ? -6.496 5.517 -24.517 1.00 39.06 366 SER A C 1
ATOM 2868 O O . SER A 1 366 ? -5.618 6.265 -24.086 1.00 39.06 366 SER A O 1
ATOM 2870 N N . PHE A 1 367 ? -7.690 5.392 -23.942 1.00 38.19 367 PHE A N 1
ATOM 2871 C CA . PHE A 1 367 ? -8.195 6.188 -22.825 1.00 38.19 367 PHE A CA 1
ATOM 2872 C C . PHE A 1 367 ? -8.597 5.225 -21.693 1.00 38.19 367 PHE A C 1
ATOM 2874 O O . PHE A 1 367 ? -9.551 4.466 -21.860 1.00 38.19 367 PHE A O 1
ATOM 2881 N N . GLU A 1 368 ? -7.858 5.187 -20.573 1.00 42.59 368 GLU A N 1
ATOM 2882 C CA . GLU A 1 368 ? -8.025 4.202 -19.484 1.00 42.59 368 GLU A CA 1
ATOM 2883 C C . GLU A 1 368 ? -8.228 4.889 -18.105 1.00 42.59 368 GLU A C 1
ATOM 2885 O O . GLU A 1 368 ? -7.309 4.986 -17.282 1.00 42.59 368 GLU A O 1
ATOM 2890 N N . PRO A 1 369 ? -9.465 5.346 -17.805 1.00 35.75 369 PRO A N 1
ATOM 2891 C CA . PRO A 1 369 ? -9.768 6.261 -16.695 1.00 35.75 369 PRO A CA 1
ATOM 2892 C C . PRO A 1 369 ? -9.428 5.727 -15.295 1.00 35.75 369 PRO A C 1
ATOM 2894 O O . PRO A 1 369 ? -9.065 6.492 -14.408 1.00 35.75 369 PRO A O 1
ATOM 2897 N N . ASN A 1 370 ? -9.499 4.406 -15.093 1.00 33.28 370 ASN A N 1
ATOM 2898 C CA . ASN A 1 370 ? -9.309 3.766 -13.781 1.00 33.28 370 ASN A CA 1
ATOM 2899 C C . ASN A 1 370 ? -7.841 3.527 -13.411 1.00 33.28 370 ASN A C 1
ATOM 2901 O O . ASN A 1 370 ? -7.510 3.393 -12.238 1.00 33.28 370 ASN A O 1
ATOM 2905 N N . ARG A 1 371 ? -6.960 3.462 -14.412 1.00 35.81 371 ARG A N 1
ATOM 2906 C CA . ARG A 1 371 ? -5.500 3.446 -14.225 1.00 35.81 371 ARG A CA 1
ATOM 2907 C C . ARG A 1 371 ? -4.900 4.830 -14.342 1.00 35.81 371 ARG A C 1
ATOM 2909 O O . ARG A 1 371 ? -3.696 4.984 -14.176 1.00 35.81 371 ARG A O 1
ATOM 2916 N N . LYS A 1 372 ? -5.769 5.800 -14.638 1.00 38.44 372 LYS A N 1
ATOM 2917 C CA . LYS A 1 372 ? -5.450 7.164 -14.979 1.00 38.44 372 LYS A CA 1
ATOM 2918 C C . LYS A 1 372 ? -4.626 7.281 -16.282 1.00 38.44 372 LYS A C 1
ATOM 2920 O O . LYS A 1 372 ? -4.209 8.365 -16.625 1.00 38.44 372 LYS A O 1
ATOM 2925 N N . ILE A 1 373 ? -4.423 6.216 -17.061 1.00 38.50 373 ILE A N 1
ATOM 2926 C CA . ILE A 1 373 ? -3.518 6.239 -18.218 1.00 38.50 373 ILE A CA 1
ATOM 2927 C C . ILE A 1 373 ? -4.266 6.576 -19.512 1.00 38.50 373 ILE A C 1
ATOM 2929 O O . ILE A 1 373 ? -5.297 6.002 -19.836 1.00 38.50 373 ILE A O 1
ATOM 2933 N N . PHE A 1 374 ? -3.686 7.474 -20.286 1.00 46.38 374 PHE A N 1
ATOM 2934 C CA . PHE A 1 374 ? -4.088 7.909 -21.607 1.00 46.38 374 PHE A CA 1
ATOM 2935 C C . PHE A 1 374 ? -2.890 7.737 -22.507 1.00 46.38 374 PHE A C 1
ATOM 2937 O O . PHE A 1 374 ? -1.778 8.029 -22.081 1.00 46.38 374 PHE A O 1
ATOM 2944 N N . THR A 1 375 ? -3.049 7.192 -23.702 1.00 40.38 375 THR A N 1
ATOM 2945 C CA . THR A 1 375 ? -1.913 6.913 -24.577 1.00 40.38 375 THR A CA 1
ATOM 2946 C C . THR A 1 375 ? -2.313 6.915 -26.045 1.00 40.38 375 THR A C 1
ATOM 2948 O O . THR A 1 375 ? -3.043 6.018 -26.442 1.00 40.38 375 THR A O 1
ATOM 2951 N N . CYS A 1 376 ? -1.805 7.842 -26.861 1.00 44.19 376 CYS A N 1
ATOM 2952 C CA . CYS A 1 376 ? -1.831 7.744 -28.318 1.00 44.19 376 CYS A CA 1
ATOM 2953 C C . CYS A 1 376 ? -0.578 7.043 -28.833 1.00 44.19 376 CYS A C 1
ATOM 2955 O O . CYS A 1 376 ? 0.525 7.573 -28.743 1.00 44.19 376 CYS A O 1
ATOM 2957 N N . PHE A 1 377 ? -0.741 5.846 -29.381 1.00 41.78 377 PHE A N 1
ATOM 2958 C CA . PHE A 1 377 ? 0.350 4.989 -29.828 1.00 41.78 377 PHE A CA 1
ATOM 2959 C C . PHE A 1 377 ? 0.935 5.380 -31.194 1.00 41.78 377 PHE A C 1
ATOM 2961 O O . PHE A 1 377 ? 2.003 4.880 -31.526 1.00 41.78 377 PHE A O 1
ATOM 2968 N N . THR A 1 378 ? 0.317 6.302 -31.949 1.00 37.81 378 THR A N 1
ATOM 2969 C CA . THR A 1 378 ? 0.896 6.823 -33.209 1.00 37.81 378 THR A CA 1
ATOM 2970 C C . THR A 1 378 ? 1.806 8.031 -32.978 1.00 37.81 378 THR A C 1
ATOM 2972 O O . THR A 1 378 ? 2.883 8.092 -33.554 1.00 37.81 378 THR A O 1
ATOM 2975 N N . CYS A 1 379 ? 1.424 8.978 -32.114 1.00 42.56 379 CYS A N 1
ATOM 2976 C CA . CYS A 1 379 ? 2.255 10.155 -31.809 1.00 42.56 379 CYS A CA 1
ATOM 2977 C C . CYS A 1 379 ? 3.004 10.060 -30.466 1.00 42.56 379 CYS A C 1
ATOM 2979 O O . CYS A 1 379 ? 3.722 10.981 -30.090 1.00 42.56 379 CYS A O 1
ATOM 2981 N N . GLY A 1 380 ? 2.837 8.962 -29.720 1.00 48.00 380 GLY A N 1
ATOM 2982 C CA . GLY A 1 380 ? 3.502 8.734 -28.432 1.00 48.00 380 GLY A CA 1
ATOM 2983 C C . GLY A 1 380 ? 2.906 9.504 -27.245 1.00 48.00 380 GLY A C 1
ATOM 2984 O O . GLY A 1 380 ? 3.456 9.437 -26.146 1.00 48.00 380 GLY A O 1
ATOM 2985 N N . PHE A 1 381 ? 1.791 10.214 -27.440 1.00 42.12 381 PHE A N 1
ATOM 2986 C CA . PHE A 1 381 ? 1.096 10.993 -26.410 1.00 42.12 381 PHE A CA 1
ATOM 2987 C C . PHE A 1 381 ? 0.741 10.112 -25.206 1.00 42.12 381 PHE A C 1
ATOM 2989 O O . PHE A 1 381 ? 0.155 9.059 -25.422 1.00 42.12 381 PHE A O 1
ATOM 2996 N N . LYS A 1 382 ? 1.065 10.497 -23.962 1.00 51.69 382 LYS A N 1
ATOM 2997 C CA . LYS A 1 382 ? 0.762 9.717 -22.746 1.00 51.69 382 LYS A CA 1
ATOM 2998 C C . LYS A 1 382 ? 0.450 10.600 -21.539 1.00 51.69 382 LYS A C 1
ATOM 3000 O O . LYS A 1 382 ? 1.298 11.392 -21.139 1.00 51.69 382 LYS A O 1
ATOM 3005 N N . ALA A 1 383 ? -0.673 10.355 -20.870 1.00 43.28 383 ALA A N 1
ATOM 3006 C CA . ALA A 1 383 ? -1.017 10.987 -19.597 1.00 43.28 383 ALA A CA 1
ATOM 3007 C C . ALA A 1 383 ? -1.431 9.951 -18.551 1.00 43.28 383 ALA A C 1
ATOM 3009 O O . ALA A 1 383 ? -1.843 8.862 -18.909 1.00 43.28 383 ALA A O 1
ATOM 3010 N N . SER A 1 384 ? -1.287 10.266 -17.266 1.00 44.62 384 SER A N 1
ATOM 3011 C CA . SER A 1 384 ? -1.485 9.336 -16.145 1.00 44.62 384 SER A CA 1
ATOM 3012 C C . SER A 1 384 ? -2.516 9.835 -15.131 1.00 44.62 384 SER A C 1
ATOM 3014 O O . SER A 1 384 ? -2.476 9.380 -13.992 1.00 44.62 384 SER A O 1
ATOM 3016 N N . ASP A 1 385 ? -3.394 10.764 -15.540 1.00 50.66 385 ASP A N 1
ATOM 3017 C CA . ASP A 1 385 ? -4.685 11.134 -14.937 1.00 50.66 385 ASP A CA 1
ATOM 3018 C C . ASP A 1 385 ? -5.473 12.071 -15.846 1.00 50.66 385 ASP A C 1
ATOM 3020 O O . ASP A 1 385 ? -4.967 12.521 -16.871 1.00 50.66 385 ASP A O 1
ATOM 3024 N N . ILE A 1 386 ? -6.756 12.274 -15.522 1.00 51.81 386 ILE A N 1
ATOM 3025 C CA . ILE A 1 386 ? -7.680 13.014 -16.387 1.00 51.81 386 ILE A CA 1
ATOM 3026 C C . ILE A 1 386 ? -7.259 14.477 -16.560 1.00 51.81 386 ILE A C 1
ATOM 3028 O O . ILE A 1 386 ? -7.475 15.046 -17.624 1.00 51.81 386 ILE A O 1
ATOM 3032 N N . PHE A 1 387 ? -6.577 15.050 -15.567 1.00 56.81 387 PHE A N 1
ATOM 3033 C CA . PHE A 1 387 ? -6.007 16.389 -15.650 1.00 56.81 387 PHE A CA 1
ATOM 3034 C C . PHE A 1 387 ? -4.782 16.397 -16.555 1.00 56.81 387 PHE A C 1
ATOM 3036 O O . PHE A 1 387 ? -4.699 17.219 -17.462 1.00 56.81 387 PHE A O 1
ATOM 3043 N N . SER A 1 388 ? -3.879 15.430 -16.375 1.00 50.16 388 SER A N 1
ATOM 3044 C CA . SER A 1 388 ? -2.706 15.233 -17.234 1.00 50.16 388 SER A CA 1
ATOM 3045 C C . SER A 1 388 ? -3.108 15.014 -18.691 1.00 50.16 388 SER A C 1
ATOM 3047 O O . SER A 1 388 ? -2.450 15.512 -19.603 1.00 50.16 388 SER A O 1
ATOM 3049 N N . PHE A 1 389 ? -4.208 14.296 -18.917 1.00 59.78 389 PHE A N 1
ATOM 3050 C CA . PHE A 1 389 ? -4.757 14.081 -20.246 1.00 59.78 389 PHE A CA 1
ATOM 3051 C C . PHE A 1 389 ? -5.284 15.361 -20.842 1.00 59.78 389 PHE A C 1
ATOM 3053 O O . PHE A 1 389 ? -4.882 15.719 -21.941 1.00 59.78 389 PHE A O 1
ATOM 3060 N N . TRP A 1 390 ? -6.170 16.040 -20.122 1.00 57.62 390 TRP A N 1
ATOM 3061 C CA . TRP A 1 390 ? -6.845 17.218 -20.639 1.00 57.62 390 TRP A CA 1
ATOM 3062 C C . TRP A 1 390 ? -5.862 18.367 -20.882 1.00 57.62 390 TRP A C 1
ATOM 3064 O O . TRP A 1 390 ? -5.951 19.048 -21.899 1.00 57.62 390 TRP A O 1
ATOM 3074 N N . ALA A 1 391 ? -4.842 18.487 -20.033 1.00 57.38 391 ALA A N 1
ATOM 3075 C CA . ALA A 1 391 ? -3.729 19.413 -20.191 1.00 57.38 391 ALA A CA 1
ATOM 3076 C C . ALA A 1 391 ? -2.933 19.160 -21.464 1.00 57.38 391 ALA A C 1
ATOM 3078 O O . ALA A 1 391 ? -2.790 20.044 -22.302 1.00 57.38 391 ALA A O 1
ATOM 3079 N N . GLN A 1 392 ? -2.451 17.932 -21.653 1.00 54.91 392 GLN A N 1
ATOM 3080 C CA . GLN A 1 392 ? -1.697 17.593 -22.853 1.00 54.91 392 GLN A CA 1
ATOM 3081 C C . GLN A 1 392 ? -2.578 17.661 -24.111 1.00 54.91 392 GLN A C 1
ATOM 3083 O O . GLN A 1 392 ? -2.092 18.049 -25.171 1.00 54.91 392 GLN A O 1
ATOM 3088 N N . TYR A 1 393 ? -3.864 17.315 -23.995 1.00 57.62 393 TYR A N 1
ATOM 3089 C CA . TYR A 1 393 ? -4.810 17.252 -25.108 1.00 57.62 393 TYR A CA 1
ATOM 3090 C C . TYR A 1 393 ? -5.146 18.647 -25.633 1.00 57.62 393 TYR A C 1
ATOM 3092 O O . TYR A 1 393 ? -5.015 18.895 -26.828 1.00 57.62 393 TYR A O 1
ATOM 3100 N N . GLN A 1 394 ? -5.494 19.574 -24.737 1.00 53.53 394 GLN A N 1
ATOM 3101 C CA . GLN A 1 394 ? -5.728 20.983 -25.069 1.00 53.53 394 GLN A CA 1
ATOM 3102 C C . GLN A 1 394 ? -4.423 21.788 -25.194 1.00 53.53 394 GLN A C 1
ATOM 3104 O O . GLN A 1 394 ? -4.452 22.977 -25.496 1.00 53.53 394 GLN A O 1
ATOM 3109 N N . LYS A 1 395 ? -3.266 21.153 -24.944 1.00 58.94 395 LYS A N 1
ATOM 3110 C CA . LYS A 1 395 ? -1.946 21.797 -24.824 1.00 58.94 395 LYS A CA 1
ATOM 3111 C C . LYS A 1 395 ? -1.925 22.956 -23.812 1.00 58.94 395 LYS A C 1
ATOM 3113 O O . LYS A 1 395 ? -1.176 23.917 -23.970 1.00 58.94 395 LYS A O 1
ATOM 3118 N N . ILE A 1 396 ? -2.730 22.851 -22.761 1.00 57.34 396 ILE A N 1
ATOM 3119 C CA . ILE A 1 396 ? -2.788 23.789 -21.634 1.00 57.34 396 ILE A CA 1
ATOM 3120 C C . ILE A 1 396 ? -2.055 23.201 -20.424 1.00 57.34 396 ILE A C 1
ATOM 3122 O O . ILE A 1 396 ? -1.672 22.031 -20.409 1.00 57.34 396 ILE A O 1
ATOM 3126 N N . THR A 1 397 ? -1.825 23.999 -19.382 1.00 64.06 397 THR A N 1
ATOM 3127 C CA . THR A 1 397 ? -1.180 23.479 -18.169 1.00 64.06 397 THR A CA 1
ATOM 3128 C C . THR A 1 397 ? -2.097 22.496 -17.435 1.00 64.06 397 THR A C 1
ATOM 3130 O O . THR A 1 397 ? -3.322 22.577 -17.516 1.00 64.06 397 THR A O 1
ATOM 3133 N N . LEU A 1 398 ? -1.497 21.583 -16.663 1.00 54.19 398 LEU A N 1
ATOM 3134 C CA . LEU A 1 398 ? -2.197 20.640 -15.772 1.00 54.19 398 LEU A CA 1
ATOM 3135 C C . LEU A 1 398 ? -3.205 21.331 -14.843 1.00 54.19 398 LEU A C 1
ATOM 3137 O O . LEU A 1 398 ? -4.216 20.753 -14.457 1.00 54.19 398 LEU A O 1
ATOM 3141 N N . GLU A 1 399 ? -2.953 22.597 -14.537 1.00 56.66 399 GLU A N 1
ATOM 3142 C CA . GLU A 1 399 ? -3.771 23.415 -13.655 1.00 56.66 399 GLU A CA 1
ATOM 3143 C C . GLU A 1 399 ? -4.947 24.065 -14.384 1.00 56.66 399 GLU A C 1
ATOM 3145 O O . GLU A 1 399 ? -6.053 24.049 -13.853 1.00 56.66 399 GLU A O 1
ATOM 3150 N N . ALA A 1 400 ? -4.737 24.559 -15.609 1.00 57.75 400 ALA A N 1
ATOM 3151 C CA . ALA A 1 400 ? -5.821 25.029 -16.470 1.00 57.75 400 ALA A CA 1
ATOM 3152 C C . ALA A 1 400 ? -6.776 23.877 -16.817 1.00 57.75 400 ALA A C 1
ATOM 3154 O O . ALA A 1 400 ? -7.993 24.032 -16.779 1.00 57.75 400 ALA A O 1
ATOM 3155 N N . ALA A 1 401 ? -6.224 22.681 -17.030 1.00 62.78 401 ALA A N 1
ATOM 3156 C CA . ALA A 1 401 ? -7.009 21.476 -17.228 1.00 62.78 401 ALA A CA 1
ATOM 3157 C C . ALA A 1 401 ? -7.839 21.083 -16.004 1.00 62.78 401 ALA A C 1
ATOM 3159 O O . ALA A 1 401 ? -8.981 20.649 -16.138 1.00 62.78 401 ALA A O 1
ATOM 3160 N N . ALA A 1 402 ? -7.293 21.257 -14.802 1.00 59.22 402 ALA A N 1
ATOM 3161 C CA . ALA A 1 402 ? -8.029 21.010 -13.574 1.00 59.22 402 ALA A CA 1
ATOM 3162 C C . ALA A 1 402 ? -9.138 22.042 -13.322 1.00 59.22 402 ALA A C 1
ATOM 3164 O O . ALA A 1 402 ? -10.223 21.663 -12.883 1.00 59.22 402 ALA A O 1
ATOM 3165 N N . GLU A 1 403 ? -8.927 23.315 -13.660 1.00 61.88 403 GLU A N 1
ATOM 3166 C CA . GLU A 1 403 ? -9.988 24.324 -13.594 1.00 61.88 403 GLU A CA 1
ATOM 3167 C C . GLU A 1 403 ? -11.095 24.090 -14.631 1.00 61.88 403 GLU A C 1
ATOM 3169 O O . GLU A 1 403 ? -12.272 24.161 -14.282 1.00 61.88 403 GLU A O 1
ATOM 3174 N N . GLU A 1 404 ? -10.757 23.738 -15.871 1.00 61.91 404 GLU A N 1
ATOM 3175 C CA . GLU A 1 404 ? -11.752 23.438 -16.908 1.00 61.91 404 GLU A CA 1
ATOM 3176 C C . GLU A 1 404 ? -12.571 22.182 -16.583 1.00 61.91 404 GLU A C 1
ATOM 3178 O O . GLU A 1 404 ? -13.800 22.215 -16.643 1.00 61.91 404 GLU A O 1
ATOM 3183 N N . ILE A 1 405 ? -11.928 21.091 -16.151 1.00 59.28 405 ILE A N 1
ATOM 3184 C CA . ILE A 1 405 ? -12.637 19.863 -15.750 1.00 59.28 405 ILE A CA 1
ATOM 3185 C C . ILE A 1 405 ? -13.525 20.122 -14.519 1.00 59.28 405 ILE A C 1
ATOM 3187 O O . ILE A 1 405 ? -14.621 19.565 -14.411 1.00 59.28 405 ILE A O 1
ATOM 3191 N N . GLY A 1 406 ? -13.092 20.987 -13.599 1.00 54.44 406 GLY A N 1
ATOM 3192 C CA . GLY A 1 406 ? -13.913 21.399 -12.463 1.00 54.44 406 GLY A CA 1
ATOM 3193 C C . GLY A 1 406 ? -15.119 22.263 -12.867 1.00 54.44 406 GLY A C 1
ATOM 3194 O O . GLY A 1 406 ? -16.202 22.079 -12.314 1.00 54.44 406 GLY A O 1
ATOM 3195 N N . GLN A 1 407 ? -14.985 23.150 -13.863 1.00 60.25 407 GLN A N 1
ATOM 3196 C CA . GLN A 1 407 ? -16.106 23.939 -14.415 1.00 60.25 407 GLN A CA 1
ATOM 3197 C C . GLN A 1 407 ? -17.136 23.059 -15.137 1.00 60.25 407 GLN A C 1
ATOM 3199 O O . GLN A 1 407 ? -18.322 23.382 -15.154 1.00 60.25 407 GLN A O 1
ATOM 3204 N N . MET A 1 408 ? -16.704 21.910 -15.662 1.00 55.19 408 MET A N 1
ATOM 3205 C CA . MET A 1 408 ? -17.576 20.883 -16.243 1.00 55.19 408 MET A CA 1
ATOM 3206 C C . MET A 1 408 ? -18.311 20.029 -15.191 1.00 55.19 408 MET A C 1
ATOM 3208 O O . MET A 1 408 ? -19.078 19.139 -15.554 1.00 55.19 408 MET A O 1
ATOM 3212 N N . GLY A 1 409 ? -18.109 20.294 -13.894 1.00 47.09 409 GLY A N 1
ATOM 3213 C CA . GLY A 1 409 ? -18.903 19.719 -12.803 1.00 47.09 409 GLY A CA 1
ATOM 3214 C C . GLY A 1 409 ? -18.448 18.345 -12.301 1.00 47.09 409 GLY A C 1
ATOM 3215 O O . GLY A 1 409 ? -19.164 17.723 -11.520 1.00 47.09 409 GLY A O 1
ATOM 3216 N N . TYR A 1 410 ? -17.269 17.860 -12.706 1.00 46.25 410 TYR A N 1
ATOM 3217 C CA . TYR A 1 410 ? -16.776 16.525 -12.329 1.00 46.25 410 TYR A CA 1
ATOM 3218 C C . TYR A 1 410 ? -16.214 16.435 -10.899 1.00 46.25 410 TYR A C 1
ATOM 3220 O O . TYR A 1 410 ? -16.080 15.333 -10.365 1.00 46.25 410 TYR A O 1
ATOM 3228 N N . PHE A 1 411 ? -15.886 17.568 -10.270 1.00 50.91 411 PHE A N 1
ATOM 3229 C CA . PHE A 1 411 ? -15.607 17.696 -8.833 1.00 50.91 411 PHE A CA 1
ATOM 3230 C C . PHE A 1 411 ? -15.671 19.187 -8.416 1.00 50.91 411 PHE A C 1
ATOM 3232 O O . PHE A 1 411 ? -15.572 20.068 -9.273 1.00 50.91 411 PHE A O 1
ATOM 3239 N N . PRO A 1 412 ? -15.815 19.513 -7.115 1.00 56.56 412 PRO A N 1
ATOM 3240 C CA . PRO A 1 412 ? -15.938 20.897 -6.656 1.00 56.56 412 PRO A CA 1
ATOM 3241 C C . PRO A 1 412 ? -14.629 21.687 -6.820 1.00 56.56 412 PRO A C 1
ATOM 3243 O O . PRO A 1 412 ? -13.612 21.357 -6.207 1.00 56.56 412 PRO A O 1
ATOM 3246 N N . LEU A 1 413 ? -14.664 22.777 -7.594 1.00 57.47 413 LEU A N 1
ATOM 3247 C CA . LEU A 1 413 ? -13.512 23.669 -7.818 1.00 57.47 413 LEU A CA 1
ATOM 3248 C C . LEU A 1 413 ? -12.955 24.308 -6.539 1.00 57.47 413 LEU A C 1
ATOM 3250 O O . LEU A 1 413 ? -11.767 24.629 -6.485 1.00 57.47 413 LEU A O 1
ATOM 3254 N N . SER A 1 414 ? -13.792 24.488 -5.515 1.00 59.81 414 SER A N 1
ATOM 3255 C CA . SER A 1 414 ? -13.383 25.035 -4.216 1.00 59.81 414 SER A CA 1
ATOM 3256 C C . SER A 1 414 ? -12.265 24.209 -3.572 1.00 59.81 414 SER A C 1
ATOM 3258 O O . SER A 1 414 ? -11.284 24.777 -3.104 1.00 59.81 414 SER A O 1
ATOM 3260 N N . ILE A 1 415 ? -12.339 22.878 -3.667 1.00 57.53 415 ILE A N 1
ATOM 3261 C CA . ILE A 1 415 ? -11.386 21.949 -3.038 1.00 57.53 415 ILE A CA 1
ATOM 3262 C C . ILE A 1 415 ? -10.000 22.016 -3.700 1.00 57.53 415 ILE A C 1
ATOM 3264 O O . ILE A 1 415 ? -8.978 21.952 -3.016 1.00 57.53 415 ILE A O 1
ATOM 3268 N N . LEU A 1 416 ? -9.940 22.152 -5.031 1.00 55.34 416 LEU A N 1
ATOM 3269 C CA . LEU A 1 416 ? -8.662 22.309 -5.737 1.00 55.34 416 LEU A CA 1
ATOM 3270 C C . LEU A 1 416 ? -8.005 23.652 -5.434 1.00 55.34 416 LEU A C 1
ATOM 3272 O O . LEU A 1 416 ? -6.788 23.712 -5.264 1.00 55.34 416 LEU A O 1
ATOM 3276 N N . ARG A 1 417 ? -8.799 24.724 -5.375 1.00 58.47 417 ARG A N 1
ATOM 3277 C CA . ARG A 1 417 ? -8.285 26.065 -5.082 1.00 58.47 417 ARG A CA 1
ATOM 3278 C C . ARG A 1 417 ? -7.737 26.149 -3.662 1.00 58.47 417 ARG A C 1
ATOM 3280 O O . ARG A 1 417 ? -6.652 26.694 -3.489 1.00 58.47 417 ARG A O 1
ATOM 3287 N N . GLU A 1 418 ? -8.415 25.543 -2.691 1.00 59.38 418 GLU A N 1
ATOM 3288 C CA . GLU A 1 418 ? -7.951 25.475 -1.301 1.00 59.38 418 GLU A CA 1
ATOM 3289 C C . GLU A 1 418 ? -6.656 24.662 -1.167 1.00 59.38 418 GLU A C 1
ATOM 3291 O O . GLU A 1 418 ? -5.660 25.194 -0.677 1.00 59.38 418 GLU A O 1
ATOM 3296 N N . LYS A 1 419 ? -6.598 23.432 -1.704 1.00 60.69 419 LYS A N 1
ATOM 3297 C CA . LYS A 1 419 ? -5.374 22.607 -1.649 1.00 60.69 419 LYS A CA 1
ATOM 3298 C C . LYS A 1 419 ? -4.184 23.235 -2.369 1.00 60.69 419 LYS A C 1
ATOM 3300 O O . LYS A 1 419 ? -3.067 23.191 -1.860 1.00 60.69 419 LYS A O 1
ATOM 3305 N N . LYS A 1 420 ? -4.405 23.833 -3.545 1.00 60.34 420 LYS A N 1
ATOM 3306 C CA . LYS A 1 420 ? -3.335 24.483 -4.314 1.00 60.34 420 LYS A CA 1
ATOM 3307 C C . LYS A 1 420 ? -2.800 25.713 -3.585 1.00 60.34 420 LYS A C 1
ATOM 3309 O O . LYS A 1 420 ? -1.594 25.949 -3.586 1.00 60.34 420 LYS A O 1
ATOM 3314 N N . GLN A 1 421 ? -3.679 26.490 -2.950 1.00 60.94 421 GLN A N 1
ATOM 3315 C CA . GLN A 1 421 ? -3.260 27.603 -2.101 1.00 60.94 421 GLN A CA 1
ATOM 3316 C C . GLN A 1 421 ? -2.441 27.111 -0.905 1.00 60.94 421 GLN A C 1
ATOM 3318 O O . GLN A 1 421 ? -1.438 27.739 -0.576 1.00 60.94 421 GLN A O 1
ATOM 3323 N N . GLU A 1 422 ? -2.808 25.981 -0.303 1.00 66.25 422 GLU A N 1
ATOM 3324 C CA . GLU A 1 422 ? -2.071 25.372 0.807 1.00 66.25 422 GLU A CA 1
ATOM 3325 C C . GLU A 1 422 ? -0.678 24.872 0.389 1.00 66.25 422 GLU A C 1
ATOM 3327 O O . GLU A 1 422 ? 0.325 25.293 0.968 1.00 66.25 422 GLU A O 1
ATOM 3332 N N . GLU A 1 423 ? -0.579 24.067 -0.672 1.00 67.00 423 GLU A N 1
ATOM 3333 C CA . GLU A 1 423 ? 0.700 23.547 -1.181 1.00 67.00 423 GLU A CA 1
ATOM 3334 C C . GLU A 1 423 ? 1.629 24.665 -1.668 1.00 67.00 423 GLU A C 1
ATOM 3336 O O . GLU A 1 423 ? 2.827 24.666 -1.369 1.00 67.00 423 GLU A O 1
ATOM 3341 N N . GLN A 1 424 ? 1.092 25.657 -2.385 1.00 69.44 424 GLN A N 1
ATOM 3342 C CA . GLN A 1 424 ? 1.883 26.793 -2.850 1.00 69.44 424 GLN A CA 1
ATOM 3343 C C . GLN A 1 424 ? 2.357 27.659 -1.677 1.00 69.44 424 GLN A C 1
ATOM 3345 O O . GLN A 1 424 ? 3.476 28.177 -1.710 1.00 69.44 424 GLN A O 1
ATOM 3350 N N . LYS A 1 425 ? 1.542 27.803 -0.625 1.00 71.12 425 LYS A N 1
ATOM 3351 C CA . LYS A 1 425 ? 1.922 28.516 0.599 1.00 71.12 425 LYS A CA 1
ATOM 3352 C C . LYS A 1 425 ? 3.058 27.793 1.320 1.00 71.12 425 LYS A C 1
ATOM 3354 O O . LYS A 1 425 ? 4.018 28.455 1.706 1.00 71.12 425 LYS A O 1
ATOM 3359 N N . GLU A 1 426 ? 3.010 26.467 1.431 1.00 71.50 426 GLU A N 1
ATOM 3360 C CA . GLU A 1 426 ? 4.107 25.671 2.002 1.00 71.50 426 GLU A CA 1
ATOM 3361 C C . GLU A 1 426 ? 5.387 25.749 1.157 1.00 71.50 426 GLU A C 1
ATOM 3363 O O . GLU A 1 426 ? 6.468 26.028 1.679 1.00 71.50 426 GLU A O 1
ATOM 3368 N N . LYS A 1 427 ? 5.284 25.616 -0.168 1.00 73.44 427 LYS A N 1
ATOM 3369 C CA . LYS A 1 427 ? 6.438 25.722 -1.076 1.00 73.44 427 LYS A CA 1
ATOM 3370 C C . LYS A 1 427 ? 7.087 27.112 -1.037 1.00 73.44 427 LYS A C 1
ATOM 3372 O O . LYS A 1 427 ? 8.312 27.227 -0.997 1.00 73.44 427 LYS A O 1
ATOM 3377 N N . ASN A 1 428 ? 6.281 28.173 -0.995 1.00 77.88 428 ASN A N 1
ATOM 3378 C CA . ASN A 1 428 ? 6.777 29.547 -0.898 1.00 77.88 428 ASN A CA 1
ATOM 3379 C C . ASN A 1 428 ? 7.497 29.815 0.431 1.00 77.88 428 ASN A C 1
ATOM 3381 O O . ASN A 1 428 ? 8.486 30.549 0.429 1.00 77.88 428 ASN A O 1
ATOM 3385 N N . LYS A 1 429 ? 7.060 29.203 1.544 1.00 78.56 429 LYS A N 1
ATOM 3386 C CA . LYS A 1 429 ? 7.781 29.287 2.826 1.00 78.56 429 LYS A CA 1
ATOM 3387 C C . LYS A 1 429 ? 9.192 28.715 2.714 1.00 78.56 429 LYS A C 1
ATOM 3389 O O . LYS A 1 429 ? 10.125 29.327 3.223 1.00 78.56 429 LYS A O 1
ATOM 3394 N N . VAL A 1 430 ? 9.364 27.587 2.020 1.00 78.44 430 VAL A N 1
ATOM 3395 C CA . VAL A 1 430 ? 10.686 26.966 1.827 1.00 78.44 430 VAL A CA 1
ATOM 3396 C C . VAL A 1 430 ? 11.611 27.876 1.020 1.00 78.44 430 VAL A C 1
ATOM 3398 O O . VAL A 1 430 ? 12.742 28.111 1.436 1.00 78.44 430 VAL A O 1
ATOM 3401 N N . PHE A 1 431 ? 11.146 28.446 -0.096 1.00 82.25 431 PHE A N 1
ATOM 3402 C CA . PHE A 1 431 ? 11.972 29.376 -0.880 1.00 82.25 431 PHE A CA 1
ATOM 3403 C C . PHE A 1 431 ? 12.318 30.652 -0.116 1.00 82.25 431 PHE A C 1
ATOM 3405 O O . PHE A 1 431 ? 13.433 31.149 -0.247 1.00 82.25 431 PHE A O 1
ATOM 3412 N N . TYR A 1 432 ? 11.387 31.159 0.693 1.00 82.19 432 TYR A N 1
ATOM 3413 C CA . TYR A 1 432 ? 11.641 32.298 1.570 1.00 82.19 432 TYR A CA 1
ATOM 3414 C C . TYR A 1 432 ? 12.693 31.974 2.642 1.00 82.19 432 TYR A C 1
ATOM 3416 O O . TYR A 1 432 ? 13.602 32.763 2.885 1.00 82.19 432 TYR A O 1
ATOM 3424 N N . LEU A 1 433 ? 12.634 30.781 3.237 1.00 79.19 433 LEU A N 1
ATOM 3425 C CA . LEU A 1 433 ? 13.657 30.320 4.174 1.00 79.19 433 LEU A CA 1
ATOM 3426 C C . LEU A 1 433 ? 15.034 30.239 3.495 1.00 79.19 433 LEU A C 1
ATOM 3428 O O . LEU A 1 433 ? 16.023 30.703 4.050 1.00 79.19 433 LEU A O 1
ATOM 3432 N N . LEU A 1 434 ? 15.105 29.689 2.279 1.00 82.31 434 LEU A N 1
ATOM 3433 C CA . LEU A 1 434 ? 16.358 29.583 1.525 1.00 82.31 434 LEU A CA 1
ATOM 3434 C C . LEU A 1 434 ? 16.920 30.956 1.121 1.00 82.31 434 LEU A C 1
ATOM 3436 O O . LEU A 1 434 ? 18.138 31.136 1.144 1.00 82.31 434 LEU A O 1
ATOM 3440 N N . SER A 1 435 ? 16.073 31.941 0.800 1.00 84.44 435 SER A N 1
ATOM 3441 C CA . SER A 1 435 ? 16.549 33.312 0.568 1.00 84.44 435 SER A CA 1
ATOM 3442 C C . SER A 1 435 ? 17.102 33.943 1.844 1.00 84.44 435 SER A C 1
ATOM 3444 O O . SER A 1 435 ? 18.199 34.489 1.802 1.00 84.44 435 SER A O 1
ATOM 3446 N N . LEU A 1 436 ? 16.427 33.774 2.989 1.00 82.12 436 LEU A N 1
ATOM 3447 C CA . LEU A 1 436 ? 16.942 34.246 4.282 1.00 82.12 436 LEU A CA 1
ATOM 3448 C C . LEU A 1 436 ? 18.280 33.584 4.640 1.00 82.12 436 LEU A C 1
ATOM 3450 O O . LEU A 1 436 ? 19.201 34.247 5.102 1.00 82.12 436 LEU A O 1
ATOM 3454 N N . ILE A 1 437 ? 18.420 32.280 4.390 1.00 82.94 437 ILE A N 1
ATOM 3455 C CA . ILE A 1 437 ? 19.684 31.560 4.598 1.00 82.94 437 ILE A CA 1
ATOM 3456 C C . ILE A 1 437 ? 20.791 32.120 3.693 1.00 82.94 437 ILE A C 1
ATOM 3458 O O . ILE A 1 437 ? 21.929 32.254 4.137 1.00 82.94 437 ILE A O 1
ATOM 3462 N N . THR A 1 438 ? 20.467 32.483 2.449 1.00 85.75 438 THR A N 1
ATOM 3463 C CA . THR A 1 438 ? 21.427 33.116 1.529 1.00 85.75 438 THR A CA 1
ATOM 3464 C C . THR A 1 438 ? 21.907 34.456 2.084 1.00 85.75 438 THR A C 1
ATOM 3466 O O . THR A 1 438 ? 23.113 34.678 2.157 1.00 85.75 438 THR A O 1
ATOM 3469 N N . GLU A 1 439 ? 20.990 35.304 2.559 1.00 86.69 439 GLU A N 1
ATOM 3470 C CA . GLU A 1 439 ? 21.325 36.584 3.200 1.00 86.69 439 GLU A CA 1
ATOM 3471 C C . GLU A 1 439 ? 22.223 36.384 4.430 1.00 86.69 439 GLU A C 1
ATOM 3473 O O . GLU A 1 439 ? 23.215 37.093 4.596 1.00 86.69 439 GLU A O 1
ATOM 3478 N N . ILE A 1 440 ? 21.932 35.373 5.257 1.00 84.94 440 ILE A N 1
ATOM 3479 C CA . ILE A 1 440 ? 22.768 35.007 6.409 1.00 84.94 440 ILE A CA 1
ATOM 3480 C C . ILE A 1 440 ? 24.176 34.609 5.950 1.00 84.94 440 ILE A C 1
ATOM 3482 O O . ILE A 1 440 ? 25.161 35.101 6.498 1.00 84.94 440 ILE A O 1
ATOM 3486 N N . TYR A 1 441 ? 24.303 33.752 4.934 1.00 86.56 441 TYR A N 1
ATOM 3487 C CA . TYR A 1 441 ? 25.611 33.335 4.421 1.00 86.56 441 TYR A CA 1
ATOM 3488 C C . TYR A 1 441 ? 26.406 34.487 3.803 1.00 86.56 441 TYR A C 1
ATOM 3490 O O . TYR A 1 441 ? 27.625 34.538 3.978 1.00 86.56 441 TYR A O 1
ATOM 3498 N N . GLN A 1 442 ? 25.748 35.418 3.113 1.00 88.44 442 GLN A N 1
ATOM 3499 C CA . GLN A 1 442 ? 26.392 36.630 2.604 1.00 88.44 442 GLN A CA 1
ATOM 3500 C C . GLN A 1 442 ? 26.844 37.536 3.750 1.00 88.44 442 GLN A C 1
ATOM 3502 O O . GLN A 1 442 ? 27.985 37.992 3.761 1.00 88.44 442 GLN A O 1
ATOM 3507 N N . HIS A 1 443 ? 25.997 37.742 4.761 1.00 86.31 443 HIS A N 1
ATOM 3508 C CA . HIS A 1 443 ? 26.358 38.528 5.939 1.00 86.31 443 HIS A CA 1
ATOM 3509 C C . HIS A 1 443 ? 27.542 37.912 6.694 1.00 86.31 443 HIS A C 1
ATOM 3511 O O . HIS A 1 443 ? 28.431 38.628 7.158 1.00 86.31 443 HIS A O 1
ATOM 3517 N N . ASN A 1 444 ? 27.617 36.579 6.746 1.00 85.69 444 ASN A N 1
ATOM 3518 C CA . ASN A 1 444 ? 28.728 35.876 7.375 1.00 85.69 444 ASN A CA 1
ATOM 3519 C C . ASN A 1 444 ? 30.086 36.190 6.727 1.00 85.69 444 ASN A C 1
ATOM 3521 O O . ASN A 1 444 ? 31.094 36.109 7.431 1.00 85.69 444 ASN A O 1
ATOM 3525 N N . LEU A 1 445 ? 30.147 36.607 5.451 1.00 85.56 445 LEU A N 1
ATOM 3526 C CA . LEU A 1 445 ? 31.405 37.043 4.820 1.00 85.56 445 LEU A CA 1
ATOM 3527 C C . LEU A 1 445 ? 32.030 38.249 5.530 1.00 85.56 445 LEU A C 1
ATOM 3529 O O . LEU A 1 445 ? 33.251 38.384 5.547 1.00 85.56 445 LEU A O 1
ATOM 3533 N N . LEU A 1 446 ? 31.204 39.103 6.139 1.00 83.75 446 LEU A N 1
ATOM 3534 C CA . LEU A 1 446 ? 31.639 40.299 6.867 1.00 83.75 446 LEU A CA 1
ATOM 3535 C C . LEU A 1 446 ? 32.114 39.983 8.294 1.00 83.75 446 LEU A C 1
ATOM 3537 O O . LEU A 1 446 ? 32.706 40.830 8.965 1.00 83.75 446 LEU A O 1
ATOM 3541 N N . THR A 1 447 ? 31.861 38.766 8.776 1.00 82.62 447 THR A N 1
ATOM 3542 C CA . THR A 1 447 ? 32.259 38.329 10.117 1.00 82.62 447 THR A CA 1
ATOM 3543 C C . THR A 1 447 ? 33.715 37.863 10.145 1.00 82.62 447 THR A C 1
ATOM 3545 O O . THR A 1 447 ? 34.334 37.601 9.114 1.00 82.62 447 THR A O 1
ATOM 3548 N N . GLN A 1 448 ? 34.281 37.697 11.345 1.00 76.12 448 GLN A N 1
ATOM 3549 C CA . GLN A 1 448 ? 35.635 37.153 11.502 1.00 76.12 448 GLN A CA 1
ATOM 3550 C C . GLN A 1 448 ? 35.790 35.759 10.869 1.00 76.12 448 GLN A C 1
ATOM 3552 O O . GLN A 1 448 ? 36.850 35.472 10.318 1.00 76.12 448 GLN A O 1
ATOM 3557 N N . ALA A 1 449 ? 34.737 34.936 10.898 1.00 69.62 449 ALA A N 1
ATOM 3558 C CA . ALA A 1 449 ? 34.728 33.591 10.325 1.00 69.62 449 ALA A CA 1
ATOM 3559 C C . ALA A 1 449 ? 34.717 33.581 8.785 1.00 69.62 449 ALA A C 1
ATOM 3561 O O . ALA A 1 449 ? 35.107 32.587 8.182 1.00 69.62 449 ALA A O 1
ATOM 3562 N N . GLY A 1 450 ? 34.288 34.673 8.144 1.00 79.56 450 GLY A N 1
ATOM 3563 C CA . GLY A 1 450 ? 34.224 34.793 6.687 1.00 79.56 450 GLY A CA 1
ATOM 3564 C C . GLY A 1 450 ? 35.436 35.444 6.032 1.00 79.56 450 GLY A C 1
ATOM 3565 O O . GLY A 1 450 ? 35.507 35.482 4.805 1.00 79.56 450 GLY A O 1
ATOM 3566 N N . ARG A 1 451 ? 36.404 35.940 6.816 1.00 83.56 451 ARG A N 1
ATOM 3567 C CA . ARG A 1 451 ? 37.540 36.721 6.298 1.00 83.56 451 ARG A CA 1
ATOM 3568 C C . ARG A 1 451 ? 38.395 35.963 5.289 1.00 83.56 451 ARG A C 1
ATOM 3570 O O . ARG A 1 451 ? 38.830 36.574 4.319 1.00 83.56 451 ARG A O 1
ATOM 3577 N N . GLU A 1 452 ? 38.649 34.671 5.494 1.00 83.88 452 GLU A N 1
ATOM 3578 C CA . GLU A 1 452 ? 39.487 33.895 4.565 1.00 83.88 452 GLU A CA 1
ATOM 3579 C C . GLU A 1 452 ? 38.759 33.658 3.237 1.00 83.88 452 GLU A C 1
ATOM 3581 O O . GLU A 1 452 ? 39.346 33.840 2.172 1.00 83.88 452 GLU A O 1
ATOM 3586 N N . VAL A 1 453 ? 37.454 33.368 3.289 1.00 87.31 453 VAL A N 1
ATOM 3587 C CA . VAL A 1 453 ? 36.601 33.260 2.095 1.00 87.31 453 VAL A CA 1
ATOM 3588 C C . VAL A 1 453 ? 36.510 34.592 1.354 1.00 87.31 453 VAL A C 1
ATOM 3590 O O . VAL A 1 453 ? 36.651 34.631 0.134 1.00 87.31 453 VAL A O 1
ATOM 3593 N N . LEU A 1 454 ? 36.325 35.699 2.071 1.00 88.38 454 LEU A N 1
ATOM 3594 C CA . LEU A 1 454 ? 36.265 37.025 1.463 1.00 88.38 454 LEU A CA 1
ATOM 3595 C C . LEU A 1 454 ? 37.606 37.408 0.820 1.00 88.38 454 LEU A C 1
ATOM 3597 O O . LEU A 1 454 ? 37.624 37.914 -0.301 1.00 88.38 454 LEU A O 1
ATOM 3601 N N . LYS A 1 455 ? 38.728 37.098 1.483 1.00 87.94 455 LYS A N 1
ATOM 3602 C CA . LYS A 1 455 ? 40.081 37.279 0.939 1.00 87.94 455 LYS A CA 1
ATOM 3603 C C . LYS A 1 455 ? 40.276 36.465 -0.340 1.00 87.94 455 LYS A C 1
ATOM 3605 O O . LYS A 1 455 ? 40.779 37.001 -1.324 1.00 87.94 455 LYS A O 1
ATOM 3610 N N . TYR A 1 456 ? 39.838 35.210 -0.351 1.00 87.88 456 TYR A N 1
ATOM 3611 C CA . TYR A 1 456 ? 39.863 34.364 -1.541 1.00 87.88 456 TYR A CA 1
ATOM 3612 C C . TYR A 1 456 ? 39.072 34.991 -2.702 1.00 87.88 456 TYR A C 1
ATOM 3614 O O . TYR A 1 456 ? 39.577 35.098 -3.818 1.00 87.88 456 TYR A O 1
ATOM 3622 N N . LEU A 1 457 ? 37.849 35.469 -2.450 1.00 89.50 457 LEU A N 1
ATOM 3623 C CA . LEU A 1 457 ? 37.007 36.081 -3.484 1.00 89.50 457 LEU A CA 1
ATOM 3624 C C . LEU A 1 457 ? 37.581 37.412 -4.007 1.00 89.50 457 LEU A C 1
ATOM 3626 O O . LEU A 1 457 ? 37.630 37.620 -5.217 1.00 89.50 457 LEU A O 1
ATOM 3630 N N . GLN A 1 458 ? 38.032 38.303 -3.122 1.00 88.25 458 GLN A N 1
ATOM 3631 C CA . GLN A 1 458 ? 38.454 39.662 -3.491 1.00 88.25 458 GLN A CA 1
ATOM 3632 C C . GLN A 1 458 ? 39.923 39.771 -3.913 1.00 88.25 458 GLN A C 1
ATOM 3634 O O . GLN A 1 458 ? 40.240 40.598 -4.761 1.00 88.25 458 GLN A O 1
ATOM 3639 N N . ILE A 1 459 ? 40.828 38.973 -3.339 1.00 83.94 459 ILE A N 1
ATOM 3640 C CA . ILE A 1 459 ? 42.271 39.055 -3.624 1.00 83.94 459 ILE A CA 1
ATOM 3641 C C . ILE A 1 459 ? 42.679 37.992 -4.640 1.00 83.94 459 ILE A C 1
ATOM 3643 O O . ILE A 1 459 ? 43.262 38.328 -5.666 1.00 83.94 459 ILE A O 1
ATOM 3647 N N . GLU A 1 460 ? 42.360 36.720 -4.388 1.00 84.81 460 GLU A N 1
ATOM 3648 C CA . GLU A 1 460 ? 42.798 35.628 -5.271 1.00 84.81 460 GLU A CA 1
ATOM 3649 C C . GLU A 1 460 ? 41.957 35.559 -6.549 1.00 84.81 460 GLU A C 1
ATOM 3651 O O . GLU A 1 460 ? 42.492 35.417 -7.646 1.00 84.81 460 GLU A O 1
ATOM 3656 N N . ARG A 1 461 ? 40.632 35.703 -6.432 1.00 83.56 461 ARG A N 1
ATOM 3657 C CA . ARG A 1 461 ? 39.708 35.706 -7.580 1.00 83.56 461 ARG A CA 1
ATOM 3658 C C . ARG A 1 461 ? 39.426 37.103 -8.136 1.00 83.56 461 ARG A C 1
ATOM 3660 O O . ARG A 1 461 ? 38.918 37.223 -9.254 1.00 83.56 461 ARG A O 1
ATOM 3667 N N . GLN A 1 462 ? 39.819 38.153 -7.408 1.00 85.94 462 GLN A N 1
ATOM 3668 C CA . GLN A 1 462 ? 39.673 39.554 -7.820 1.00 85.94 462 GLN A CA 1
ATOM 3669 C C . GLN A 1 462 ? 38.227 39.909 -8.216 1.00 85.94 462 GLN A C 1
ATOM 3671 O O . GLN A 1 462 ? 37.996 40.564 -9.234 1.00 85.94 462 GLN A O 1
ATOM 3676 N N . LEU A 1 463 ? 37.246 39.414 -7.459 1.00 86.94 463 LEU A N 1
ATOM 3677 C CA . LEU A 1 463 ? 35.830 39.724 -7.653 1.00 86.94 463 LEU A CA 1
ATOM 3678 C C . LEU A 1 463 ? 35.478 41.012 -6.911 1.00 86.94 463 LEU A C 1
ATOM 3680 O O . LEU A 1 463 ? 35.843 41.186 -5.747 1.00 86.94 463 LEU A O 1
ATOM 3684 N N . ASP A 1 464 ? 34.752 41.906 -7.578 1.00 88.12 464 ASP A N 1
ATOM 3685 C CA . ASP A 1 464 ? 34.209 43.095 -6.932 1.00 88.12 464 ASP A CA 1
ATOM 3686 C C . ASP A 1 464 ? 32.966 42.753 -6.093 1.00 88.12 464 ASP A C 1
ATOM 3688 O O . ASP A 1 464 ? 32.340 41.700 -6.250 1.00 88.12 464 ASP A O 1
ATOM 3692 N N . GLN A 1 465 ? 32.588 43.659 -5.185 1.00 87.50 465 GLN A N 1
ATOM 3693 C CA . GLN A 1 465 ? 31.441 43.430 -4.303 1.00 87.50 465 GLN A CA 1
ATOM 3694 C C . GLN A 1 465 ? 30.142 43.232 -5.097 1.00 87.50 465 GLN A C 1
ATOM 3696 O O . GLN A 1 465 ? 29.325 42.394 -4.737 1.00 87.50 465 GLN A O 1
ATOM 3701 N N . LYS A 1 466 ? 29.989 43.928 -6.232 1.00 88.25 466 LYS A N 1
ATOM 3702 C CA . LYS A 1 466 ? 28.817 43.784 -7.104 1.00 88.25 466 LYS A CA 1
ATOM 3703 C C . LYS A 1 466 ? 28.683 42.366 -7.655 1.00 88.25 466 LYS A C 1
ATOM 3705 O O . LYS A 1 466 ? 27.574 41.845 -7.684 1.00 88.25 466 LYS A O 1
ATOM 3710 N N . THR A 1 467 ? 29.782 41.738 -8.070 1.00 87.50 467 THR A N 1
ATOM 3711 C CA . THR A 1 467 ? 29.779 40.356 -8.573 1.00 87.50 467 THR A CA 1
ATOM 3712 C C . THR A 1 467 ? 29.505 39.359 -7.447 1.00 87.50 467 THR A C 1
ATOM 3714 O O . THR A 1 467 ? 28.726 38.424 -7.634 1.00 87.50 467 THR A O 1
ATOM 3717 N N . ILE A 1 468 ? 30.085 39.575 -6.262 1.00 90.56 468 ILE A N 1
ATOM 3718 C CA . ILE A 1 468 ? 29.834 38.750 -5.066 1.00 90.56 468 ILE A CA 1
ATOM 3719 C C . ILE A 1 468 ? 28.346 38.791 -4.687 1.00 90.56 468 ILE A C 1
ATOM 3721 O O . ILE A 1 468 ? 27.732 37.739 -4.492 1.00 90.56 468 ILE A O 1
ATOM 3725 N N . ASP A 1 469 ? 27.761 39.989 -4.650 1.00 89.50 469 ASP A N 1
ATOM 3726 C CA . ASP A 1 469 ? 26.351 40.202 -4.322 1.00 89.50 469 ASP A CA 1
ATOM 3727 C C . ASP A 1 469 ? 25.429 39.629 -5.405 1.00 89.50 469 ASP A C 1
ATOM 3729 O O . ASP A 1 469 ? 24.437 38.977 -5.083 1.00 89.50 469 ASP A O 1
ATOM 3733 N N . HIS A 1 470 ? 25.779 39.814 -6.685 1.00 90.25 470 HIS A N 1
ATOM 3734 C CA . HIS A 1 470 ? 25.017 39.296 -7.825 1.00 90.25 470 HIS A CA 1
ATOM 3735 C C . HIS A 1 470 ? 24.841 37.777 -7.758 1.00 90.25 470 HIS A C 1
ATOM 3737 O O . HIS A 1 470 ? 23.735 37.271 -7.946 1.00 90.25 470 HIS A O 1
ATOM 3743 N N . PHE A 1 471 ? 25.925 37.049 -7.479 1.00 92.00 471 PHE A N 1
ATOM 3744 C CA . PHE A 1 471 ? 25.899 35.589 -7.386 1.00 92.00 471 PHE A CA 1
ATOM 3745 C C . PHE A 1 471 ? 25.494 35.070 -6.003 1.00 92.00 471 PHE A C 1
ATOM 3747 O O . PHE A 1 471 ? 25.425 33.858 -5.817 1.00 92.00 471 PHE A O 1
ATOM 3754 N N . GLY A 1 472 ? 25.218 35.946 -5.034 1.00 90.00 472 GLY A N 1
ATOM 3755 C CA . GLY A 1 472 ? 24.798 35.535 -3.698 1.00 90.00 472 GLY A CA 1
ATOM 3756 C C . GLY A 1 472 ? 25.874 34.770 -2.918 1.00 90.00 472 GLY A C 1
ATOM 3757 O O . GLY A 1 472 ? 25.537 33.939 -2.074 1.00 90.00 472 GLY A O 1
ATOM 3758 N N . LEU A 1 473 ? 27.157 34.976 -3.239 1.00 93.00 473 LEU A N 1
ATOM 3759 C CA . LEU A 1 473 ? 28.254 34.193 -2.665 1.00 93.00 473 LEU A CA 1
ATOM 3760 C C . LEU A 1 473 ? 28.366 34.458 -1.163 1.00 93.00 473 LEU A C 1
ATOM 3762 O O . LEU A 1 473 ? 28.329 35.608 -0.734 1.00 93.00 473 LEU A O 1
ATOM 3766 N N . GLY A 1 474 ? 28.528 33.401 -0.369 1.00 89.88 474 GLY A N 1
ATOM 3767 C CA . GLY A 1 474 ? 28.530 33.492 1.090 1.00 89.88 474 GLY A CA 1
ATOM 3768 C C . GLY A 1 474 ? 29.468 32.497 1.763 1.00 89.88 474 GLY A C 1
ATOM 3769 O O . GLY A 1 474 ? 30.211 31.774 1.104 1.00 89.88 474 GLY A O 1
ATOM 3770 N N . VAL A 1 475 ? 29.427 32.422 3.089 1.00 87.38 475 VAL A N 1
ATOM 3771 C CA . VAL A 1 475 ? 30.186 31.435 3.872 1.00 87.38 475 VAL A CA 1
ATOM 3772 C C . VAL A 1 475 ? 29.295 30.770 4.914 1.00 87.38 475 VAL A C 1
ATOM 3774 O O . VAL A 1 475 ? 28.440 31.407 5.540 1.00 87.38 475 VAL A O 1
ATOM 3777 N N . THR A 1 476 ? 29.496 29.466 5.098 1.00 78.00 476 THR A N 1
ATOM 3778 C CA . THR A 1 476 ? 28.792 28.700 6.132 1.00 78.00 476 THR A CA 1
ATOM 3779 C C . THR A 1 476 ? 29.264 29.091 7.532 1.00 78.00 476 THR A C 1
ATOM 3781 O O . THR A 1 476 ? 30.461 29.235 7.774 1.00 78.00 476 THR A O 1
ATOM 3784 N N . ASN A 1 477 ? 28.309 29.279 8.442 1.00 66.75 477 ASN A N 1
ATOM 3785 C CA . ASN A 1 477 ? 28.541 29.451 9.879 1.00 66.75 477 ASN A CA 1
ATOM 3786 C C . ASN A 1 477 ? 27.259 29.118 10.676 1.00 66.75 477 ASN A C 1
ATOM 3788 O O . ASN A 1 477 ? 26.920 29.792 11.651 1.00 66.75 477 ASN A O 1
ATOM 3792 N N . LEU A 1 478 ? 26.462 28.153 10.196 1.00 56.66 478 LEU A N 1
ATOM 3793 C CA . LEU A 1 478 ? 25.183 27.805 10.824 1.00 56.66 478 LEU A CA 1
ATOM 3794 C C . LEU A 1 478 ? 25.424 26.756 11.909 1.00 56.66 478 LEU A C 1
ATOM 3796 O O . LEU A 1 478 ? 25.550 25.566 11.639 1.00 56.66 478 LEU A O 1
ATOM 3800 N N . VAL A 1 479 ? 25.450 27.214 13.155 1.00 53.25 479 VAL A N 1
ATOM 3801 C CA . VAL A 1 479 ? 25.491 26.353 14.337 1.00 53.25 479 VAL A CA 1
ATOM 3802 C C . VAL A 1 479 ? 24.105 25.736 14.563 1.00 53.25 479 VAL A C 1
ATOM 3804 O O . VAL A 1 479 ? 23.193 26.409 15.039 1.00 53.25 479 VAL A O 1
ATOM 3807 N N . LEU A 1 480 ? 23.932 24.447 14.256 1.00 49.12 480 LEU A N 1
ATOM 3808 C CA . LEU A 1 480 ? 22.810 23.653 14.766 1.00 49.12 480 LEU A CA 1
ATOM 3809 C C . LEU A 1 480 ? 23.151 23.176 16.176 1.00 49.12 480 LEU A C 1
ATOM 3811 O O . LEU A 1 480 ? 24.137 22.473 16.381 1.00 49.12 480 LEU A O 1
ATOM 3815 N N . VAL A 1 481 ? 22.315 23.516 17.154 1.00 48.28 481 VAL A N 1
ATOM 3816 C CA . VAL A 1 481 ? 22.364 22.895 18.481 1.00 48.28 481 VAL A CA 1
ATOM 3817 C C . VAL A 1 481 ? 21.369 21.742 18.479 1.00 48.28 481 VAL A C 1
ATOM 3819 O O . VAL A 1 481 ? 20.162 21.947 18.393 1.00 48.28 481 VAL A O 1
ATOM 3822 N N . THR A 1 482 ? 21.881 20.517 18.509 1.00 51.53 482 THR A N 1
ATOM 3823 C CA . THR A 1 482 ? 21.048 19.309 18.623 1.00 51.53 482 THR A CA 1
ATOM 3824 C C . THR A 1 482 ? 20.418 19.207 20.016 1.00 51.53 482 THR A C 1
ATOM 3826 O O . THR A 1 482 ? 20.917 19.809 20.965 1.00 51.53 482 THR A O 1
ATOM 3829 N N . GLU A 1 483 ? 19.372 18.385 20.174 1.00 46.09 483 GLU A N 1
ATOM 3830 C CA . GLU A 1 483 ? 18.681 18.150 21.462 1.00 46.09 483 GLU A CA 1
ATOM 3831 C C . GLU A 1 483 ? 19.620 17.693 22.601 1.00 46.09 483 GLU A C 1
ATOM 3833 O O . GLU A 1 483 ? 19.310 17.871 23.775 1.00 46.09 483 GLU A O 1
ATOM 3838 N N . ASN A 1 484 ? 20.812 17.184 22.264 1.00 56.56 484 ASN A N 1
ATOM 3839 C CA . ASN A 1 484 ? 21.864 16.795 23.209 1.00 56.56 484 ASN A CA 1
ATOM 3840 C C . ASN A 1 484 ? 22.893 17.913 23.492 1.00 56.56 484 ASN A C 1
ATOM 3842 O O . ASN A 1 484 ? 24.014 17.615 23.907 1.00 56.56 484 ASN A O 1
ATOM 3846 N N . ASN A 1 485 ? 22.577 19.183 23.207 1.00 41.78 485 ASN A N 1
ATOM 3847 C CA . ASN A 1 485 ? 23.493 20.334 23.294 1.00 41.78 485 ASN A CA 1
ATOM 3848 C C . ASN A 1 485 ? 24.790 20.194 22.473 1.00 41.78 485 ASN A C 1
ATOM 3850 O O . ASN A 1 485 ? 25.767 20.909 22.708 1.00 41.78 485 ASN A O 1
ATOM 3854 N N . ARG A 1 486 ? 24.828 19.297 21.478 1.00 41.91 486 ARG A N 1
ATOM 3855 C CA . ARG A 1 486 ? 25.955 19.243 20.540 1.00 41.91 486 ARG A CA 1
ATOM 3856 C C . ARG A 1 486 ? 25.765 20.298 19.465 1.00 41.91 486 ARG A C 1
ATOM 3858 O O . ARG A 1 486 ? 24.756 20.273 18.763 1.00 41.91 486 ARG A O 1
ATOM 3865 N N . VAL A 1 487 ? 26.758 21.174 19.358 1.00 47.69 487 VAL A N 1
ATOM 3866 C CA . VAL A 1 487 ? 26.924 22.137 18.271 1.00 47.69 487 VAL A CA 1
ATOM 3867 C C . VAL A 1 487 ? 27.440 21.391 17.044 1.00 47.69 487 VAL A C 1
ATOM 3869 O O . VAL A 1 487 ? 28.505 20.774 17.087 1.00 47.69 487 VAL A O 1
ATOM 3872 N N . CYS A 1 488 ? 26.679 21.414 15.960 1.00 48.94 488 CYS A N 1
ATOM 3873 C CA . CYS A 1 488 ? 27.040 20.820 14.682 1.00 48.94 488 CYS A CA 1
ATOM 3874 C C . CYS A 1 488 ? 26.798 21.858 13.582 1.00 48.94 488 CYS A C 1
ATOM 3876 O O . CYS A 1 488 ? 25.703 22.391 13.482 1.00 48.94 488 CYS A O 1
ATOM 3878 N N . ASP A 1 489 ? 27.793 22.146 12.749 1.00 55.19 489 ASP A N 1
ATOM 3879 C CA . ASP A 1 489 ? 27.547 22.769 11.442 1.00 55.19 489 ASP A CA 1
ATOM 3880 C C . ASP A 1 489 ? 27.356 21.634 10.423 1.00 55.19 489 ASP A C 1
ATOM 3882 O O . ASP A 1 489 ? 28.013 20.592 10.521 1.00 55.19 489 ASP A O 1
ATOM 3886 N N . PHE A 1 490 ? 26.444 21.807 9.465 1.00 53.66 490 PHE A N 1
ATOM 3887 C CA . PHE A 1 490 ? 26.243 20.845 8.380 1.00 53.66 490 PHE A CA 1
ATOM 3888 C C . PHE A 1 490 ? 27.493 20.739 7.486 1.00 53.66 490 PHE A C 1
ATOM 3890 O O . PHE A 1 490 ? 27.803 19.663 6.968 1.00 53.66 490 PHE A O 1
ATOM 3897 N N . PHE A 1 491 ? 28.252 21.830 7.356 1.00 60.78 491 PHE A N 1
ATOM 3898 C CA . PHE A 1 491 ? 29.593 21.819 6.785 1.00 60.78 491 PHE A CA 1
ATOM 3899 C C . PHE A 1 491 ? 30.599 22.153 7.884 1.00 60.78 491 PHE A C 1
ATOM 3901 O O . PHE A 1 491 ? 30.715 23.313 8.275 1.00 60.78 491 PHE A O 1
ATOM 3908 N N . PRO A 1 492 ? 31.363 21.179 8.399 1.00 52.94 492 PRO A N 1
ATOM 3909 C CA . PRO A 1 492 ? 32.448 21.520 9.300 1.00 52.94 492 PRO A CA 1
ATOM 3910 C C . PRO A 1 492 ? 33.440 22.396 8.521 1.00 52.94 492 PRO A C 1
ATOM 3912 O O . PRO A 1 492 ? 33.955 21.954 7.495 1.00 52.94 492 PRO A O 1
ATOM 3915 N N . THR A 1 493 ? 33.718 23.609 9.020 1.00 58.19 493 THR A N 1
ATOM 3916 C CA . THR A 1 493 ? 34.703 24.611 8.531 1.00 58.19 493 THR A CA 1
ATOM 3917 C C . THR A 1 493 ? 34.286 25.509 7.348 1.00 58.19 493 THR A C 1
ATOM 3919 O O . THR A 1 493 ? 33.342 25.211 6.627 1.00 58.19 493 THR A O 1
ATOM 3922 N N . GLN A 1 494 ? 34.994 26.639 7.186 1.00 67.31 494 GLN A N 1
ATOM 3923 C CA . GLN A 1 494 ? 34.739 27.798 6.308 1.00 67.31 494 GLN A CA 1
ATOM 3924 C C . GLN A 1 494 ? 34.617 27.476 4.798 1.00 67.31 494 GLN A C 1
ATOM 3926 O O . GLN A 1 494 ? 35.505 27.770 3.996 1.00 67.31 494 GLN A O 1
ATOM 3931 N N . HIS A 1 495 ? 33.510 26.871 4.377 1.00 81.94 495 HIS A N 1
ATOM 3932 C CA . HIS A 1 495 ? 33.242 26.625 2.961 1.00 81.94 495 HIS A CA 1
ATOM 3933 C C . HIS A 1 495 ? 32.604 27.852 2.306 1.00 81.94 495 HIS A C 1
ATOM 3935 O O . HIS A 1 495 ? 31.659 28.434 2.847 1.00 81.94 495 HIS A O 1
ATOM 3941 N N . LEU A 1 496 ? 33.076 28.188 1.104 1.00 87.06 496 LEU A N 1
ATOM 3942 C CA . LEU A 1 496 ? 32.388 29.114 0.211 1.00 87.06 496 LEU A CA 1
ATOM 3943 C C . LEU A 1 496 ? 31.056 28.494 -0.205 1.00 87.06 496 LEU A C 1
ATOM 3945 O O . LEU A 1 496 ? 31.028 27.392 -0.755 1.00 87.06 496 LEU A O 1
ATOM 3949 N N . ILE A 1 497 ? 29.972 29.222 0.015 1.00 88.44 497 ILE A N 1
ATOM 3950 C CA . ILE A 1 497 ? 28.625 28.843 -0.382 1.00 88.44 497 ILE A CA 1
ATOM 3951 C C . ILE A 1 497 ? 28.245 29.571 -1.670 1.00 88.44 497 ILE A C 1
ATOM 3953 O O . ILE A 1 497 ? 28.338 30.793 -1.762 1.00 88.44 497 ILE A O 1
ATOM 3957 N N . ILE A 1 498 ? 27.795 28.793 -2.650 1.00 91.31 498 ILE A N 1
ATOM 3958 C CA . ILE A 1 498 ? 27.288 29.248 -3.943 1.00 91.31 498 ILE A CA 1
ATOM 3959 C C . ILE A 1 498 ? 25.800 28.878 -4.001 1.00 91.31 498 ILE A C 1
ATOM 3961 O O . ILE A 1 498 ? 25.477 27.683 -4.053 1.00 91.31 498 ILE A O 1
ATOM 3965 N N . PRO A 1 499 ? 24.874 29.849 -3.959 1.00 90.12 499 PRO A N 1
ATOM 3966 C CA . PRO A 1 499 ? 23.455 29.564 -4.083 1.00 90.12 499 PRO A CA 1
ATOM 3967 C C . PRO A 1 499 ? 23.101 29.152 -5.511 1.00 90.12 499 PRO A C 1
ATOM 3969 O O . PRO A 1 499 ? 23.629 29.664 -6.498 1.00 90.12 499 PRO A O 1
ATOM 3972 N N . LEU A 1 500 ? 22.167 28.216 -5.622 1.00 89.69 500 LEU A N 1
ATOM 3973 C CA . LEU A 1 500 ? 21.674 27.694 -6.887 1.00 89.69 500 LEU A CA 1
ATOM 3974 C C . LEU A 1 500 ? 20.245 28.175 -7.083 1.00 89.69 500 LEU A C 1
ATOM 3976 O O . LEU A 1 500 ? 19.381 27.930 -6.237 1.00 89.69 500 LEU A O 1
ATOM 3980 N N . THR A 1 501 ? 19.998 28.848 -8.203 1.00 89.31 501 THR A N 1
ATOM 3981 C CA . THR A 1 501 ? 18.683 29.376 -8.560 1.00 89.31 501 THR A CA 1
ATOM 3982 C C . THR A 1 501 ? 18.017 28.546 -9.646 1.00 89.31 501 THR A C 1
ATOM 3984 O O . THR A 1 501 ? 18.674 27.995 -10.528 1.00 89.31 501 THR A O 1
ATOM 3987 N N . ASN A 1 502 ? 16.691 28.459 -9.587 1.00 87.25 502 ASN A N 1
ATOM 3988 C CA . ASN A 1 502 ? 15.887 27.948 -10.693 1.00 87.25 502 ASN A CA 1
ATOM 3989 C C . ASN A 1 502 ? 15.631 29.034 -11.760 1.00 87.25 502 ASN A C 1
ATOM 3991 O O . ASN A 1 502 ? 16.061 30.183 -11.634 1.00 87.25 502 ASN A O 1
ATOM 3995 N N . SER A 1 503 ? 14.870 28.687 -12.801 1.00 84.75 503 SER A N 1
ATOM 3996 C CA . SER A 1 503 ? 14.486 29.604 -13.884 1.00 84.75 503 SER A CA 1
ATOM 3997 C C . SER A 1 503 ? 13.673 30.828 -13.435 1.00 84.75 503 SER A C 1
ATOM 3999 O O . SER A 1 503 ? 13.655 31.834 -14.142 1.00 84.75 503 SER A O 1
ATOM 4001 N N . GLU A 1 504 ? 13.045 30.775 -12.258 1.00 85.69 504 GLU A N 1
ATOM 4002 C CA . GLU A 1 504 ? 12.256 31.859 -11.656 1.00 85.69 504 GLU A CA 1
ATOM 4003 C C . GLU A 1 504 ? 13.085 32.744 -10.711 1.00 85.69 504 GLU A C 1
ATOM 4005 O O . GLU A 1 504 ? 12.543 33.621 -10.040 1.00 85.69 504 GLU A O 1
ATOM 4010 N N . SER A 1 505 ? 14.408 32.554 -10.656 1.00 86.88 505 SER A N 1
ATOM 4011 C CA . SER A 1 505 ? 15.312 33.252 -9.723 1.00 86.88 505 SER A CA 1
ATOM 4012 C C . SER A 1 505 ? 15.074 32.906 -8.242 1.00 86.88 505 SER A C 1
ATOM 4014 O O . SER A 1 505 ? 15.466 33.670 -7.362 1.00 86.88 505 SER A O 1
ATOM 4016 N N . LYS A 1 506 ? 14.436 31.766 -7.937 1.00 88.44 506 LYS A N 1
ATOM 4017 C CA . LYS A 1 506 ? 14.282 31.256 -6.563 1.00 88.44 506 LYS A CA 1
ATOM 4018 C C . LYS A 1 506 ? 15.460 30.366 -6.189 1.00 88.44 506 LYS A C 1
ATOM 4020 O O . LYS A 1 506 ? 15.860 29.520 -6.986 1.00 88.44 506 LYS A O 1
ATOM 4025 N N . ILE A 1 507 ? 15.979 30.532 -4.973 1.00 87.50 507 ILE A N 1
ATOM 4026 C CA . ILE A 1 507 ? 17.043 29.686 -4.419 1.00 87.50 507 ILE A CA 1
ATOM 4027 C C . ILE A 1 507 ? 16.470 28.301 -4.113 1.00 87.50 507 ILE A C 1
ATOM 4029 O O . ILE A 1 507 ? 15.459 28.188 -3.421 1.00 87.50 507 ILE A O 1
ATOM 4033 N N . VAL A 1 508 ? 17.107 27.255 -4.636 1.00 86.31 508 VAL A N 1
ATOM 4034 C CA . VAL A 1 508 ? 16.659 25.857 -4.488 1.00 86.31 508 VAL A CA 1
ATOM 4035 C C . VAL A 1 508 ? 17.673 24.969 -3.768 1.00 86.31 508 VAL A C 1
ATOM 4037 O O . VAL A 1 508 ? 17.301 23.948 -3.187 1.00 86.31 508 VAL A O 1
ATOM 4040 N N . ALA A 1 509 ? 18.950 25.347 -3.795 1.00 85.25 509 ALA A N 1
ATOM 4041 C CA . ALA A 1 509 ? 20.038 24.611 -3.164 1.00 85.25 509 ALA A CA 1
ATOM 4042 C C . ALA A 1 509 ? 21.279 25.489 -2.999 1.00 85.25 509 ALA A C 1
ATOM 4044 O O . ALA A 1 509 ? 21.330 26.622 -3.474 1.00 85.25 509 ALA A O 1
ATOM 4045 N N . PHE A 1 510 ? 22.294 24.916 -2.361 1.00 85.62 510 PHE A N 1
ATOM 4046 C CA . PHE A 1 510 ? 23.594 25.528 -2.147 1.00 85.62 510 PHE A CA 1
ATOM 4047 C C . PHE A 1 510 ? 24.699 24.525 -2.484 1.00 85.62 510 PHE A C 1
ATOM 4049 O O . PHE A 1 510 ? 24.645 23.362 -2.066 1.00 85.62 510 PHE A O 1
ATOM 4056 N N . ALA A 1 511 ? 25.711 24.982 -3.214 1.00 86.31 511 ALA A N 1
ATOM 4057 C CA . ALA A 1 511 ? 26.964 24.267 -3.399 1.00 86.31 511 ALA A CA 1
ATOM 4058 C C . ALA A 1 511 ? 28.018 24.840 -2.443 1.00 86.31 511 ALA A C 1
ATOM 4060 O O . ALA A 1 511 ? 28.267 26.041 -2.431 1.00 86.31 511 ALA A O 1
ATOM 4061 N N . ALA A 1 512 ? 28.640 23.976 -1.652 1.00 84.56 512 ALA A N 1
ATOM 4062 C CA . ALA A 1 512 ? 29.720 24.311 -0.739 1.00 84.56 512 ALA A CA 1
ATOM 4063 C C . ALA A 1 512 ? 31.065 23.900 -1.340 1.00 84.56 512 ALA A C 1
ATOM 4065 O O . ALA A 1 512 ? 31.283 22.731 -1.670 1.00 84.56 512 ALA A O 1
ATOM 4066 N N . ARG A 1 513 ? 31.979 24.859 -1.469 1.00 84.19 513 ARG A N 1
ATOM 4067 C CA . ARG A 1 513 ? 33.349 24.662 -1.948 1.00 84.19 513 ARG A CA 1
ATOM 4068 C C . ARG A 1 513 ? 34.324 24.843 -0.794 1.00 84.19 513 ARG A C 1
ATOM 4070 O O . ARG A 1 513 ? 34.306 25.874 -0.125 1.00 84.19 513 ARG A O 1
ATOM 4077 N N . LYS A 1 514 ? 35.199 23.860 -0.587 1.00 79.12 514 LYS A N 1
ATOM 4078 C CA . LYS A 1 514 ? 36.309 23.992 0.362 1.00 79.12 514 LYS A CA 1
ATOM 4079 C C . LYS A 1 514 ? 37.375 24.914 -0.236 1.00 79.12 514 LYS A C 1
ATOM 4081 O O . LYS A 1 514 ? 37.685 24.799 -1.423 1.00 79.12 514 LYS A O 1
ATOM 4086 N N . ILE A 1 515 ? 37.909 25.825 0.570 1.00 74.75 515 ILE A N 1
ATOM 4087 C CA . ILE A 1 515 ? 39.015 26.716 0.193 1.00 74.75 515 ILE A CA 1
ATOM 4088 C C . ILE A 1 515 ? 40.300 26.162 0.827 1.00 74.75 515 ILE A C 1
ATOM 4090 O O . ILE A 1 515 ? 40.263 25.713 1.971 1.00 74.75 515 ILE A O 1
ATOM 4094 N N . GLY A 1 516 ? 41.411 26.142 0.082 1.00 67.75 516 GLY A N 1
ATOM 4095 C CA . GLY A 1 516 ? 42.688 25.538 0.502 1.00 67.75 516 GLY A CA 1
ATOM 4096 C C . GLY A 1 516 ? 42.938 24.130 -0.063 1.00 67.75 516 GLY A C 1
ATOM 4097 O O . GLY A 1 516 ? 42.285 23.716 -1.023 1.00 67.75 516 GLY A O 1
ATOM 4098 N N . GLU A 1 517 ? 43.900 23.395 0.512 1.00 56.88 517 GLU A N 1
ATOM 4099 C CA . GLU A 1 517 ? 44.285 22.052 0.046 1.00 56.88 517 GLU A CA 1
ATOM 4100 C C . GLU A 1 517 ? 43.147 21.026 0.209 1.00 56.88 517 GLU A C 1
ATOM 4102 O O . GLU A 1 517 ? 42.554 20.849 1.284 1.00 56.88 517 GLU A O 1
ATOM 4107 N N . ILE A 1 518 ? 42.838 20.333 -0.889 1.00 58.09 518 ILE A N 1
ATOM 4108 C CA . ILE A 1 518 ? 41.838 19.265 -0.943 1.00 58.09 518 ILE A CA 1
ATOM 4109 C C . ILE A 1 518 ? 42.572 17.931 -0.726 1.00 58.09 518 ILE A C 1
ATOM 4111 O O . ILE A 1 518 ? 43.448 17.605 -1.528 1.00 58.09 518 ILE A O 1
ATOM 4115 N N . PRO A 1 519 ? 42.241 17.145 0.317 1.00 53.25 519 PRO A N 1
ATOM 4116 C CA . PRO A 1 519 ? 42.805 15.810 0.499 1.00 53.25 519 PRO A CA 1
ATOM 4117 C C . PRO A 1 519 ? 42.511 14.925 -0.718 1.00 53.25 519 PRO A C 1
ATOM 4119 O O . PRO A 1 519 ? 41.396 14.931 -1.247 1.00 53.25 519 PRO A O 1
ATOM 4122 N N . THR A 1 520 ? 43.495 14.143 -1.157 1.00 43.19 520 THR A N 1
ATOM 4123 C CA . THR A 1 520 ? 43.359 13.220 -2.290 1.00 43.19 520 THR A CA 1
ATOM 4124 C C . THR A 1 520 ? 42.180 12.263 -2.078 1.00 43.19 520 THR A C 1
ATOM 4126 O O . THR A 1 520 ? 42.165 11.476 -1.137 1.00 43.19 520 THR A O 1
ATOM 4129 N N . GLY A 1 521 ? 41.179 12.334 -2.965 1.00 47.88 521 GLY A N 1
ATOM 4130 C CA . GLY A 1 521 ? 39.985 11.478 -2.943 1.00 47.88 521 GLY A CA 1
ATOM 4131 C C . GLY A 1 521 ? 38.678 12.150 -2.492 1.00 47.88 521 GLY A C 1
ATOM 4132 O O . GLY A 1 521 ? 37.621 11.541 -2.653 1.00 47.88 521 GLY A O 1
ATOM 4133 N N . GLU A 1 522 ? 38.695 13.392 -1.990 1.00 54.25 522 GLU A N 1
ATOM 4134 C CA . GLU A 1 522 ? 37.464 14.164 -1.736 1.00 54.25 522 GLU A CA 1
ATOM 4135 C C . GLU A 1 522 ? 37.058 15.032 -2.946 1.00 54.25 522 GLU A C 1
ATOM 4137 O O . GLU A 1 522 ? 37.885 15.674 -3.590 1.00 54.25 522 GLU A O 1
ATOM 4142 N N . GLY A 1 523 ? 35.755 15.085 -3.255 1.00 58.22 523 GLY A N 1
ATOM 4143 C CA . GLY A 1 523 ? 35.221 15.936 -4.325 1.00 58.22 523 GLY A CA 1
ATOM 4144 C C . GLY A 1 523 ? 35.297 17.437 -4.002 1.00 58.22 523 GLY A C 1
ATOM 4145 O O . GLY A 1 523 ? 35.022 17.852 -2.878 1.00 58.22 523 GLY A O 1
ATOM 4146 N N . LYS A 1 524 ? 35.597 18.264 -5.018 1.00 65.94 524 LYS A N 1
ATOM 4147 C CA . LYS A 1 524 ? 35.794 19.733 -4.926 1.00 65.94 524 LYS A CA 1
ATOM 4148 C C . LYS A 1 524 ? 34.581 20.513 -4.386 1.00 65.94 524 LYS A C 1
ATOM 4150 O O . LYS A 1 524 ? 34.750 21.596 -3.829 1.00 65.94 524 LYS A O 1
ATOM 4155 N N . TYR A 1 525 ? 33.371 19.971 -4.541 1.00 71.06 525 TYR A N 1
ATOM 4156 C CA . TYR A 1 525 ? 32.120 20.576 -4.078 1.00 71.06 525 TYR A CA 1
ATOM 4157 C C . TYR A 1 525 ? 31.269 19.562 -3.308 1.00 71.06 525 TYR A C 1
ATOM 4159 O O . TYR A 1 525 ? 31.077 18.434 -3.769 1.00 71.06 525 TYR A O 1
ATOM 4167 N N . LYS A 1 526 ? 30.696 19.989 -2.180 1.00 71.19 526 LYS A N 1
ATOM 4168 C CA . LYS A 1 526 ? 29.654 19.273 -1.429 1.00 71.19 526 LYS A CA 1
ATOM 4169 C C . LYS A 1 526 ? 28.337 20.038 -1.583 1.00 71.19 526 LYS A C 1
ATOM 4171 O O . LYS A 1 526 ? 28.330 21.259 -1.554 1.00 71.19 526 LYS A O 1
ATOM 4176 N N . TYR A 1 527 ? 27.219 19.349 -1.773 1.00 71.19 527 TYR A N 1
ATOM 4177 C CA . TYR A 1 527 ? 25.908 19.991 -1.933 1.00 71.19 527 TYR A CA 1
ATOM 4178 C C . TYR A 1 527 ? 25.100 19.817 -0.645 1.00 71.19 527 TYR A C 1
ATOM 4180 O O . TYR A 1 527 ? 25.095 18.724 -0.076 1.00 71.19 527 TYR A O 1
ATOM 4188 N N . LEU A 1 528 ? 24.426 20.873 -0.182 1.00 60.06 528 LEU A N 1
ATOM 4189 C CA . LEU A 1 528 ? 23.474 20.771 0.932 1.00 60.06 528 LEU A CA 1
ATOM 4190 C C . LEU A 1 528 ? 22.313 19.841 0.522 1.00 60.06 528 LEU A C 1
ATOM 4192 O O . LEU A 1 528 ? 21.803 19.979 -0.593 1.00 60.06 528 LEU A O 1
ATOM 4196 N N . PRO A 1 529 ? 21.858 18.906 1.377 1.00 49.91 529 PRO A N 1
ATOM 4197 C CA . PRO A 1 529 ? 20.742 18.022 1.069 1.00 49.91 529 PRO A CA 1
ATOM 4198 C C . PRO A 1 529 ? 19.405 18.767 1.199 1.00 49.91 529 PRO A C 1
ATOM 4200 O O . PRO A 1 529 ? 18.653 18.571 2.147 1.00 49.91 529 PRO A O 1
ATOM 4203 N N . SER A 1 530 ? 19.069 19.597 0.212 1.00 52.47 530 SER A N 1
ATOM 4204 C CA . SER A 1 530 ? 17.697 20.062 -0.034 1.00 52.47 530 SER A CA 1
ATOM 4205 C C . SER A 1 530 ? 17.069 19.226 -1.157 1.00 52.47 530 SER A C 1
ATOM 4207 O O . SER A 1 530 ? 16.847 19.679 -2.277 1.00 52.47 530 SER A O 1
ATOM 4209 N N . TYR A 1 531 ? 16.809 17.948 -0.866 1.00 54.03 531 TYR A N 1
ATOM 4210 C CA . TYR A 1 531 ? 16.477 16.936 -1.880 1.00 54.03 531 TYR A CA 1
ATOM 4211 C C . TYR A 1 531 ? 15.105 17.098 -2.564 1.00 54.03 531 TYR A C 1
ATOM 4213 O O . TYR A 1 531 ? 14.885 16.484 -3.603 1.00 54.03 531 TYR A O 1
ATOM 4221 N N . GLN A 1 532 ? 14.175 17.908 -2.037 1.00 57.19 532 GLN A N 1
ATOM 4222 C CA . GLN A 1 532 ? 12.816 17.957 -2.601 1.00 57.19 532 GLN A CA 1
ATOM 4223 C C . GLN A 1 532 ? 12.696 18.821 -3.871 1.00 57.19 532 GLN A C 1
ATOM 4225 O O . GLN A 1 532 ? 11.856 18.527 -4.720 1.00 57.19 532 GLN A O 1
ATOM 4230 N N . TYR A 1 533 ? 13.526 19.861 -4.031 1.00 64.38 533 TYR A N 1
ATOM 4231 C CA . TYR A 1 533 ? 13.389 20.842 -5.125 1.00 64.38 533 TYR A CA 1
ATOM 4232 C C . TYR A 1 533 ? 14.666 21.061 -5.951 1.00 64.38 533 TYR A C 1
ATOM 4234 O O . TYR A 1 533 ? 14.673 21.910 -6.843 1.00 64.38 533 TYR A O 1
ATOM 4242 N N . TYR A 1 534 ? 15.734 20.305 -5.683 1.00 72.75 534 TYR A N 1
ATOM 4243 C CA . TYR A 1 534 ? 17.000 20.399 -6.408 1.00 72.75 534 TYR A CA 1
ATOM 4244 C C . TYR A 1 534 ? 17.277 19.139 -7.226 1.00 72.75 534 TYR A C 1
ATOM 4246 O O . TYR A 1 534 ? 17.388 18.038 -6.690 1.00 72.75 534 TYR A O 1
ATOM 4254 N N . GLN A 1 535 ? 17.457 19.319 -8.534 1.00 74.44 535 GLN A N 1
ATOM 4255 C CA . GLN A 1 535 ? 18.018 18.309 -9.422 1.00 74.44 535 GLN A CA 1
ATOM 4256 C C . GLN A 1 535 ? 19.121 18.956 -10.254 1.00 74.44 535 GLN A C 1
ATOM 4258 O O . GLN A 1 535 ? 18.883 19.879 -11.027 1.00 74.44 535 GLN A O 1
ATOM 4263 N N . LYS A 1 536 ? 20.353 18.462 -10.112 1.00 78.06 536 LYS A N 1
ATOM 4264 C CA . LYS A 1 536 ? 21.520 19.010 -10.816 1.00 78.06 536 LYS A CA 1
ATOM 4265 C C . LYS A 1 536 ? 21.333 19.014 -12.339 1.00 78.06 536 LYS A C 1
ATOM 4267 O O . LYS A 1 536 ? 21.675 19.982 -13.003 1.00 78.06 536 LYS A O 1
ATOM 4272 N N . SER A 1 537 ? 20.731 17.954 -12.877 1.00 80.00 537 SER A N 1
ATOM 4273 C CA . SER A 1 537 ? 20.411 17.824 -14.300 1.00 80.00 537 SER A CA 1
ATOM 4274 C C . SER A 1 537 ? 19.282 18.747 -14.774 1.00 80.00 537 SER A C 1
ATOM 4276 O O . SER A 1 537 ? 19.036 18.806 -15.967 1.00 80.00 537 SER A O 1
ATOM 4278 N N . SER A 1 538 ? 18.574 19.474 -13.907 1.00 82.75 538 SER A N 1
ATOM 4279 C CA . SER A 1 538 ? 17.495 20.382 -14.326 1.00 82.75 538 SER A CA 1
ATOM 4280 C C . SER A 1 538 ? 17.887 21.857 -14.306 1.00 82.75 538 SER A C 1
ATOM 4282 O O . SER A 1 538 ? 17.027 22.706 -14.529 1.00 82.75 538 SER A O 1
ATOM 4284 N N . LEU A 1 539 ? 19.143 22.179 -13.992 1.00 86.94 539 LEU A N 1
ATOM 4285 C CA . LEU A 1 539 ? 19.599 23.549 -13.778 1.00 86.94 539 LEU A CA 1
ATOM 4286 C C . LEU A 1 539 ? 20.757 23.898 -14.710 1.00 86.94 539 LEU A C 1
ATOM 4288 O O . LEU A 1 539 ? 21.618 23.070 -15.003 1.00 86.94 539 LEU A O 1
ATOM 4292 N N . LEU A 1 540 ? 20.768 25.155 -15.140 1.00 91.56 540 LEU A N 1
ATOM 4293 C CA . LEU A 1 540 ? 21.924 25.820 -15.724 1.00 91.56 540 LEU A CA 1
ATOM 4294 C C . LEU A 1 540 ? 22.268 26.968 -14.789 1.00 91.56 540 LEU A C 1
ATOM 4296 O O . LEU A 1 540 ? 21.421 27.820 -14.503 1.00 91.56 540 LEU A O 1
ATOM 4300 N N . TYR A 1 541 ? 23.485 26.965 -14.261 1.00 93.69 541 TYR A N 1
ATOM 4301 C CA . TYR A 1 541 ? 23.908 28.046 -13.379 1.00 93.69 541 TYR A CA 1
ATOM 4302 C C . TYR A 1 541 ? 23.908 29.368 -14.156 1.00 93.69 541 TYR A C 1
ATOM 4304 O O . TYR A 1 541 ? 24.302 29.379 -15.319 1.00 93.69 541 TYR A O 1
ATOM 4312 N N . ASN A 1 542 ? 23.454 30.456 -13.523 1.00 93.50 542 ASN A N 1
ATOM 4313 C CA . ASN A 1 542 ? 23.286 31.792 -14.119 1.00 93.50 542 ASN A CA 1
ATOM 4314 C C . ASN A 1 542 ? 22.189 31.929 -15.203 1.00 93.50 542 ASN A C 1
ATOM 4316 O O . ASN A 1 542 ? 22.112 32.936 -15.911 1.00 93.50 542 ASN A O 1
ATOM 4320 N N . TYR A 1 543 ? 21.266 30.965 -15.293 1.00 93.56 543 TYR A N 1
ATOM 4321 C CA . TYR A 1 543 ? 20.159 31.004 -16.258 1.00 93.56 543 TYR A CA 1
ATOM 4322 C C . TYR A 1 543 ? 19.292 32.275 -16.223 1.00 93.56 543 TYR A C 1
ATOM 4324 O O . TYR A 1 543 ? 19.054 32.844 -17.292 1.00 93.56 543 TYR A O 1
ATOM 4332 N N . PRO A 1 544 ? 18.832 32.785 -15.061 1.00 91.50 544 PRO A N 1
ATOM 4333 C CA . PRO A 1 544 ? 17.994 33.985 -15.035 1.00 91.50 544 PRO A CA 1
ATOM 4334 C C . PRO A 1 544 ? 18.677 35.231 -15.616 1.00 91.50 544 PRO A C 1
ATOM 4336 O O . PRO A 1 544 ? 18.022 36.035 -16.282 1.00 91.50 544 PRO A O 1
ATOM 4339 N N . THR A 1 545 ? 19.985 35.383 -15.398 1.00 90.31 545 THR A N 1
ATOM 4340 C CA . THR A 1 545 ? 20.787 36.491 -15.936 1.00 90.31 545 THR A CA 1
ATOM 4341 C C . THR A 1 545 ? 20.946 36.354 -17.446 1.00 90.31 545 THR A C 1
ATOM 4343 O O . THR A 1 545 ? 20.607 37.280 -18.187 1.00 90.31 545 THR A O 1
ATOM 4346 N N . ALA A 1 546 ? 21.339 35.170 -17.925 1.00 89.00 546 ALA A N 1
ATOM 4347 C CA . ALA A 1 546 ? 21.439 34.882 -19.353 1.00 89.00 546 ALA A CA 1
ATOM 4348 C C . ALA A 1 546 ? 20.102 35.084 -20.084 1.00 89.00 546 ALA A C 1
ATOM 4350 O O . ALA A 1 546 ? 20.079 35.645 -21.177 1.00 89.00 546 ALA A O 1
ATOM 4351 N N . LYS A 1 547 ? 18.974 34.704 -19.470 1.00 90.00 547 LYS A N 1
ATOM 4352 C CA . LYS A 1 547 ? 17.625 34.884 -20.032 1.00 90.00 547 LYS A CA 1
ATOM 4353 C C . LYS A 1 547 ? 17.211 36.353 -20.148 1.00 90.00 547 LYS A C 1
ATOM 4355 O O . LYS A 1 547 ? 16.520 36.713 -21.095 1.00 90.00 547 LYS A O 1
ATOM 4360 N N . LYS A 1 548 ? 17.619 37.208 -19.203 1.00 88.75 548 LYS A N 1
ATOM 4361 C CA . LYS A 1 548 ? 17.344 38.659 -19.238 1.00 88.75 548 LYS A CA 1
ATOM 4362 C C . LYS A 1 548 ? 18.240 39.410 -20.225 1.00 88.75 548 LYS A C 1
ATOM 4364 O O . LYS A 1 548 ? 17.852 40.469 -20.719 1.00 88.75 548 LYS A O 1
ATOM 4369 N N . ASN A 1 549 ? 19.432 38.888 -20.497 1.00 85.94 549 ASN A N 1
ATOM 4370 C CA . ASN A 1 549 ? 20.383 39.505 -21.411 1.00 85.94 549 ASN A CA 1
ATOM 4371 C C . ASN A 1 549 ? 19.855 39.454 -22.864 1.00 85.94 549 ASN A C 1
ATOM 4373 O O . ASN A 1 549 ? 19.281 38.450 -23.275 1.00 85.94 549 ASN A O 1
ATOM 4377 N N . ARG A 1 550 ? 20.042 40.515 -23.658 1.00 84.12 550 ARG A N 1
ATOM 4378 C CA . ARG A 1 550 ? 19.480 40.631 -25.023 1.00 84.12 550 ARG A CA 1
ATOM 4379 C C . ARG A 1 550 ? 20.414 40.179 -26.150 1.00 84.12 550 ARG A C 1
ATOM 4381 O O . ARG A 1 550 ? 20.032 40.264 -27.309 1.00 84.12 550 ARG A O 1
ATOM 4388 N N . THR A 1 551 ? 21.630 39.747 -25.830 1.00 82.19 551 THR A N 1
ATOM 4389 C CA . THR A 1 551 ? 22.588 39.268 -26.838 1.00 82.19 551 THR A CA 1
ATOM 4390 C C . THR A 1 551 ? 22.103 37.986 -27.512 1.00 82.19 551 THR A C 1
ATOM 4392 O O . THR A 1 551 ? 21.458 37.148 -26.879 1.00 82.19 551 THR A O 1
ATOM 4395 N N . GLU A 1 552 ? 22.435 37.837 -28.794 1.00 80.50 552 GLU A N 1
ATOM 4396 C CA . GLU A 1 552 ? 22.059 36.674 -29.607 1.00 80.50 552 GLU A CA 1
ATOM 4397 C C . GLU A 1 552 ? 22.888 35.425 -29.279 1.00 80.50 552 GLU A C 1
ATOM 4399 O O . GLU A 1 552 ? 22.456 34.314 -29.566 1.00 80.50 552 GLU A O 1
ATOM 4404 N N . GLU A 1 553 ? 24.057 35.592 -28.656 1.00 82.12 553 GLU A N 1
ATOM 4405 C CA . GLU A 1 553 ? 25.014 34.523 -28.350 1.00 82.12 553 GLU A CA 1
ATOM 4406 C C . GLU A 1 553 ? 25.095 34.274 -26.844 1.00 82.12 553 GLU A C 1
ATOM 4408 O O . GLU A 1 553 ? 25.243 35.226 -26.082 1.0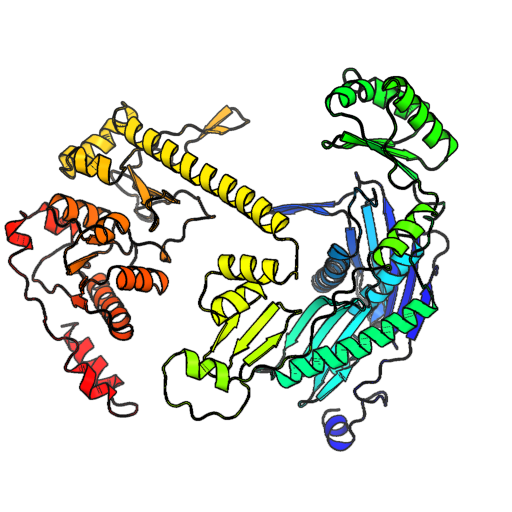0 82.12 553 GLU A O 1
ATOM 4413 N N . CYS A 1 554 ? 25.045 33.014 -26.408 1.00 87.81 554 CYS A N 1
ATOM 4414 C CA . CYS A 1 554 ? 25.179 32.589 -25.016 1.00 87.81 554 CYS A CA 1
ATOM 4415 C C . CYS A 1 554 ? 26.332 31.591 -24.858 1.00 87.81 554 CYS A C 1
ATOM 4417 O O . CYS A 1 554 ? 26.387 30.596 -25.576 1.00 87.81 554 CYS A O 1
ATOM 4419 N N . TYR A 1 555 ? 27.228 31.832 -23.904 1.00 85.31 555 TYR A N 1
ATOM 4420 C CA . TYR A 1 555 ? 28.386 30.975 -23.648 1.00 85.31 555 TYR A CA 1
ATOM 4421 C C . TYR A 1 555 ? 28.024 29.851 -22.676 1.00 85.31 555 TYR A C 1
ATOM 4423 O O . TYR A 1 555 ? 27.438 30.102 -21.625 1.00 85.31 555 TYR A O 1
ATOM 4431 N N . LEU A 1 556 ? 28.392 28.616 -23.001 1.00 88.94 556 LEU A N 1
ATOM 4432 C CA . LEU A 1 556 ? 28.161 27.443 -22.166 1.00 88.94 556 LEU A CA 1
ATOM 4433 C C . LEU A 1 556 ? 29.500 26.866 -21.708 1.00 88.94 556 LEU A C 1
ATOM 4435 O O . LEU A 1 556 ? 30.312 26.460 -22.537 1.00 88.94 556 LEU A O 1
ATOM 4439 N N . VAL A 1 557 ? 29.691 26.835 -20.393 1.00 86.06 557 VAL A N 1
ATOM 4440 C CA . VAL A 1 557 ? 30.916 26.421 -19.695 1.00 86.06 557 VAL A CA 1
ATOM 4441 C C . VAL A 1 557 ? 30.628 25.281 -18.706 1.00 86.06 557 VAL A C 1
ATOM 4443 O O . VAL A 1 557 ? 29.472 24.883 -18.508 1.00 86.06 557 VAL A O 1
ATOM 4446 N N . GLU A 1 558 ? 31.658 24.724 -18.070 1.00 83.69 558 GLU A N 1
ATOM 4447 C CA . GLU A 1 558 ? 31.509 23.541 -17.214 1.00 83.69 558 GLU A CA 1
ATOM 4448 C C . GLU A 1 558 ? 31.078 23.868 -15.778 1.00 83.69 558 GLU A C 1
ATOM 4450 O O . GLU A 1 558 ? 30.128 23.267 -15.255 1.00 83.69 558 GLU A O 1
ATOM 4455 N N . GLY A 1 559 ? 31.743 24.820 -15.129 1.00 87.62 559 GLY A N 1
ATOM 4456 C CA . GLY A 1 559 ? 31.665 25.055 -13.692 1.00 87.62 559 GLY A CA 1
ATOM 4457 C C . GLY A 1 559 ? 31.169 26.441 -13.276 1.00 87.62 559 GLY A C 1
ATOM 4458 O O . GLY A 1 559 ? 30.996 27.367 -14.063 1.00 87.62 559 GLY A O 1
ATOM 4459 N N . PHE A 1 560 ? 30.935 26.590 -11.968 1.00 90.25 560 PHE A N 1
ATOM 4460 C CA . PHE A 1 560 ? 30.466 27.848 -11.370 1.00 90.25 560 PHE A CA 1
ATOM 4461 C C . PHE A 1 560 ? 31.429 29.013 -11.602 1.00 90.25 560 PHE A C 1
ATOM 4463 O O . PHE A 1 560 ? 30.998 30.134 -11.856 1.00 90.25 560 PHE A O 1
ATOM 4470 N N . PHE A 1 561 ? 32.728 28.749 -11.467 1.00 88.31 561 PHE A N 1
ATOM 4471 C CA . PHE A 1 561 ? 33.745 29.791 -11.525 1.00 88.31 561 PHE A CA 1
ATOM 4472 C C . PHE A 1 561 ? 34.026 30.258 -12.948 1.00 88.31 561 PHE A C 1
ATOM 4474 O O . PHE A 1 561 ? 34.250 31.445 -13.126 1.00 88.31 561 PHE A O 1
ATOM 4481 N N . ASP A 1 562 ? 33.864 29.396 -13.949 1.00 85.94 562 ASP A N 1
ATOM 4482 C CA . ASP A 1 562 ? 33.917 29.790 -15.358 1.00 85.94 562 ASP A CA 1
ATOM 4483 C C . ASP A 1 562 ? 32.885 30.884 -15.666 1.00 85.94 562 ASP A C 1
ATOM 4485 O O . ASP A 1 562 ? 33.195 31.913 -16.262 1.00 85.94 562 ASP A O 1
ATOM 4489 N N . VAL A 1 563 ? 31.653 30.707 -15.175 1.00 89.50 563 VAL A N 1
ATOM 4490 C CA . VAL A 1 563 ? 30.576 31.700 -15.308 1.00 89.50 563 VAL A CA 1
ATOM 4491 C C . VAL A 1 563 ? 30.894 32.978 -14.545 1.00 89.50 563 VAL A C 1
ATOM 4493 O O . VAL A 1 563 ? 30.730 34.070 -15.083 1.00 89.50 563 VAL A O 1
ATOM 4496 N N . ILE A 1 564 ? 31.338 32.864 -13.291 1.00 90.19 564 ILE A N 1
ATOM 4497 C CA . ILE A 1 564 ? 31.654 34.034 -12.460 1.00 90.19 564 ILE A CA 1
ATOM 4498 C C . ILE A 1 564 ? 32.786 34.851 -13.103 1.00 90.19 564 ILE A C 1
ATOM 4500 O O . ILE A 1 564 ? 32.707 36.080 -13.159 1.00 90.19 564 ILE A O 1
ATOM 4504 N N . SER A 1 565 ? 33.804 34.181 -13.642 1.00 82.25 565 SER A N 1
ATOM 4505 C CA . SER A 1 565 ? 34.956 34.804 -14.292 1.00 82.25 565 SER A CA 1
ATOM 4506 C C . SER A 1 565 ? 34.599 35.427 -15.647 1.00 82.25 565 SER A C 1
ATOM 4508 O O . SER A 1 565 ? 35.005 36.559 -15.919 1.00 82.25 565 SER A O 1
ATOM 4510 N N . LEU A 1 566 ? 33.750 34.787 -16.456 1.00 80.50 566 LEU A N 1
ATOM 4511 C CA . LEU A 1 566 ? 33.198 35.394 -17.675 1.00 80.50 566 LEU A CA 1
ATOM 4512 C C . LEU A 1 566 ? 32.324 36.619 -17.367 1.00 80.50 566 LEU A C 1
ATOM 4514 O O . LEU A 1 566 ? 32.449 37.660 -18.020 1.00 80.50 566 LEU A O 1
ATOM 4518 N N . HIS A 1 567 ? 31.484 36.536 -16.335 1.00 83.94 567 HIS A N 1
ATOM 4519 C CA . HIS A 1 567 ? 30.637 37.644 -15.898 1.00 83.94 567 HIS A CA 1
ATOM 4520 C C . HIS A 1 567 ? 31.470 38.831 -15.397 1.00 83.94 567 HIS A C 1
ATOM 4522 O O . HIS A 1 567 ? 31.163 39.977 -15.724 1.00 83.94 567 HIS A O 1
ATOM 4528 N N . LYS A 1 568 ? 32.572 38.577 -14.676 1.00 81.56 568 LYS A N 1
ATOM 4529 C CA . LYS A 1 568 ? 33.550 39.604 -14.274 1.00 81.56 568 LYS A CA 1
ATOM 4530 C C . LYS A 1 568 ? 34.131 40.350 -15.484 1.00 81.56 568 LYS A C 1
ATOM 4532 O O . LYS A 1 568 ? 34.336 41.560 -15.418 1.00 81.56 568 LYS A O 1
ATOM 4537 N N . LEU A 1 569 ? 34.354 39.664 -16.607 1.00 75.75 569 LEU A N 1
ATOM 4538 C CA . LEU A 1 569 ? 34.792 40.283 -17.867 1.00 75.75 569 LEU A CA 1
ATOM 4539 C C . LEU A 1 569 ? 33.650 40.984 -18.631 1.00 75.75 569 LEU A C 1
ATOM 4541 O O . LEU A 1 569 ? 33.860 41.535 -19.712 1.00 75.75 569 LEU A O 1
ATOM 4545 N N . GLY A 1 570 ? 32.437 41.014 -18.078 1.00 74.00 570 GLY A N 1
ATOM 4546 C CA . GLY A 1 570 ? 31.252 41.610 -18.690 1.00 74.00 570 GLY A CA 1
ATOM 4547 C C . GLY A 1 570 ? 30.598 40.732 -19.757 1.00 74.00 570 GLY A C 1
ATOM 4548 O O . GLY A 1 570 ? 29.786 41.236 -20.533 1.00 74.00 570 GLY A O 1
ATOM 4549 N N . ILE A 1 571 ? 30.942 39.442 -19.814 1.00 80.19 571 ILE A N 1
ATOM 4550 C CA . ILE A 1 571 ? 30.226 38.431 -20.596 1.00 80.19 571 ILE A CA 1
ATOM 4551 C C . ILE A 1 571 ? 29.151 37.844 -19.679 1.00 80.19 571 ILE A C 1
ATOM 4553 O O . ILE A 1 571 ? 29.273 36.752 -19.138 1.00 80.19 571 ILE A O 1
ATOM 4557 N N . GLU A 1 572 ? 28.088 38.613 -19.455 1.00 82.69 572 GLU A N 1
ATOM 4558 C CA . GLU A 1 572 ? 27.021 38.239 -18.515 1.00 82.69 572 GLU A CA 1
ATOM 4559 C C . GLU A 1 572 ? 26.126 37.112 -19.054 1.00 82.69 572 GLU A C 1
ATOM 4561 O O . GLU A 1 572 ? 25.446 36.418 -18.297 1.00 82.69 572 GLU A O 1
ATOM 4566 N N . ASN A 1 573 ? 26.120 36.922 -20.377 1.00 86.50 573 ASN A N 1
ATOM 4567 C CA . ASN A 1 573 ? 25.348 35.887 -21.049 1.00 86.50 573 ASN A CA 1
ATOM 4568 C C . ASN A 1 573 ? 26.119 34.561 -21.125 1.00 86.50 573 ASN A C 1
ATOM 4570 O O . ASN A 1 573 ? 26.425 34.065 -22.210 1.00 86.50 573 ASN A O 1
ATOM 4574 N N . CYS A 1 574 ? 26.455 34.015 -19.961 1.00 88.19 574 CYS A N 1
ATOM 4575 C CA . CYS A 1 574 ? 27.154 32.744 -19.817 1.00 88.19 574 CYS A CA 1
ATOM 4576 C C . CYS A 1 574 ? 26.454 31.825 -18.806 1.00 88.19 574 CYS A C 1
ATOM 4578 O O . CYS A 1 574 ? 25.772 32.294 -17.891 1.00 88.19 574 CYS A O 1
ATOM 4580 N N . LEU A 1 575 ? 26.605 30.514 -18.988 1.00 93.38 575 LEU A N 1
ATOM 4581 C CA . LEU A 1 575 ? 25.894 29.467 -18.255 1.00 93.38 575 LEU A CA 1
ATOM 4582 C C . LEU A 1 575 ? 26.807 28.294 -17.941 1.00 93.38 575 LEU A C 1
ATOM 4584 O O . LEU A 1 575 ? 27.601 27.916 -18.794 1.00 93.38 575 LEU A O 1
ATOM 4588 N N . ALA A 1 576 ? 26.618 27.645 -16.789 1.00 91.00 576 ALA A N 1
ATOM 4589 C CA . ALA A 1 576 ? 27.342 26.411 -16.473 1.00 91.00 576 ALA A CA 1
ATOM 4590 C C . ALA A 1 576 ? 26.447 25.172 -16.513 1.00 91.00 576 ALA A C 1
ATOM 4592 O O . ALA A 1 576 ? 25.335 25.177 -15.970 1.00 91.00 576 ALA A O 1
ATOM 4593 N N . LEU A 1 577 ? 26.987 24.088 -17.074 1.00 85.56 577 LEU A N 1
ATOM 4594 C CA . LEU A 1 577 ? 26.389 22.747 -17.081 1.00 85.56 577 LEU A CA 1
ATOM 4595 C C . LEU A 1 577 ? 26.422 22.062 -15.713 1.00 85.56 577 LEU A C 1
ATOM 4597 O O . LEU A 1 577 ? 25.579 21.210 -15.420 1.00 85.56 577 LEU A O 1
ATOM 4601 N N . LEU A 1 578 ? 27.407 22.423 -14.888 1.00 80.56 578 LEU A N 1
ATOM 4602 C CA . LEU A 1 578 ? 27.722 21.824 -13.591 1.00 80.56 578 LEU A CA 1
ATOM 4603 C C . LEU A 1 578 ? 28.200 20.366 -13.676 1.00 80.56 578 LEU A C 1
ATOM 4605 O O . LEU A 1 578 ? 28.415 19.734 -12.642 1.00 80.56 578 LEU A O 1
ATOM 4609 N N . GLY A 1 579 ? 28.401 19.813 -14.870 1.00 73.00 579 GLY A N 1
ATOM 4610 C CA . GLY A 1 579 ? 28.935 18.474 -15.110 1.00 73.00 579 GLY A CA 1
ATOM 4611 C C . GLY A 1 579 ? 29.188 18.215 -16.595 1.00 73.00 579 GLY A C 1
ATOM 4612 O O . GLY A 1 579 ? 28.814 19.018 -17.441 1.00 73.00 579 GLY A O 1
ATOM 4613 N N . THR A 1 580 ? 29.773 17.060 -16.909 1.00 64.88 580 THR A N 1
ATOM 4614 C CA . THR A 1 580 ? 30.281 16.726 -18.255 1.00 64.88 580 THR A CA 1
ATOM 4615 C C . THR A 1 580 ? 29.214 16.247 -19.248 1.00 64.88 580 THR A C 1
ATOM 4617 O O . THR A 1 580 ? 29.517 15.947 -20.398 1.00 64.88 580 THR A O 1
ATOM 4620 N N . ASN A 1 581 ? 27.947 16.148 -18.827 1.00 74.62 581 ASN A N 1
ATOM 4621 C CA . ASN A 1 581 ? 26.857 15.612 -19.640 1.00 74.62 581 ASN A CA 1
ATOM 4622 C C . ASN A 1 581 ? 25.655 16.560 -19.677 1.00 74.62 581 ASN A C 1
ATOM 4624 O O . ASN A 1 581 ? 25.050 16.843 -18.645 1.00 74.62 581 ASN A O 1
ATOM 4628 N N . LEU A 1 582 ? 25.253 16.959 -20.887 1.00 81.31 582 LEU A N 1
ATOM 4629 C CA . LEU A 1 582 ? 24.035 17.733 -21.131 1.00 81.31 582 LEU A CA 1
ATOM 4630 C C . LEU A 1 582 ? 22.785 16.833 -21.086 1.00 81.31 582 LEU A C 1
ATOM 4632 O O . LEU A 1 582 ? 22.730 15.803 -21.774 1.00 81.31 582 LEU A O 1
ATOM 4636 N N . SER A 1 583 ? 21.791 17.231 -20.287 1.00 86.12 583 SER A N 1
ATOM 4637 C CA . SER A 1 583 ? 20.497 16.548 -20.134 1.00 86.12 583 SER A CA 1
ATOM 4638 C C . SER A 1 583 ? 19.376 17.161 -20.993 1.00 86.12 583 SER A C 1
ATOM 4640 O O . SER A 1 583 ? 19.456 18.314 -21.411 1.00 86.12 583 SER A O 1
ATOM 4642 N N . GLU A 1 584 ? 18.273 16.427 -21.185 1.00 83.06 584 GLU A N 1
ATOM 4643 C CA . GLU A 1 584 ? 17.088 16.916 -21.918 1.00 83.06 584 GLU A CA 1
ATOM 4644 C C . GLU A 1 584 ? 16.455 18.169 -21.283 1.00 83.06 584 GLU A C 1
ATOM 4646 O O . GLU A 1 584 ? 15.985 19.055 -21.993 1.00 83.06 584 GLU A O 1
ATOM 4651 N N . THR A 1 585 ? 16.453 18.285 -19.951 1.00 85.56 585 THR A N 1
ATOM 4652 C CA . THR A 1 585 ? 15.884 19.457 -19.265 1.00 85.56 585 THR A CA 1
ATOM 4653 C C . THR A 1 585 ? 16.745 20.702 -19.471 1.00 85.56 585 THR A C 1
ATOM 4655 O O . THR A 1 585 ? 16.212 21.783 -19.706 1.00 85.56 585 THR A O 1
ATOM 4658 N N . GLN A 1 586 ? 18.072 20.556 -19.451 1.00 89.69 586 GLN A N 1
ATOM 4659 C CA . GLN A 1 586 ? 18.995 21.654 -19.752 1.00 89.69 586 GLN A CA 1
ATOM 4660 C C . GLN A 1 586 ? 18.897 22.089 -21.219 1.00 89.69 586 GLN A C 1
ATOM 4662 O O . GLN A 1 586 ? 18.901 23.285 -21.490 1.00 89.69 586 GLN A O 1
ATOM 4667 N N . ILE A 1 587 ? 18.721 21.153 -22.158 1.00 87.75 587 ILE A N 1
ATOM 4668 C CA . ILE A 1 587 ? 18.477 21.482 -23.573 1.00 87.75 587 ILE A CA 1
ATOM 4669 C C . ILE A 1 587 ? 17.222 22.349 -23.724 1.00 87.75 587 ILE A C 1
ATOM 4671 O O . ILE A 1 587 ? 17.260 23.350 -24.432 1.00 87.75 587 ILE A O 1
ATOM 4675 N N . LYS A 1 588 ? 16.125 22.021 -23.025 1.00 88.44 588 LYS A N 1
ATOM 4676 C CA . LYS A 1 588 ? 14.900 22.842 -23.052 1.00 88.44 588 LYS A CA 1
ATOM 4677 C C . LYS A 1 588 ? 15.147 24.271 -22.572 1.00 88.44 588 LYS A C 1
ATOM 4679 O O . LYS A 1 588 ? 14.666 25.205 -23.203 1.00 88.44 588 LYS A O 1
ATOM 4684 N N . LEU A 1 589 ? 15.920 24.441 -21.498 1.00 89.81 589 LEU A N 1
ATOM 4685 C CA . LEU A 1 589 ? 16.315 25.766 -21.018 1.00 89.81 589 LEU A CA 1
ATOM 4686 C C . LEU A 1 58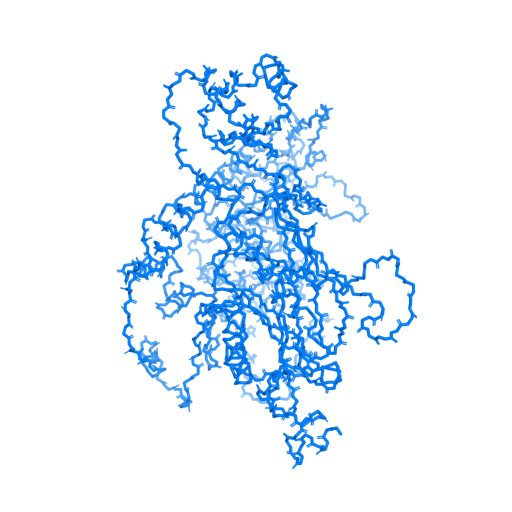9 ? 17.142 26.517 -22.075 1.00 89.81 589 LEU A C 1
ATOM 4688 O O . LEU A 1 589 ? 16.873 27.683 -22.337 1.00 89.81 589 LEU A O 1
ATOM 4692 N N . LEU A 1 590 ? 18.096 25.860 -22.739 1.00 89.12 590 LEU A N 1
ATOM 4693 C CA . LEU A 1 590 ? 18.881 26.487 -23.812 1.00 89.12 590 LEU A CA 1
ATOM 4694 C C . LEU A 1 590 ? 18.011 26.890 -25.017 1.00 89.12 590 LEU A C 1
ATOM 4696 O O . LEU A 1 590 ? 18.193 27.980 -25.556 1.00 89.12 590 LEU A O 1
ATOM 4700 N N . ILE A 1 591 ? 17.022 26.071 -25.391 1.00 86.62 591 ILE A N 1
ATOM 4701 C CA . ILE A 1 591 ? 16.034 26.402 -26.433 1.00 86.62 591 ILE A CA 1
ATOM 4702 C C . ILE A 1 591 ? 15.203 27.629 -26.027 1.00 86.62 591 ILE A C 1
ATOM 4704 O O . ILE A 1 591 ? 14.990 28.531 -26.838 1.00 86.62 591 ILE A O 1
ATOM 4708 N N . GLU A 1 592 ? 14.753 27.698 -24.769 1.00 87.75 592 GLU A N 1
ATOM 4709 C CA . GLU A 1 592 ? 13.978 28.832 -24.246 1.00 87.75 592 GLU A CA 1
ATOM 4710 C C . GLU A 1 592 ? 14.724 30.168 -24.313 1.00 87.75 592 GLU A C 1
ATOM 4712 O O . GLU A 1 592 ? 14.076 31.212 -24.427 1.00 87.75 592 GLU A O 1
ATOM 4717 N N . LEU A 1 593 ? 16.060 30.157 -24.244 1.00 86.56 593 LEU A N 1
ATOM 4718 C CA . LEU A 1 593 ? 16.857 31.379 -24.377 1.00 86.56 593 LEU A CA 1
ATOM 4719 C C . LEU A 1 593 ? 16.707 32.001 -25.762 1.00 86.56 593 LEU A C 1
ATOM 4721 O O . LEU A 1 593 ? 16.784 33.224 -25.865 1.00 86.56 593 LEU A O 1
ATOM 4725 N N . LYS A 1 594 ? 16.472 31.179 -26.798 1.00 85.94 594 LYS A N 1
ATOM 4726 C CA . LYS A 1 594 ? 16.456 31.582 -28.214 1.00 85.94 594 LYS A CA 1
ATOM 4727 C C . LYS A 1 594 ? 17.756 32.273 -28.629 1.00 85.94 594 LYS A C 1
ATOM 4729 O O . LYS A 1 594 ? 17.742 33.335 -29.247 1.00 85.94 594 LYS A O 1
ATOM 4734 N N . LYS A 1 595 ? 18.878 31.671 -28.240 1.00 83.81 595 LYS A N 1
ATOM 4735 C CA . LYS A 1 595 ? 20.228 32.184 -28.479 1.00 83.81 595 LYS A CA 1
ATOM 4736 C C . LYS A 1 595 ? 21.095 31.124 -29.126 1.00 83.81 595 LYS A C 1
ATOM 4738 O O . LYS A 1 595 ? 20.896 29.934 -28.890 1.00 83.81 595 LYS A O 1
ATOM 4743 N N . ARG A 1 596 ? 22.088 31.574 -29.883 1.00 80.62 596 ARG A N 1
ATOM 4744 C CA . ARG A 1 596 ? 23.181 30.739 -30.373 1.00 80.62 596 ARG A CA 1
ATOM 4745 C C . ARG A 1 596 ? 24.060 30.319 -29.206 1.00 80.62 596 ARG A C 1
ATOM 4747 O O . ARG A 1 596 ? 24.447 31.166 -28.401 1.00 80.62 596 ARG A O 1
ATOM 4754 N N . ILE A 1 597 ? 24.371 29.033 -29.106 1.00 86.75 597 ILE A N 1
ATOM 4755 C CA . ILE A 1 597 ? 25.132 28.489 -27.982 1.00 86.75 597 ILE A CA 1
ATOM 4756 C C . ILE A 1 597 ? 26.607 28.354 -28.353 1.00 86.75 597 ILE A C 1
ATOM 4758 O O . ILE A 1 597 ? 26.970 27.607 -29.254 1.00 86.75 597 ILE A O 1
ATOM 4762 N N . ILE A 1 598 ? 27.477 29.045 -27.630 1.00 83.06 598 ILE A N 1
ATOM 4763 C CA . ILE A 1 598 ? 28.924 28.970 -27.811 1.00 83.06 598 ILE A CA 1
ATOM 4764 C C . ILE A 1 598 ? 29.494 28.052 -26.731 1.00 83.06 598 ILE A C 1
ATOM 4766 O O . ILE A 1 598 ? 29.509 28.404 -25.554 1.00 83.06 598 ILE A O 1
ATOM 4770 N N . LEU A 1 599 ? 29.944 26.864 -27.124 1.00 81.38 599 LEU A N 1
ATOM 4771 C CA . LEU A 1 599 ? 30.555 25.880 -26.238 1.00 81.38 599 LEU A CA 1
ATOM 4772 C C . LEU A 1 599 ? 31.994 26.296 -25.935 1.00 81.38 599 LEU A C 1
ATOM 4774 O O . LEU A 1 599 ? 32.862 26.248 -26.811 1.00 81.38 599 LEU A O 1
ATOM 4778 N N . PHE A 1 600 ? 32.225 26.687 -24.686 1.00 77.81 600 PHE A N 1
ATOM 4779 C CA . PHE A 1 600 ? 33.527 27.062 -24.155 1.00 77.81 600 PHE A CA 1
ATOM 4780 C C . PHE A 1 600 ? 33.869 26.129 -22.989 1.00 77.81 600 PHE A C 1
ATOM 4782 O O . PHE A 1 600 ? 33.787 26.504 -21.827 1.00 77.81 600 PHE A O 1
ATOM 4789 N N . LEU A 1 601 ? 34.141 24.866 -23.321 1.00 77.19 601 LEU A N 1
ATOM 4790 C CA . LEU A 1 601 ? 34.480 23.819 -22.351 1.00 77.19 601 LEU A CA 1
ATOM 4791 C C . LEU A 1 601 ? 36.002 23.644 -22.248 1.00 77.19 601 LEU A C 1
ATOM 4793 O O . LEU A 1 601 ? 36.752 24.263 -23.013 1.00 77.19 601 LEU A O 1
ATOM 4797 N N . ASP A 1 602 ? 36.440 22.792 -21.326 1.00 71.75 602 ASP A N 1
ATOM 4798 C CA . ASP A 1 602 ? 37.855 22.586 -21.022 1.00 71.75 602 ASP A CA 1
ATOM 4799 C C . ASP A 1 602 ? 38.644 22.089 -22.247 1.00 71.75 602 ASP A C 1
ATOM 4801 O O . ASP A 1 602 ? 38.163 21.314 -23.082 1.00 71.75 602 ASP A O 1
ATOM 4805 N N . SER A 1 603 ? 39.892 22.551 -22.363 1.00 65.75 603 SER A N 1
ATOM 4806 C CA . SER A 1 603 ? 40.787 22.253 -23.493 1.00 65.75 603 SER A CA 1
ATOM 4807 C C . SER A 1 603 ? 41.475 20.882 -23.401 1.00 65.75 603 SER A C 1
ATOM 4809 O O . SER A 1 603 ? 42.146 20.445 -24.346 1.00 65.75 603 SER A O 1
ATOM 4811 N N . ASP A 1 604 ? 41.301 20.171 -22.285 1.00 68.50 604 ASP A N 1
ATOM 4812 C CA . ASP A 1 604 ? 41.891 18.858 -22.057 1.00 68.50 604 ASP A CA 1
ATOM 4813 C C . ASP A 1 604 ? 41.209 17.761 -22.907 1.00 68.50 604 ASP A C 1
ATOM 4815 O O . ASP A 1 604 ? 40.350 18.008 -23.759 1.00 68.50 604 ASP A O 1
ATOM 4819 N N . LYS A 1 605 ? 41.659 16.509 -22.778 1.00 66.19 605 LYS A N 1
ATOM 4820 C CA . LYS A 1 605 ? 41.089 15.411 -23.576 1.00 66.19 605 LYS A CA 1
ATOM 4821 C C . LYS A 1 605 ? 39.616 15.151 -23.217 1.00 66.19 605 LYS A C 1
ATOM 4823 O O . LYS A 1 605 ? 38.818 14.887 -24.114 1.00 66.19 605 LYS A O 1
ATOM 4828 N N . ALA A 1 606 ? 39.258 15.246 -21.937 1.00 66.25 606 ALA A N 1
ATOM 4829 C CA . ALA A 1 606 ? 37.914 14.947 -21.453 1.00 66.25 606 ALA A CA 1
ATOM 4830 C C . ALA A 1 606 ? 36.903 16.049 -21.820 1.00 66.25 606 ALA A C 1
ATOM 4832 O O . ALA A 1 606 ? 35.802 15.735 -22.276 1.00 66.25 606 ALA A O 1
ATOM 4833 N N . GLY A 1 607 ? 37.289 17.318 -21.700 1.00 64.94 607 GLY A N 1
ATOM 4834 C CA . GLY A 1 607 ? 36.512 18.497 -22.078 1.00 64.94 607 GLY A CA 1
ATOM 4835 C C . GLY A 1 607 ? 36.284 18.589 -23.585 1.00 64.94 607 GLY A C 1
ATOM 4836 O O . GLY A 1 607 ? 35.165 18.854 -24.028 1.00 64.94 607 GLY A O 1
ATOM 4837 N N . ARG A 1 608 ? 37.281 18.227 -24.409 1.00 67.00 608 ARG A N 1
ATOM 4838 C CA . ARG A 1 608 ? 37.106 18.122 -25.872 1.00 67.00 608 ARG A CA 1
ATOM 4839 C C . ARG A 1 608 ? 36.117 17.027 -26.272 1.00 67.00 608 ARG A C 1
ATOM 4841 O O . ARG A 1 608 ? 35.258 17.259 -27.125 1.00 67.00 608 ARG A O 1
ATOM 4848 N N . GLU A 1 609 ? 36.193 15.853 -25.649 1.00 66.94 609 GLU A N 1
ATOM 4849 C CA . GLU A 1 609 ? 35.218 14.774 -25.859 1.00 66.94 609 GLU A CA 1
ATOM 4850 C C . GLU A 1 609 ? 33.812 15.189 -25.380 1.00 66.94 609 GLU A C 1
ATOM 4852 O O . GLU A 1 609 ? 32.814 14.933 -26.064 1.00 66.94 609 GLU A O 1
ATOM 4857 N N . ALA A 1 610 ? 33.713 15.894 -24.248 1.00 67.06 610 ALA A N 1
ATOM 4858 C CA . ALA A 1 610 ? 32.459 16.449 -23.745 1.00 67.06 610 ALA A CA 1
ATOM 4859 C C . ALA A 1 610 ? 31.873 17.504 -24.699 1.00 67.06 610 ALA A C 1
ATOM 4861 O O . ALA A 1 610 ? 30.681 17.441 -25.003 1.00 67.06 610 ALA A O 1
ATOM 4862 N N . ALA A 1 611 ? 32.688 18.407 -25.249 1.00 70.69 611 ALA A N 1
ATOM 4863 C CA . ALA A 1 611 ? 32.257 19.446 -26.187 1.00 70.69 611 ALA A CA 1
ATOM 4864 C C . ALA A 1 611 ? 31.646 18.854 -27.458 1.00 70.69 611 ALA A C 1
ATOM 4866 O O . ALA A 1 611 ? 30.582 19.296 -27.892 1.00 70.69 611 ALA A O 1
ATOM 4867 N N . VAL A 1 612 ? 32.259 17.804 -28.013 1.00 71.12 612 VAL A N 1
ATOM 4868 C CA . VAL A 1 612 ? 31.710 17.078 -29.168 1.00 71.12 612 VAL A CA 1
ATOM 4869 C C . VAL A 1 612 ? 30.372 16.426 -28.812 1.00 71.12 612 VAL A C 1
ATOM 4871 O O . VAL A 1 612 ? 29.398 16.574 -29.550 1.00 71.12 612 VAL A O 1
ATOM 4874 N N . ASN A 1 613 ? 30.280 15.760 -27.659 1.00 72.62 613 ASN A N 1
ATOM 4875 C CA . ASN A 1 613 ? 29.040 15.120 -27.212 1.00 72.62 613 ASN A CA 1
ATOM 4876 C C . ASN A 1 613 ? 27.902 16.127 -26.970 1.00 72.62 613 ASN A C 1
ATOM 4878 O O . ASN A 1 613 ? 26.746 15.862 -27.309 1.00 72.62 613 ASN A O 1
ATOM 4882 N N . VAL A 1 614 ? 28.218 17.284 -26.389 1.00 76.44 614 VAL A N 1
ATOM 4883 C CA . VAL A 1 614 ? 27.277 18.386 -26.151 1.00 76.44 614 VAL A CA 1
ATOM 4884 C C . VAL A 1 614 ? 26.831 19.001 -27.479 1.00 76.44 614 VAL A C 1
ATOM 4886 O O . VAL A 1 614 ? 25.628 19.152 -27.691 1.00 76.44 614 VAL A O 1
ATOM 4889 N N . ALA A 1 615 ? 27.761 19.272 -28.399 1.00 74.56 615 ALA A N 1
ATOM 4890 C CA . ALA A 1 615 ? 27.461 19.809 -29.726 1.00 74.56 615 ALA A CA 1
ATOM 4891 C C . ALA A 1 615 ? 26.525 18.884 -30.512 1.00 74.56 615 ALA A C 1
ATOM 4893 O O . ALA A 1 615 ? 25.499 19.327 -31.019 1.00 74.56 615 ALA A O 1
ATOM 4894 N N . VAL A 1 616 ? 26.812 17.577 -30.548 1.00 71.81 616 VAL A N 1
ATOM 4895 C CA . VAL A 1 616 ? 25.950 16.591 -31.221 1.00 71.81 616 VAL A CA 1
ATOM 4896 C C . VAL A 1 616 ? 24.529 16.622 -30.648 1.00 71.81 616 VAL A C 1
ATOM 4898 O O . VAL A 1 616 ? 23.564 16.627 -31.408 1.00 71.81 616 VAL A O 1
ATOM 4901 N N . LYS A 1 617 ? 24.374 16.701 -29.321 1.00 76.69 617 LYS A N 1
ATOM 4902 C CA . LYS A 1 617 ? 23.052 16.763 -28.673 1.00 76.69 617 LYS A CA 1
ATOM 4903 C C . LYS A 1 617 ? 22.277 18.043 -28.994 1.00 76.69 617 LYS A C 1
ATOM 4905 O O . LYS A 1 617 ? 21.064 17.967 -29.169 1.00 76.69 617 LYS A O 1
ATOM 4910 N N . LEU A 1 618 ? 22.950 19.192 -29.060 1.00 77.31 618 LEU A N 1
ATOM 4911 C CA . LEU A 1 618 ? 22.328 20.471 -29.419 1.00 77.31 618 LEU A CA 1
ATOM 4912 C C . LEU A 1 618 ? 21.891 20.486 -30.887 1.00 77.31 618 LEU A C 1
ATOM 4914 O O . LEU A 1 618 ? 20.749 20.836 -31.185 1.00 77.31 618 LEU A O 1
ATOM 4918 N N . LEU A 1 619 ? 22.752 20.003 -31.783 1.00 71.25 619 LEU A N 1
ATOM 4919 C CA . LEU A 1 619 ? 22.473 19.933 -33.217 1.00 71.25 619 LEU A CA 1
ATOM 4920 C C . LEU A 1 619 ? 21.335 18.965 -33.550 1.00 71.25 619 LEU A C 1
ATOM 4922 O O . LEU A 1 619 ? 20.493 19.280 -34.387 1.00 71.25 619 LEU A O 1
ATOM 4926 N N . LEU A 1 620 ? 21.245 17.826 -32.852 1.00 67.69 620 LEU A N 1
ATOM 4927 C CA . LEU A 1 620 ? 20.107 16.901 -32.961 1.00 67.69 620 LEU A CA 1
ATOM 4928 C C . LEU A 1 620 ? 18.761 17.539 -32.569 1.00 67.69 620 LEU A C 1
ATOM 4930 O O . LEU A 1 620 ? 17.711 16.966 -32.855 1.00 67.69 620 LEU A O 1
ATOM 4934 N N . LYS A 1 621 ? 18.782 18.690 -31.889 1.00 72.69 621 LYS A N 1
ATOM 4935 C CA . LYS A 1 621 ? 17.606 19.442 -31.430 1.00 72.69 621 LYS A CA 1
ATOM 4936 C C . LYS A 1 621 ? 17.488 20.806 -32.116 1.00 72.69 621 LYS A C 1
ATOM 4938 O O . LYS A 1 621 ? 16.759 21.658 -31.620 1.00 72.69 621 LYS A O 1
ATOM 4943 N N . GLU A 1 622 ? 18.211 20.999 -33.223 1.00 73.44 622 GLU A N 1
ATOM 4944 C CA . GLU A 1 622 ? 18.206 22.220 -34.043 1.00 73.44 622 GLU A CA 1
ATOM 4945 C C . GLU A 1 622 ? 18.630 23.492 -33.288 1.00 73.44 622 GLU A C 1
ATOM 4947 O O . GLU A 1 622 ? 18.309 24.609 -33.692 1.00 73.44 622 GLU A O 1
ATOM 4952 N N . VAL A 1 623 ? 19.381 23.342 -32.194 1.00 74.62 623 VAL A N 1
ATOM 4953 C CA . VAL A 1 623 ? 19.988 24.477 -31.496 1.00 74.62 623 VAL A CA 1
ATOM 4954 C C . VAL A 1 623 ? 21.311 24.797 -32.171 1.00 74.62 623 VAL A C 1
ATOM 4956 O O . VAL A 1 623 ? 22.219 23.965 -32.190 1.00 74.62 623 VAL A O 1
ATOM 4959 N N . ASP A 1 624 ? 21.417 26.009 -32.711 1.00 74.94 624 ASP A N 1
ATOM 4960 C CA . ASP A 1 624 ? 22.654 26.487 -33.318 1.00 74.94 624 ASP A CA 1
ATOM 4961 C C . ASP A 1 624 ? 23.757 26.565 -32.260 1.00 74.94 624 ASP A C 1
ATOM 4963 O O . ASP A 1 624 ? 23.591 27.207 -31.213 1.00 74.94 624 ASP A O 1
ATOM 4967 N N . CYS A 1 625 ? 24.871 25.883 -32.520 1.00 76.38 625 CYS A N 1
ATOM 4968 C CA . CYS A 1 625 ? 25.995 25.865 -31.605 1.00 76.38 625 CYS A CA 1
ATOM 4969 C C . CYS A 1 625 ? 27.347 25.945 -32.311 1.00 76.38 625 CYS A C 1
ATOM 4971 O O . CYS A 1 625 ? 27.576 25.313 -33.344 1.00 76.38 625 CYS A O 1
ATOM 4973 N N . GLU A 1 626 ? 28.271 26.666 -31.686 1.00 74.00 626 GLU A N 1
ATOM 4974 C CA . GLU A 1 626 ? 29.658 26.801 -32.120 1.00 74.00 626 GLU A CA 1
ATOM 4975 C C . GLU A 1 626 ? 30.581 26.292 -31.012 1.00 74.00 626 GLU A C 1
ATOM 4977 O O . GLU A 1 626 ? 30.342 26.551 -29.836 1.00 74.00 626 GLU A O 1
ATOM 4982 N N . VAL A 1 627 ? 31.639 25.564 -31.370 1.00 70.19 627 VAL A N 1
ATOM 4983 C CA . VAL A 1 627 ? 32.679 25.152 -30.416 1.00 70.19 627 VAL A CA 1
ATOM 4984 C C . VAL A 1 627 ? 33.848 26.114 -30.541 1.00 70.19 627 VAL A C 1
ATOM 4986 O O . VAL A 1 627 ? 34.370 26.318 -31.642 1.00 70.19 627 VAL A O 1
ATOM 4989 N N . ILE A 1 628 ? 34.277 26.691 -29.420 1.00 67.00 628 ILE A N 1
ATOM 4990 C CA . ILE A 1 628 ? 35.499 27.490 -29.381 1.00 67.00 628 ILE A CA 1
ATOM 4991 C C . ILE A 1 628 ? 36.692 26.543 -29.548 1.00 67.00 628 ILE A C 1
ATOM 4993 O O . ILE A 1 628 ? 36.905 25.641 -28.743 1.00 67.00 628 ILE A O 1
ATOM 4997 N N . LYS A 1 629 ? 37.477 26.744 -30.611 1.00 54.12 629 LYS A N 1
ATOM 4998 C CA . LYS A 1 629 ? 38.747 26.046 -30.836 1.00 54.12 629 LYS A CA 1
ATOM 4999 C C . LYS A 1 629 ? 39.871 27.054 -30.716 1.00 54.12 629 LYS A C 1
ATOM 5001 O O . LYS A 1 629 ? 39.948 27.943 -31.555 1.00 54.12 629 LYS A O 1
ATOM 5006 N N . GLY A 1 630 ? 40.763 26.903 -29.743 1.00 51.28 630 GLY A N 1
ATOM 5007 C CA . GLY A 1 630 ? 41.941 27.760 -29.634 1.00 51.28 630 GLY A CA 1
ATOM 5008 C C . GLY A 1 630 ? 43.178 27.036 -29.117 1.00 51.28 630 GLY A C 1
ATOM 5009 O O . GLY A 1 630 ? 43.080 25.990 -28.486 1.00 51.28 630 GLY A O 1
ATOM 5010 N N . ASN A 1 631 ? 44.343 27.620 -29.406 1.00 50.12 631 ASN A N 1
ATOM 5011 C CA . ASN A 1 631 ? 45.634 27.250 -28.823 1.00 50.12 631 ASN A CA 1
ATOM 5012 C C . ASN A 1 631 ? 45.770 27.926 -27.449 1.00 50.12 631 ASN A C 1
ATOM 5014 O O . ASN A 1 631 ? 46.609 28.808 -27.271 1.00 50.12 631 ASN A O 1
ATOM 5018 N N . TYR A 1 632 ? 44.877 27.596 -26.522 1.00 57.28 632 TYR A N 1
ATOM 5019 C CA . TYR A 1 632 ? 44.935 28.054 -25.138 1.00 57.28 632 TYR A CA 1
ATOM 5020 C C . TYR A 1 632 ? 45.061 26.836 -24.222 1.00 57.28 632 TYR A C 1
ATOM 5022 O O . TYR A 1 632 ? 44.450 25.801 -24.479 1.00 57.28 632 TYR A O 1
ATOM 5030 N N . GLU A 1 633 ? 45.884 26.956 -23.185 1.00 55.97 633 GLU A N 1
ATOM 5031 C CA . GLU A 1 633 ? 46.031 25.947 -22.136 1.00 55.97 633 GLU A CA 1
ATOM 5032 C C . GLU A 1 633 ? 45.180 26.370 -20.932 1.00 55.97 633 GLU A C 1
ATOM 5034 O O . GLU A 1 633 ? 45.237 27.534 -20.531 1.00 55.97 633 GLU A O 1
ATOM 5039 N N . GLY A 1 634 ? 44.392 25.441 -20.382 1.00 61.22 634 GLY A N 1
ATOM 5040 C CA . GLY A 1 634 ? 43.580 25.659 -19.176 1.00 61.22 634 GLY A CA 1
ATOM 5041 C C . GLY A 1 634 ? 42.063 25.643 -19.394 1.00 61.22 634 GLY A C 1
ATOM 5042 O O . GLY A 1 634 ? 41.581 25.439 -20.520 1.00 61.22 634 GLY A O 1
ATOM 5043 N N . ASP A 1 635 ? 41.328 25.823 -18.293 1.00 68.81 635 ASP A N 1
ATOM 5044 C CA . ASP A 1 635 ? 39.863 25.957 -18.243 1.00 68.81 635 ASP A CA 1
ATOM 5045 C C . ASP A 1 635 ? 39.411 27.428 -18.476 1.00 68.81 635 ASP A C 1
ATOM 5047 O O . ASP A 1 635 ? 40.235 28.354 -18.456 1.00 68.81 635 ASP A O 1
ATOM 5051 N N . PRO A 1 636 ? 38.123 27.699 -18.773 1.00 70.12 636 PRO A N 1
ATOM 5052 C CA . PRO A 1 636 ? 37.641 29.064 -19.000 1.00 70.12 636 PRO A CA 1
ATOM 5053 C C . PRO A 1 636 ? 37.920 30.031 -17.838 1.00 70.12 636 PRO A C 1
ATOM 5055 O O . PRO A 1 636 ? 38.214 31.205 -18.085 1.00 70.12 636 PRO A O 1
ATOM 5058 N N . ASP A 1 637 ? 37.843 29.565 -16.588 1.00 75.19 637 ASP A N 1
ATOM 5059 C CA . ASP A 1 637 ? 38.213 30.325 -15.389 1.00 75.19 637 ASP A CA 1
ATOM 5060 C C . ASP A 1 637 ? 39.691 30.757 -15.429 1.00 75.19 637 ASP A C 1
ATOM 5062 O O . ASP A 1 637 ? 39.977 31.955 -15.356 1.00 75.19 637 ASP A O 1
ATOM 5066 N N . GLU A 1 638 ? 40.625 29.828 -15.634 1.00 71.31 638 GLU A N 1
ATOM 5067 C CA . GLU A 1 638 ? 42.071 30.068 -15.738 1.00 71.31 638 GLU A CA 1
ATOM 5068 C C . GLU A 1 638 ? 42.413 31.063 -16.856 1.00 71.31 638 GLU A C 1
ATOM 5070 O O . GLU A 1 638 ? 43.207 31.987 -16.653 1.00 71.31 638 GLU A O 1
ATOM 5075 N N . ILE A 1 639 ? 41.762 30.948 -18.015 1.00 69.81 639 ILE A N 1
ATOM 5076 C CA . ILE A 1 639 ? 41.956 31.867 -19.149 1.00 69.81 639 ILE A CA 1
ATOM 5077 C C . ILE A 1 639 ? 41.484 33.280 -18.790 1.00 69.81 639 ILE A C 1
ATOM 5079 O O . ILE A 1 639 ? 42.182 34.265 -19.055 1.00 69.81 639 ILE A O 1
ATOM 5083 N N . CYS A 1 640 ? 40.314 33.398 -18.158 1.00 68.75 640 CYS A N 1
ATOM 5084 C CA . CYS A 1 640 ? 39.762 34.683 -17.731 1.00 68.75 640 CYS A CA 1
ATOM 5085 C C . CYS A 1 640 ? 40.612 35.351 -16.640 1.00 68.75 640 CYS A C 1
ATOM 5087 O O . CYS A 1 640 ? 40.613 36.578 -16.528 1.00 68.75 640 CYS A O 1
ATOM 5089 N N . GLN A 1 641 ? 41.350 34.572 -15.846 1.00 65.69 641 GLN A N 1
ATOM 5090 C CA . GLN A 1 641 ? 42.294 35.102 -14.861 1.00 65.69 641 GLN A CA 1
ATOM 5091 C C . GLN A 1 641 ? 43.565 35.683 -15.491 1.00 65.69 641 GLN A C 1
ATOM 5093 O O . GLN A 1 641 ? 44.169 36.587 -14.914 1.00 65.69 641 GLN A O 1
ATOM 5098 N N . GLN A 1 642 ? 43.960 35.199 -16.671 1.00 63.25 642 GLN A N 1
ATOM 5099 C CA . GLN A 1 642 ? 45.191 35.598 -17.359 1.00 63.25 642 GLN A CA 1
ATOM 5100 C C . GLN A 1 642 ? 44.991 36.720 -18.402 1.00 63.25 642 GLN A C 1
ATOM 5102 O O . GLN A 1 642 ? 45.977 37.247 -18.927 1.00 63.25 642 GLN A O 1
ATOM 5107 N N . GLN A 1 643 ? 43.749 37.108 -18.732 1.00 58.03 643 GLN A N 1
ATOM 5108 C CA . GLN A 1 643 ? 43.441 38.005 -19.861 1.00 58.03 643 GLN A CA 1
ATOM 5109 C C . GLN A 1 643 ? 42.468 39.162 -19.540 1.00 58.03 643 GLN A C 1
ATOM 5111 O O . GLN A 1 643 ? 41.719 39.135 -18.570 1.00 58.03 643 GLN A O 1
ATOM 5116 N N . THR A 1 644 ? 42.465 40.199 -20.394 1.00 51.78 644 THR A N 1
ATOM 5117 C CA . THR A 1 644 ? 41.517 41.335 -20.375 1.00 51.78 644 THR A CA 1
ATOM 5118 C C . THR A 1 644 ? 40.390 41.163 -21.408 1.00 51.78 644 THR A C 1
ATOM 5120 O O . THR A 1 644 ? 40.550 40.454 -22.401 1.00 51.78 644 THR A O 1
ATOM 5123 N N . LYS A 1 645 ? 39.254 41.858 -21.212 1.00 40.91 645 LYS A N 1
ATOM 5124 C CA . LYS A 1 645 ? 38.020 41.783 -22.032 1.00 40.91 645 LYS A CA 1
ATOM 5125 C C . LYS A 1 645 ? 38.239 41.864 -23.558 1.00 40.91 645 LYS A C 1
ATOM 5127 O O . LYS A 1 645 ? 37.546 41.185 -24.307 1.00 40.91 645 LYS A O 1
ATOM 5132 N N . GLU A 1 646 ? 39.212 42.652 -24.022 1.00 39.72 646 GLU A N 1
ATOM 5133 C CA . GLU A 1 646 ? 39.544 42.797 -25.452 1.00 39.72 646 GLU A CA 1
ATOM 5134 C C . GLU A 1 646 ? 40.256 41.575 -26.061 1.00 39.72 646 GLU A C 1
ATOM 5136 O O . GLU A 1 646 ? 40.108 41.333 -27.257 1.00 39.72 646 GLU A O 1
ATOM 5141 N N . LYS A 1 647 ? 40.998 40.783 -25.271 1.00 43.72 647 LYS A N 1
ATOM 5142 C CA . LYS A 1 647 ? 41.724 39.593 -25.758 1.00 43.72 647 LYS A CA 1
ATOM 5143 C C . LYS A 1 647 ? 40.835 38.354 -25.890 1.00 43.72 647 LYS A C 1
ATOM 5145 O O . LYS A 1 647 ? 41.056 37.565 -26.794 1.00 43.72 647 LYS A O 1
ATOM 5150 N N . VAL A 1 648 ? 39.792 38.230 -25.064 1.00 46.69 648 VAL A N 1
ATOM 5151 C CA . VAL A 1 648 ? 38.804 37.135 -25.161 1.00 46.69 648 VAL A CA 1
ATOM 5152 C C . VAL A 1 648 ? 37.818 37.370 -26.316 1.00 46.69 648 VAL A C 1
ATOM 5154 O O . VAL A 1 648 ? 37.388 36.425 -26.972 1.00 46.69 648 VAL A O 1
ATOM 5157 N N . GLY A 1 649 ? 37.485 38.636 -26.607 1.00 43.75 649 GLY A N 1
ATOM 5158 C CA . GLY A 1 649 ? 36.652 39.007 -27.759 1.00 43.75 649 GLY A CA 1
ATOM 5159 C C . GLY A 1 649 ? 37.367 38.891 -29.114 1.00 43.75 649 GLY A C 1
ATOM 5160 O O . GLY A 1 649 ? 36.713 38.646 -30.126 1.00 43.75 649 GLY A O 1
ATOM 5161 N N . ASN A 1 650 ? 38.699 39.019 -29.137 1.00 44.06 650 ASN A N 1
ATOM 5162 C CA . ASN A 1 650 ? 39.527 38.889 -30.336 1.00 44.06 650 ASN A CA 1
ATOM 5163 C C . ASN A 1 650 ? 40.299 37.559 -30.343 1.00 44.06 650 ASN A C 1
ATOM 5165 O O . ASN A 1 650 ? 41.469 37.504 -29.972 1.00 44.06 650 ASN A O 1
ATOM 5169 N N . ASN A 1 651 ? 39.650 36.545 -30.929 1.00 43.44 651 ASN A N 1
ATOM 5170 C CA . ASN A 1 651 ? 40.175 35.242 -31.365 1.00 43.44 651 ASN A CA 1
ATOM 5171 C C . ASN A 1 651 ? 40.178 34.129 -30.296 1.00 43.44 651 ASN A C 1
ATOM 5173 O O . ASN A 1 651 ? 40.860 34.211 -29.279 1.00 43.44 651 ASN A O 1
ATOM 5177 N N . PRO A 1 652 ? 39.490 33.016 -30.598 1.00 42.81 652 PRO A N 1
ATOM 5178 C CA . PRO A 1 652 ? 40.127 32.063 -31.504 1.00 42.81 652 PRO A CA 1
ATOM 5179 C C . PRO A 1 652 ? 39.227 31.667 -32.690 1.00 42.81 652 PRO A C 1
ATOM 5181 O O . PRO A 1 652 ? 38.046 32.010 -32.722 1.00 42.81 652 PRO A O 1
ATOM 5184 N N . GLN A 1 653 ? 39.797 30.992 -33.697 1.00 40.94 653 GLN A N 1
ATOM 5185 C CA . GLN A 1 653 ? 39.105 30.595 -34.929 1.00 40.94 653 GLN A CA 1
ATOM 5186 C C . GLN A 1 653 ? 37.771 29.898 -34.608 1.00 40.94 653 GLN A C 1
ATOM 5188 O O . GLN A 1 653 ? 37.740 28.712 -34.275 1.00 40.94 653 GLN A O 1
ATOM 5193 N N . ARG A 1 654 ? 36.656 30.630 -34.734 1.00 42.41 654 ARG A N 1
ATOM 5194 C CA . ARG A 1 654 ? 35.314 30.047 -34.702 1.00 42.41 654 ARG A CA 1
ATOM 5195 C C . ARG A 1 654 ? 35.234 29.090 -35.888 1.00 42.41 654 ARG A C 1
ATOM 5197 O O . ARG A 1 654 ? 35.336 29.529 -37.035 1.00 42.41 654 ARG A O 1
ATOM 5204 N N . ILE A 1 655 ? 35.081 27.786 -35.645 1.00 39.84 655 ILE A N 1
ATOM 5205 C CA . ILE A 1 655 ? 34.761 26.845 -36.725 1.00 39.84 655 ILE A CA 1
ATOM 5206 C C . ILE A 1 655 ? 33.301 27.100 -37.089 1.00 39.84 655 ILE A C 1
ATOM 5208 O O . ILE A 1 655 ? 32.388 26.416 -36.631 1.00 39.84 655 ILE A O 1
ATOM 5212 N N . SER A 1 656 ? 33.074 28.124 -37.911 1.00 41.94 656 SER A N 1
ATOM 5213 C CA . SER A 1 656 ? 31.795 28.267 -38.584 1.00 41.94 656 SER A CA 1
ATOM 5214 C C . SER A 1 656 ? 31.665 27.052 -39.497 1.00 41.94 656 SER A C 1
ATOM 5216 O O . SER A 1 656 ? 32.560 26.799 -40.310 1.00 41.94 656 SER A O 1
ATOM 5218 N N . ARG A 1 657 ? 30.539 26.341 -39.373 1.00 40.84 657 ARG A N 1
ATOM 5219 C CA . ARG A 1 657 ? 30.095 25.280 -40.289 1.00 40.84 657 ARG A CA 1
ATOM 5220 C C . ARG A 1 657 ? 30.596 23.855 -39.998 1.00 40.84 657 ARG A C 1
ATOM 5222 O O . ARG A 1 657 ? 30.926 23.119 -40.920 1.00 40.84 657 ARG A O 1
ATOM 5229 N N . PHE A 1 658 ? 30.514 23.389 -38.748 1.00 41.19 658 PHE A N 1
ATOM 5230 C CA . PHE A 1 658 ? 30.571 21.935 -38.480 1.00 41.19 658 PHE A CA 1
ATOM 5231 C C . PHE A 1 658 ? 29.328 21.189 -39.038 1.00 41.19 658 PHE A C 1
ATOM 5233 O O . PHE A 1 658 ? 29.372 19.990 -39.305 1.00 41.19 658 PHE A O 1
ATOM 5240 N N . VAL A 1 659 ? 28.225 21.919 -39.269 1.00 43.41 659 VAL A N 1
ATOM 5241 C CA . VAL A 1 659 ? 26.878 21.380 -39.547 1.00 43.41 659 VAL A CA 1
ATOM 5242 C C . VAL A 1 659 ? 26.574 21.165 -41.036 1.00 43.41 659 VAL A C 1
ATOM 5244 O O . VAL A 1 659 ? 25.847 20.233 -41.372 1.00 43.41 659 VAL A O 1
ATOM 5247 N N . SER A 1 660 ? 27.119 21.963 -41.964 1.00 37.19 660 SER A N 1
ATOM 5248 C CA . SER A 1 660 ? 26.672 21.865 -43.368 1.00 37.19 660 SER A CA 1
ATOM 5249 C C . SER A 1 660 ? 27.165 20.619 -44.115 1.00 37.19 660 SER A C 1
ATOM 5251 O O . SER A 1 660 ? 26.503 20.219 -45.063 1.00 37.19 660 SER A O 1
ATOM 5253 N N . GLU A 1 661 ? 28.259 19.973 -43.695 1.00 39.28 661 GLU A N 1
ATOM 5254 C CA . GLU A 1 661 ? 28.763 18.747 -44.351 1.00 39.28 661 GLU A CA 1
ATOM 5255 C C . GLU A 1 661 ? 28.185 17.454 -43.751 1.00 39.28 661 GLU A C 1
ATOM 5257 O O . GLU A 1 661 ? 27.950 16.480 -44.464 1.00 39.28 661 GLU A O 1
ATOM 5262 N N . MET A 1 662 ? 27.883 17.430 -42.446 1.00 37.81 662 MET A N 1
ATOM 5263 C CA . MET A 1 662 ? 27.206 16.283 -41.816 1.00 37.81 662 MET A CA 1
ATOM 5264 C C . MET A 1 662 ? 25.771 16.100 -42.338 1.00 37.81 662 MET A C 1
ATOM 5266 O O . MET A 1 662 ? 25.261 14.977 -42.364 1.00 37.81 662 MET A O 1
ATOM 5270 N N . ALA A 1 663 ? 25.160 17.189 -42.818 1.00 37.03 663 ALA A N 1
ATOM 5271 C CA . ALA A 1 663 ? 23.842 17.219 -43.442 1.00 37.03 663 ALA A CA 1
ATOM 5272 C C . ALA A 1 663 ? 23.753 16.455 -44.784 1.00 37.03 663 ALA A C 1
ATOM 5274 O O . ALA A 1 663 ? 22.652 16.082 -45.192 1.00 37.03 663 ALA A O 1
ATOM 5275 N N . GLU A 1 664 ? 24.866 16.165 -45.469 1.00 39.19 664 GLU A N 1
ATOM 5276 C CA . GLU A 1 664 ? 24.834 15.387 -46.721 1.00 39.19 664 GLU A CA 1
ATOM 5277 C C . GLU A 1 664 ? 25.001 13.874 -46.521 1.00 39.19 664 GLU A C 1
ATOM 5279 O O . GLU A 1 664 ? 24.451 13.094 -47.300 1.00 39.19 664 GLU A O 1
ATOM 5284 N N . VAL A 1 665 ? 25.673 13.431 -45.453 1.00 35.62 665 VAL A N 1
ATOM 5285 C CA . VAL A 1 665 ? 25.957 11.999 -45.216 1.00 35.62 665 VAL A CA 1
ATOM 5286 C C . VAL A 1 665 ? 24.778 11.279 -44.543 1.00 35.62 665 VAL A C 1
ATOM 5288 O O . VAL A 1 665 ? 24.481 10.131 -44.871 1.00 35.62 665 VAL A O 1
ATOM 5291 N N . PHE A 1 666 ? 24.007 11.964 -43.692 1.00 40.69 666 PHE A N 1
ATOM 5292 C CA . PHE A 1 666 ? 22.776 11.409 -43.101 1.00 40.69 666 PHE A CA 1
ATOM 5293 C C . PHE A 1 666 ? 21.608 11.289 -44.091 1.00 40.69 666 PHE A C 1
ATOM 5295 O O . PHE A 1 666 ? 20.598 10.647 -43.798 1.00 40.69 666 PHE A O 1
ATOM 5302 N N . ARG A 1 667 ? 21.762 11.851 -45.295 1.00 37.22 667 ARG A N 1
ATOM 5303 C CA . ARG A 1 667 ? 20.762 11.817 -46.369 1.00 37.22 667 ARG A CA 1
ATOM 5304 C C . ARG A 1 667 ? 20.645 10.455 -47.067 1.00 37.22 667 ARG A C 1
ATOM 5306 O O . ARG A 1 667 ? 19.705 10.262 -47.834 1.00 37.22 667 ARG A O 1
ATOM 5313 N N . LYS A 1 668 ? 21.560 9.503 -46.825 1.00 40.19 668 LYS A N 1
ATOM 5314 C CA . LYS A 1 668 ? 21.578 8.187 -47.489 1.00 40.19 668 LYS A CA 1
ATOM 5315 C C . LYS A 1 668 ? 21.832 7.024 -46.513 1.00 40.19 668 LYS A C 1
ATOM 5317 O O . LYS A 1 668 ? 22.954 6.591 -46.331 1.00 40.19 668 LYS A O 1
ATOM 5322 N N . PHE A 1 669 ? 20.757 6.478 -45.944 1.00 46.09 669 PHE A N 1
ATOM 5323 C CA . PHE A 1 669 ? 20.543 5.027 -45.785 1.00 46.09 669 PHE A CA 1
ATOM 5324 C C . PHE A 1 669 ? 21.712 4.128 -45.285 1.00 46.09 669 PHE A C 1
ATOM 5326 O O . PHE A 1 669 ? 22.470 3.599 -46.089 1.00 46.09 669 PHE A O 1
ATOM 5333 N N . LYS A 1 670 ? 21.714 3.756 -43.990 1.00 41.91 670 LYS A N 1
ATOM 5334 C CA . LYS A 1 670 ? 22.489 2.620 -43.410 1.00 41.91 670 LYS A CA 1
ATOM 5335 C C . LYS A 1 670 ? 24.031 2.673 -43.700 1.00 41.91 670 LYS A C 1
ATOM 5337 O O . LYS A 1 670 ? 24.545 3.712 -44.071 1.00 41.91 670 LYS A O 1
ATOM 5342 N N . PRO A 1 671 ? 24.840 1.644 -43.387 1.00 41.56 671 PRO A N 1
ATOM 5343 C CA . PRO A 1 671 ? 25.936 1.600 -42.397 1.00 41.56 671 PRO A CA 1
ATOM 5344 C C . PRO A 1 671 ? 27.237 2.404 -42.673 1.00 41.56 671 PRO A C 1
ATOM 5346 O O . PRO A 1 671 ? 28.138 2.365 -41.841 1.00 41.56 671 PRO A O 1
ATOM 5349 N N . SER A 1 672 ? 27.365 3.171 -43.761 1.00 43.31 672 SER A N 1
ATOM 5350 C CA . SER A 1 672 ? 28.594 3.925 -44.109 1.00 43.31 672 SER A CA 1
ATOM 5351 C C . SER A 1 672 ? 28.827 5.204 -43.283 1.00 43.31 672 SER A C 1
ATOM 5353 O O . SER A 1 672 ? 29.827 5.895 -43.457 1.00 43.31 672 SER A O 1
ATOM 5355 N N . ILE A 1 673 ? 27.898 5.528 -42.380 1.00 42.41 673 ILE A N 1
ATOM 5356 C CA . ILE A 1 673 ? 27.971 6.664 -41.444 1.00 42.41 673 ILE A CA 1
ATOM 5357 C C . ILE A 1 673 ? 28.957 6.374 -40.294 1.00 42.41 673 ILE A C 1
ATOM 5359 O O . ILE A 1 673 ? 29.494 7.297 -39.684 1.00 42.41 673 ILE A O 1
ATOM 5363 N N . TYR A 1 674 ? 29.235 5.095 -40.031 1.00 40.72 674 TYR A N 1
ATOM 5364 C CA . TYR A 1 674 ? 30.071 4.628 -38.926 1.00 40.72 674 TYR A CA 1
ATOM 5365 C C . TYR A 1 674 ? 31.575 4.835 -39.194 1.00 40.72 674 TYR A C 1
ATOM 5367 O O . TYR A 1 674 ? 32.257 5.448 -38.377 1.00 40.72 674 TYR A O 1
ATOM 5375 N N . ASP A 1 675 ? 32.081 4.462 -40.375 1.00 40.28 675 ASP A N 1
ATOM 5376 C CA . ASP A 1 675 ? 33.519 4.558 -40.693 1.00 40.28 675 ASP A CA 1
ATOM 5377 C C . ASP A 1 675 ? 33.991 5.999 -40.986 1.00 40.28 675 ASP A C 1
ATOM 5379 O O . ASP A 1 675 ? 35.153 6.351 -40.765 1.00 40.28 675 ASP A O 1
ATOM 5383 N N . PHE A 1 676 ? 33.079 6.889 -41.393 1.00 41.16 676 PHE A N 1
ATOM 5384 C CA . PHE A 1 676 ? 33.376 8.309 -41.622 1.00 41.16 676 PHE A CA 1
ATOM 5385 C C . PHE A 1 676 ? 33.469 9.110 -40.312 1.00 41.16 676 PHE A C 1
ATOM 5387 O O . PHE A 1 676 ? 34.363 9.944 -40.155 1.00 41.16 676 PHE A O 1
ATOM 5394 N N . LEU A 1 677 ? 32.595 8.817 -39.339 1.00 43.16 677 LEU A N 1
ATOM 5395 C CA . LEU A 1 677 ? 32.682 9.370 -37.984 1.00 43.16 677 LEU A CA 1
ATOM 5396 C C . LEU A 1 677 ? 33.931 8.846 -37.254 1.00 43.16 677 LEU A C 1
ATOM 5398 O O . LEU A 1 677 ? 34.636 9.648 -36.649 1.00 43.16 677 LEU A O 1
ATOM 5402 N N . ILE A 1 678 ? 34.272 7.557 -37.398 1.00 43.00 678 ILE A N 1
ATOM 5403 C CA . ILE A 1 678 ? 35.513 6.946 -36.876 1.00 43.00 678 ILE A CA 1
ATOM 5404 C C . ILE A 1 678 ? 36.769 7.628 -37.457 1.00 43.00 678 ILE A C 1
ATOM 5406 O O . ILE A 1 678 ? 37.663 7.978 -36.696 1.00 43.00 678 ILE A O 1
ATOM 5410 N N . THR A 1 679 ? 36.825 7.930 -38.759 1.00 41.03 679 THR A N 1
ATOM 5411 C CA . THR A 1 679 ? 38.001 8.591 -39.371 1.00 41.03 679 THR A CA 1
ATOM 5412 C C . THR A 1 679 ? 38.155 10.062 -38.942 1.00 41.03 679 THR A C 1
ATOM 5414 O O . THR A 1 679 ? 39.267 10.513 -38.659 1.00 41.03 679 THR A O 1
ATOM 5417 N N . LYS A 1 680 ? 37.051 10.817 -38.813 1.00 40.72 680 LYS A N 1
ATOM 5418 C CA . LYS A 1 680 ? 37.082 12.219 -38.335 1.00 40.72 680 LYS A CA 1
ATOM 5419 C C . LYS A 1 680 ? 37.424 12.300 -36.840 1.00 40.72 680 LYS A C 1
ATOM 5421 O O . LYS A 1 680 ? 38.192 13.176 -36.445 1.00 40.72 680 LYS A O 1
ATOM 5426 N N . ILE A 1 681 ? 36.938 11.350 -36.036 1.00 43.38 681 ILE A N 1
ATOM 5427 C CA . ILE A 1 681 ? 37.285 11.183 -34.615 1.00 43.38 681 ILE A CA 1
ATOM 5428 C C . ILE A 1 681 ? 38.756 10.753 -34.451 1.00 43.38 681 ILE A C 1
ATOM 5430 O O . ILE A 1 681 ? 39.446 11.309 -33.604 1.00 43.38 681 ILE A O 1
ATOM 5434 N N . SER A 1 682 ? 39.297 9.876 -35.306 1.00 37.31 682 SER A N 1
ATOM 5435 C CA . SER A 1 682 ? 40.727 9.513 -35.300 1.00 37.31 682 SER A CA 1
ATOM 5436 C C . SER A 1 682 ? 41.669 10.670 -35.670 1.00 37.31 682 SER A C 1
ATOM 5438 O O . SER A 1 682 ? 42.796 10.688 -35.192 1.00 37.31 682 SER A O 1
ATOM 5440 N N . SER A 1 683 ? 41.221 11.666 -36.446 1.00 39.38 683 SER A N 1
ATOM 5441 C CA . SER A 1 683 ? 41.989 12.903 -36.715 1.00 39.38 683 SER A CA 1
ATOM 5442 C C . SER A 1 683 ? 41.848 13.994 -35.643 1.00 39.38 683 SER A C 1
ATOM 5444 O O . SER A 1 683 ? 42.648 14.922 -35.600 1.00 39.38 683 SER A O 1
ATOM 5446 N N . LEU A 1 684 ? 40.839 13.888 -34.773 1.00 39.25 684 LEU A N 1
ATOM 5447 C CA . LEU A 1 684 ? 40.626 14.766 -33.612 1.00 39.25 684 LEU A CA 1
ATOM 5448 C C . LEU A 1 684 ? 41.421 14.302 -32.372 1.00 39.25 684 LEU A C 1
ATOM 5450 O O . LEU A 1 684 ? 41.482 15.028 -31.382 1.00 39.25 684 LEU A O 1
ATOM 5454 N N . VAL A 1 685 ? 42.032 13.111 -32.449 1.00 34.81 685 VAL A N 1
ATOM 5455 C CA . VAL A 1 685 ? 42.952 12.500 -31.467 1.00 34.81 685 VAL A CA 1
ATOM 5456 C C . VAL A 1 685 ? 44.407 12.485 -31.995 1.00 34.81 685 VAL A C 1
ATOM 5458 O O . VAL A 1 685 ? 45.261 11.801 -31.438 1.00 34.81 685 VAL A O 1
ATOM 5461 N N . GLY A 1 686 ? 44.696 13.246 -33.060 1.00 34.66 686 GLY A N 1
ATOM 5462 C CA . GLY A 1 686 ? 46.064 13.608 -33.452 1.00 34.66 686 GLY A CA 1
ATOM 5463 C C . GLY A 1 686 ? 46.597 14.741 -32.591 1.00 34.66 686 GLY A C 1
ATOM 5464 O O . GLY A 1 686 ? 45.939 15.807 -32.593 1.00 34.66 686 GLY A O 1
#

Secondary structure (DSSP, 8-state):
-HHHHHHH---TTS--TTPPPPEEEEES-STTSSEEEEEEETTEEEEEEEEEE-GGGPEEEE-SS-EEEESEEEEEE--GGGGT------S--HHHHHHHHHHHHHHTTTSPPTTTS-SEEEEEEEEEE-SS-HHHHHHHHHHHHHHHHT---SS--EEEEEEEETTEEEES--HHHHHHSSEEEEEEE-SS-EEEEEEEE-SS---HHHHHHHHHHHHHHHHHHHHHHHHH-SS--SS--TTSPEEEEEE--HHHHHHHH-GGGHHHHHHHHHH--EEEE-TTSEEEEEESSHHHHHHHHHHHHHHHT---------SSTHHHHHHHHHHHS------------HHHHHHTTT-------S--EEEETTTTEEEETTT--EESSHHHHHHHHHT--HHHHHHHHHHTTSS-HHHHHHHHHHHHHHHHHHHHHHHHHHHHHHHHTTSGGGHHHHHIIIIIS---HHHHHHTT-EE----EE-TTS-EE-SSSS-PEEEEEE-TTS-EEEEEEE--SPPPTTS-SEEE---TTT--GGG--BTHHHHHH---SEEEEESSHHHHHHHHHTT--SEEE-SSS---HHHHHHHHHHT-EEEE---SSHHHHHHHHHHHHHHHTTT--EEEB--S--S-HHHHHHH--HHHHHS---B-TTSHHHHHHHTTS-SSTHHHHHHHHHHHHT-

InterPro domains:
  IPR001247 Exoribonuclease, phosphorolytic domain 1 [PF01138] (19-152)
  IPR004087 K Homology domain [SM00322] (239-309)
  IPR004088 K Homology domain, type 1 [PF00013] (251-284)
  IPR006171 TOPRIM domain [PS50880] (552-635)
  IPR006171 TOPRIM domain [SM00493] (552-623)
  IPR012162 Polyribonucleotide nucleotidyltransferase [PTHR11252] (2-311)
  IPR013264 DNA primase DNAG, catalytic core, N-terminal [PF08275] (479-546)
  IPR020568 Ribosomal protein uS5 domain 2-type superfamily [SSF54211] (6-184)
  IPR027408 PNPase/RNase PH domain superfamily [G3DSA:3.30.230.70] (1-242)
  IPR034151 Bacterial DnaG primase, TOPRIM domain [cd03364] (553-622)
  IPR036345 Exoribonuclease, PH domain 2 superfamily [SSF55666] (146-237)
  IPR036612 K Homology domain, type 1 superfamily [G3DSA:3.30.1370.10] (243-310)
  IPR036612 K Homology domain, type 1 superfamily [SSF54791] (249-316)
  IPR036977 DNA Primase, CHC2-type zinc finger [G3DSA:3.90.580.10] (353-413)
  IPR037068 DNA primase, catalytic core, N-terminal domain superfamily [G3DSA:3.90.980.10] (421-478)

Organism: NCBI:txid1117311

Radius of gyration: 33.99 Å; chains: 1; bounding box: 75×76×88 Å